Protein AF-A0A6L6YPI9-F1 (afdb_monomer)

Sequence (378 aa):
MTKISIEEDLLNRLLAKCSAEIERHAGSADSANITFEKNRCVKTLFPNSSCTQCVQVCRDQALSIKDQTISIENSECSACGACIRACPTEAFSYGRYPLFGVLAALKHRLHGASASSALAFTCPKAQSRKTGVSVGCFNGVSPALILLAHLLLNTKIELHSSDCERCPSHNGGCPTQVLADDCETLCEKLGVQFRPVCAEENDGDEISLGRRRIFSQLSDRLHGISEITSLSGGAPKTDKVFTMPEREMLIAAIELLKARRPGFEISEKIFPLPGVISGKCSGCNICTLLCPTGCLSDKTEDGHFKLTADPMRCTNCGRCIEACPTQAMVMRGIPGTEAVISDSVRIVLTEISAQKDEEEQTAEARMKKIFDVPIYRS

Radius of gyration: 22.6 Å; Cα contacts (8 Å, |Δi|>4): 584; chains: 1; bounding box: 58×54×63 Å

Mean predicted aligned error: 10.54 Å

InterPro domains:
  IPR017896 4Fe-4S ferredoxin-type, iron-sulphur binding domain [PF12838] (50-91)
  IPR017896 4Fe-4S ferredoxin-type, iron-sulphur binding domain [PF12838] (280-328)
  IPR017896 4Fe-4S ferredoxin-type, iron-sulphur binding domain [PS51379] (68-97)
  IPR017896 4Fe-4S ferredoxin-type, iron-sulphur binding domain [PS51379] (272-301)
  IPR017896 4Fe-4S ferredoxin-type, iron-sulphur binding domain [PS51379] (305-334)
  IPR017900 4Fe-4S ferredoxin, iron-sulphur binding, conserved site [PS00198] (77-88)
  IPR017900 4Fe-4S ferredoxin, iron-sulphur binding, conserved site [PS00198] (314-325)
  IPR050157 Photosystem I iron-sulfur center [PTHR24960] (163-332)

Nearest PDB structures (foldseek):
  2xin-assembly1_D  TM=3.665E-01  e=4.181E+00  Actinoplanes missouriensis

Secondary structure (DSSP, 8-state):
-----HHHHHHHHHHHHHHHHHHHHTTS-TT-SEEE-TTT-HHHH-TT----HHHHT-TT--EEEETTEEEE-TTT-----HHHHH-TT--EEESSS-HHHHHHHHHHHHTSS-TTSPEEEE-TT--S--SSEE-S-GGG--HHHHHHHHHHHTS-EEEEES-SSS-TT--SS-HHHHHHHHHHHHHHHTT----PEEEEPPS----------SSHHHHHHHTT------------S-------HHHHHHHHHHHHHHHHSTT--EEEEEEEEEEE-TTT-----HHHHT-TTS-EEEEEETTEEEEEE-TTT-----HHHHT-TT--EEEEEEEE-TTTTSTT--EEEEEEE---SS-HHHHHHHHHHHH-SGGG--

Foldseek 3Di:
DDDDDLLLVLLVVLLVQLVVVCVVVVPPDLPAQKAFALLLDPQSLFVPDPDDQLCVLQPLNQWDQDPSTIHGNRVSDPSQQLSCQRRLSNRMDGSVFRVSQVSVVLSVLLPDPPLADEAEEEEPALPPDPDHRYHHHLSNDFLLSVLLSCLSSVHAYEYEYEPQVPDPSHRPDRSLVVSQVNNCVVCVLQVHDDGHHYDYDDPPDDDDDDPDDDPPVVVVVVVPPPDDPDDPDDDPPDPQAGDDSSLSSNLSSSVSVCVVDPQRWRPDLPFKDKAFAPPQAPLLCPLCSSQNHNQWDWDADPQKIWIKGLRSRRSPNCSSQVLRPSSGIDMDGDIGGVQNSDPPDIHTRDMDRNDDDDCPVVSVVSVCVRQVPPVNPD

Solvent-accessible surface area (backbone atoms only — not comparable to full-atom values): 22036 Å² total; per-residue (Å²): 131,86,81,78,51,71,58,57,51,49,50,51,56,52,43,54,56,38,48,63,48,48,66,76,45,74,83,65,68,97,80,43,52,56,45,74,43,59,92,44,30,61,29,47,74,35,65,87,47,82,71,50,56,41,42,75,55,31,82,67,60,24,39,46,82,51,94,54,25,81,42,77,43,68,90,52,42,67,46,32,32,41,36,30,61,53,33,54,55,56,25,37,45,47,51,87,36,47,67,50,61,50,53,51,52,51,53,55,52,67,76,40,95,69,68,83,58,67,48,35,37,28,25,81,70,34,81,85,70,94,74,60,51,69,40,54,32,44,46,31,52,57,41,35,56,57,51,29,53,30,65,65,54,70,37,55,43,32,44,37,29,36,64,37,81,78,33,92,47,50,82,77,66,44,36,62,58,52,37,29,53,48,26,31,56,54,21,56,53,64,76,41,95,52,64,54,44,75,44,71,58,74,98,76,76,91,70,84,89,78,85,84,87,81,67,63,73,61,55,62,64,62,71,69,77,80,80,80,75,90,74,90,66,93,70,81,94,78,87,66,62,49,89,46,68,66,57,51,34,41,50,48,39,50,53,54,48,40,74,76,35,85,87,53,57,24,84,46,53,76,36,33,35,79,40,56,46,85,94,39,67,84,74,79,56,60,44,35,78,61,30,52,49,55,19,38,45,72,49,75,56,97,55,29,36,35,38,31,32,32,46,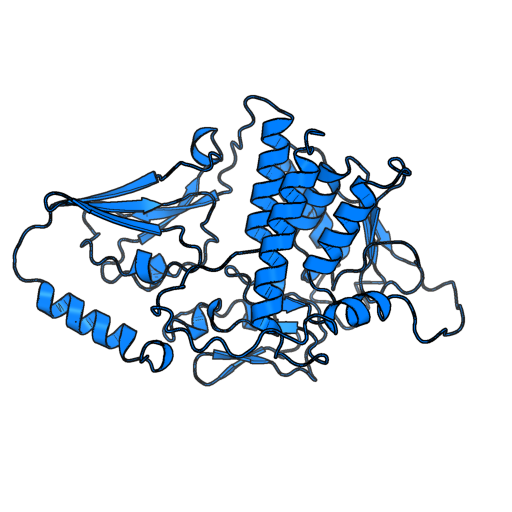78,42,42,56,71,69,54,53,42,37,77,66,32,91,63,63,16,41,45,82,43,60,38,46,35,41,66,65,52,73,35,98,81,48,64,47,76,52,50,75,43,76,61,73,89,77,88,58,69,70,57,54,54,57,50,48,47,69,67,48,70,42,74,92,64,58,126

Structure (mmCIF, N/CA/C/O backbone):
data_AF-A0A6L6YPI9-F1
#
_entry.id   AF-A0A6L6YPI9-F1
#
loop_
_atom_site.group_PDB
_atom_site.id
_atom_site.type_symbol
_atom_site.label_atom_id
_atom_site.label_alt_id
_atom_site.label_comp_id
_atom_site.label_asym_id
_atom_site.label_entity_id
_atom_site.label_seq_id
_atom_site.pdbx_PDB_ins_code
_atom_site.Cartn_x
_atom_site.Cartn_y
_atom_site.Cartn_z
_atom_site.occupancy
_atom_site.B_iso_or_equiv
_atom_site.auth_seq_id
_atom_site.auth_comp_id
_atom_site.auth_asym_id
_atom_site.auth_atom_id
_atom_site.pdbx_PDB_model_num
ATOM 1 N N . MET A 1 1 ? 12.518 34.431 -6.081 1.00 41.00 1 MET A N 1
ATOM 2 C CA . MET A 1 1 ? 12.272 33.081 -5.532 1.00 41.00 1 MET A CA 1
ATOM 3 C C . MET A 1 1 ? 11.615 32.267 -6.630 1.00 41.00 1 MET A C 1
ATOM 5 O O . MET A 1 1 ? 10.527 32.628 -7.058 1.00 41.00 1 MET A O 1
ATOM 9 N N . THR A 1 2 ? 12.304 31.269 -7.175 1.00 50.22 2 THR A N 1
ATOM 10 C CA . THR A 1 2 ? 11.758 30.406 -8.231 1.00 50.22 2 THR A CA 1
ATOM 11 C C . THR A 1 2 ? 10.652 29.549 -7.619 1.00 50.22 2 THR A C 1
ATOM 13 O O . THR A 1 2 ? 10.880 28.902 -6.600 1.00 50.22 2 THR A O 1
ATOM 16 N N . LYS A 1 3 ? 9.438 29.596 -8.175 1.00 69.44 3 LYS A N 1
ATOM 17 C CA . LYS A 1 3 ? 8.309 28.794 -7.690 1.00 69.44 3 LYS A CA 1
ATOM 18 C C . LYS A 1 3 ? 8.615 27.319 -7.981 1.00 69.44 3 LYS A C 1
ATOM 20 O O . LYS A 1 3 ? 8.748 26.960 -9.146 1.00 69.44 3 LYS A O 1
ATOM 25 N N . ILE A 1 4 ? 8.781 26.507 -6.938 1.00 80.00 4 ILE A N 1
ATOM 26 C CA . ILE A 1 4 ? 8.981 25.054 -7.053 1.00 80.00 4 ILE A CA 1
ATOM 27 C C . ILE A 1 4 ? 7.716 24.452 -7.689 1.00 80.00 4 ILE A C 1
ATOM 29 O O . ILE A 1 4 ? 6.605 24.871 -7.349 1.00 80.00 4 ILE A O 1
ATOM 33 N N . SER A 1 5 ? 7.867 23.532 -8.649 1.00 91.44 5 SER A N 1
ATOM 34 C CA . SER A 1 5 ? 6.712 22.858 -9.260 1.00 91.44 5 SER A CA 1
ATOM 35 C C . SER A 1 5 ? 6.064 21.886 -8.266 1.00 91.44 5 SER A C 1
ATOM 37 O O . SER A 1 5 ? 6.713 21.430 -7.324 1.00 91.44 5 SER A O 1
ATOM 39 N N . ILE A 1 6 ? 4.789 21.541 -8.470 1.00 93.75 6 ILE A N 1
ATOM 40 C CA . ILE A 1 6 ? 4.097 20.575 -7.601 1.00 93.75 6 ILE A CA 1
ATOM 41 C C . ILE A 1 6 ? 4.796 19.206 -7.606 1.00 93.75 6 ILE A C 1
ATOM 43 O O . ILE A 1 6 ? 4.898 18.559 -6.569 1.00 93.75 6 ILE A O 1
ATOM 47 N N . GLU A 1 7 ? 5.337 18.785 -8.751 1.00 94.88 7 GLU A N 1
ATOM 48 C CA . GLU A 1 7 ? 6.096 17.542 -8.890 1.00 94.88 7 GLU A CA 1
ATOM 49 C C . GLU A 1 7 ? 7.336 17.528 -7.990 1.00 94.88 7 GLU A C 1
ATOM 51 O O . GLU A 1 7 ? 7.607 16.535 -7.311 1.00 94.88 7 GLU A O 1
ATOM 56 N N . GLU A 1 8 ? 8.088 18.630 -7.971 1.00 94.56 8 GLU A N 1
ATOM 57 C CA . GLU A 1 8 ? 9.295 18.734 -7.157 1.00 94.56 8 GLU A CA 1
ATOM 58 C C . GLU A 1 8 ? 8.973 18.827 -5.660 1.00 94.56 8 GLU A C 1
ATOM 60 O O . GLU A 1 8 ? 9.648 18.178 -4.859 1.00 94.56 8 GLU A O 1
ATOM 65 N N . ASP A 1 9 ? 7.931 19.571 -5.278 1.00 94.88 9 ASP A N 1
ATOM 66 C CA . ASP A 1 9 ? 7.466 19.640 -3.888 1.00 94.88 9 ASP A CA 1
ATOM 67 C C . ASP A 1 9 ? 7.064 18.254 -3.358 1.00 94.88 9 ASP A C 1
ATOM 69 O O . ASP A 1 9 ? 7.566 17.798 -2.326 1.00 94.88 9 ASP A O 1
ATOM 73 N N . LEU A 1 10 ? 6.254 17.521 -4.123 1.00 95.19 10 LEU A N 1
ATOM 74 C CA . LEU A 1 10 ? 5.826 16.167 -3.782 1.00 95.19 10 LEU A CA 1
ATOM 75 C C . LEU A 1 10 ? 7.002 15.207 -3.607 1.00 95.19 10 LEU A C 1
ATOM 77 O O . LEU A 1 10 ? 7.072 14.486 -2.608 1.00 95.19 10 LEU A O 1
ATOM 81 N N . LEU A 1 11 ? 7.949 15.214 -4.548 1.00 94.94 11 LEU A N 1
ATOM 82 C CA . LEU A 1 11 ? 9.159 14.401 -4.448 1.00 94.94 11 LEU A CA 1
ATOM 83 C C . LEU A 1 11 ? 9.985 14.763 -3.213 1.00 94.94 11 LEU A C 1
ATOM 85 O O . LEU A 1 11 ? 10.482 13.863 -2.538 1.00 94.94 11 LEU A O 1
ATOM 89 N N . ASN A 1 12 ? 10.102 16.050 -2.876 1.00 94.31 12 ASN A N 1
ATOM 90 C CA . ASN A 1 12 ? 10.798 16.492 -1.668 1.00 94.31 12 ASN A CA 1
ATOM 91 C C . ASN A 1 12 ? 10.121 15.973 -0.394 1.00 94.31 12 ASN A C 1
ATOM 93 O O . ASN A 1 12 ? 10.813 15.443 0.479 1.00 94.31 12 ASN A O 1
ATOM 97 N N . ARG A 1 13 ? 8.784 16.053 -0.294 1.00 93.69 13 ARG A N 1
ATOM 98 C CA . ARG A 1 13 ? 8.040 15.506 0.856 1.00 93.69 13 ARG A CA 1
ATOM 99 C C . ARG A 1 13 ? 8.229 13.994 0.993 1.00 93.69 13 ARG A C 1
ATOM 101 O O . ARG A 1 13 ? 8.466 13.504 2.098 1.00 93.69 13 ARG A O 1
ATOM 108 N N . LEU A 1 14 ? 8.141 13.253 -0.114 1.00 93.75 14 LEU A N 1
ATOM 109 C CA . LEU A 1 14 ? 8.316 11.797 -0.118 1.00 93.75 14 LEU A CA 1
ATOM 110 C C . LEU A 1 14 ? 9.751 11.391 0.243 1.00 93.75 14 LEU A C 1
ATOM 112 O O . LEU A 1 14 ? 9.948 10.464 1.031 1.00 93.75 14 LEU A O 1
ATOM 116 N N . LEU A 1 15 ? 10.754 12.104 -0.277 1.00 91.81 15 LEU A N 1
ATOM 117 C CA . LEU A 1 15 ? 12.158 11.881 0.066 1.00 91.81 15 LEU A CA 1
ATOM 118 C C . LEU A 1 15 ? 12.420 12.136 1.551 1.00 91.81 15 LEU A C 1
ATOM 120 O O . LEU A 1 15 ? 13.037 11.292 2.190 1.00 91.81 15 LEU A O 1
ATOM 124 N N . ALA A 1 16 ? 11.900 13.228 2.120 1.00 89.06 16 ALA A N 1
ATOM 125 C CA . ALA A 1 16 ? 12.041 13.524 3.548 1.00 89.06 16 ALA A CA 1
ATOM 126 C C . ALA A 1 16 ? 11.438 12.415 4.429 1.00 89.06 16 ALA A C 1
ATOM 128 O O . ALA A 1 16 ? 12.061 11.961 5.389 1.00 89.06 16 ALA A O 1
ATOM 129 N N . LYS A 1 17 ? 10.252 11.919 4.057 1.00 87.19 17 LYS A N 1
ATOM 130 C CA . LYS A 1 17 ? 9.595 10.779 4.713 1.00 87.19 17 LYS A CA 1
ATOM 131 C C . LYS A 1 17 ? 10.434 9.498 4.651 1.00 87.19 17 LYS A C 1
ATOM 133 O O . LYS A 1 17 ? 10.517 8.787 5.651 1.00 87.19 17 LYS A O 1
ATOM 138 N N . CYS A 1 18 ? 11.057 9.219 3.505 1.00 83.81 18 CYS A N 1
ATOM 139 C CA . CYS A 1 18 ? 11.927 8.056 3.328 1.00 83.81 18 CYS A CA 1
ATOM 140 C C . CYS A 1 18 ? 13.252 8.197 4.091 1.00 83.81 18 CYS A C 1
ATOM 142 O O . CYS A 1 18 ? 13.698 7.223 4.688 1.00 83.81 18 CYS A O 1
ATOM 144 N N . SER A 1 19 ? 13.867 9.384 4.123 1.00 77.62 19 SER A N 1
ATOM 145 C CA . SER A 1 19 ? 15.088 9.633 4.905 1.00 77.62 19 SER A CA 1
ATOM 146 C C . SER A 1 19 ? 14.862 9.369 6.390 1.00 77.62 19 SER A C 1
ATOM 148 O O . SER A 1 19 ? 15.604 8.598 6.989 1.00 77.62 19 SER A O 1
ATOM 150 N N . ALA A 1 20 ? 13.769 9.898 6.950 1.00 73.00 20 ALA A N 1
ATOM 151 C CA . ALA A 1 20 ? 13.392 9.651 8.342 1.00 73.00 20 ALA A CA 1
ATOM 152 C C . ALA A 1 20 ? 13.118 8.163 8.635 1.00 73.00 20 ALA A C 1
ATOM 154 O O . ALA A 1 20 ? 13.146 7.728 9.784 1.00 73.00 20 ALA A O 1
ATOM 155 N N . GLU A 1 21 ? 12.788 7.366 7.616 1.00 69.56 21 GLU A N 1
ATOM 156 C CA . GLU A 1 21 ? 12.660 5.914 7.732 1.00 69.56 21 GLU A CA 1
ATOM 157 C C . GLU A 1 21 ? 14.008 5.202 7.653 1.00 69.56 21 GLU A C 1
ATOM 159 O O . GLU A 1 21 ? 14.249 4.292 8.436 1.00 69.56 21 GLU A O 1
ATOM 164 N N . ILE A 1 22 ? 14.906 5.624 6.767 1.00 69.31 22 ILE A N 1
ATOM 165 C CA . ILE A 1 22 ? 16.265 5.075 6.680 1.00 69.31 22 ILE A CA 1
ATOM 166 C C . ILE A 1 22 ? 17.032 5.324 7.978 1.00 69.31 22 ILE A C 1
ATOM 168 O O . ILE A 1 22 ? 17.649 4.400 8.495 1.00 69.31 22 ILE A O 1
ATOM 172 N N . GLU A 1 23 ? 16.948 6.530 8.541 1.00 66.38 23 GLU A N 1
ATOM 173 C CA . GLU A 1 23 ? 17.590 6.880 9.816 1.00 66.38 23 GLU A CA 1
ATOM 174 C C . GLU A 1 23 ? 17.121 5.971 10.961 1.00 66.38 23 GLU A C 1
ATOM 176 O O . GLU A 1 23 ? 17.937 5.499 11.751 1.00 66.38 23 GLU A O 1
ATOM 181 N N . ARG A 1 24 ? 15.825 5.627 10.999 1.00 63.88 24 ARG A N 1
ATOM 182 C CA . ARG A 1 24 ? 15.276 4.650 11.957 1.00 63.88 24 ARG A CA 1
ATOM 183 C C . ARG A 1 24 ? 15.839 3.236 11.765 1.00 63.88 24 ARG A C 1
ATOM 185 O O . ARG A 1 24 ? 15.904 2.479 12.729 1.00 63.88 24 ARG A O 1
ATOM 192 N N . HIS A 1 25 ? 16.263 2.889 10.551 1.00 61.72 25 HIS A N 1
ATOM 193 C CA . HIS A 1 25 ? 16.777 1.567 10.188 1.00 61.72 25 HIS A CA 1
ATOM 194 C C . HIS A 1 25 ? 18.308 1.496 10.061 1.00 61.72 25 HIS A C 1
ATOM 196 O O . HIS A 1 25 ? 18.828 0.425 9.754 1.00 61.72 25 HIS A O 1
ATOM 202 N N . ALA A 1 26 ? 19.051 2.577 10.324 1.00 53.56 26 ALA A N 1
ATOM 203 C CA . ALA A 1 26 ? 20.499 2.679 10.088 1.00 53.56 26 ALA A CA 1
ATOM 204 C C . ALA A 1 26 ? 21.382 1.706 10.916 1.00 53.56 26 ALA A C 1
ATOM 206 O O . ALA A 1 26 ? 22.605 1.754 10.828 1.00 53.56 26 ALA A O 1
ATOM 207 N N . GLY A 1 27 ? 20.781 0.799 11.696 1.00 47.09 27 GLY A N 1
ATOM 208 C CA . GLY A 1 27 ? 21.444 -0.312 12.388 1.00 47.09 27 GLY A CA 1
ATOM 209 C C . GLY A 1 27 ? 21.082 -1.719 11.881 1.00 47.09 27 GLY A C 1
ATOM 210 O O . GLY A 1 27 ? 21.567 -2.697 12.448 1.00 47.09 27 GLY A O 1
ATOM 211 N N . SER A 1 28 ? 20.226 -1.869 10.859 1.00 51.78 28 SER A N 1
ATOM 212 C CA . SER A 1 28 ? 19.893 -3.181 10.277 1.00 51.78 28 SER A CA 1
ATOM 213 C C . SER A 1 28 ? 20.910 -3.580 9.201 1.00 51.78 28 SER A C 1
ATOM 215 O O . SER A 1 28 ? 21.159 -2.808 8.284 1.00 51.78 28 SER A O 1
ATOM 217 N N . ALA A 1 29 ? 21.497 -4.773 9.325 1.00 45.12 29 ALA A N 1
ATOM 218 C CA . ALA A 1 29 ? 22.657 -5.227 8.553 1.00 45.12 29 ALA A CA 1
ATOM 219 C C . ALA A 1 29 ? 22.508 -5.143 7.014 1.00 45.12 29 ALA A C 1
ATOM 221 O O . ALA A 1 29 ? 21.525 -5.625 6.448 1.00 45.12 29 ALA A O 1
ATOM 222 N N . ASP A 1 30 ? 23.570 -4.664 6.351 1.00 50.66 30 ASP A N 1
ATOM 223 C CA . ASP A 1 30 ? 23.755 -4.488 4.891 1.00 50.66 30 ASP A CA 1
ATOM 224 C C . ASP A 1 30 ? 23.604 -5.763 4.023 1.00 50.66 30 ASP A C 1
ATOM 226 O O . ASP A 1 30 ? 23.730 -5.722 2.796 1.00 50.66 30 ASP A O 1
ATOM 230 N N . SER A 1 31 ? 23.343 -6.926 4.625 1.00 57.41 31 SER A N 1
ATOM 231 C CA . SER A 1 31 ? 23.269 -8.219 3.934 1.00 57.41 31 SER A CA 1
ATOM 232 C C . SER A 1 31 ? 21.851 -8.769 3.746 1.00 57.41 31 SER A C 1
ATOM 234 O O . SER A 1 31 ? 21.698 -9.764 3.035 1.00 57.41 31 SER A O 1
ATOM 236 N N . ALA A 1 32 ? 20.822 -8.153 4.338 1.00 66.38 32 ALA A N 1
ATOM 237 C CA . ALA A 1 32 ? 19.466 -8.700 4.326 1.00 66.38 32 ALA A CA 1
ATOM 238 C C . ALA A 1 32 ? 18.770 -8.561 2.956 1.00 66.38 32 ALA A C 1
ATOM 240 O O . ALA A 1 32 ? 18.809 -7.511 2.310 1.00 66.38 32 ALA A O 1
ATOM 241 N N . ASN A 1 33 ? 18.089 -9.627 2.525 1.00 79.94 33 ASN A N 1
ATOM 242 C CA . ASN A 1 33 ? 17.310 -9.644 1.280 1.00 79.94 33 ASN A CA 1
ATOM 243 C C . ASN A 1 33 ? 16.071 -8.735 1.381 1.00 79.94 33 ASN A C 1
ATOM 245 O O . ASN A 1 33 ? 15.757 -7.979 0.456 1.00 79.94 33 ASN A O 1
ATOM 249 N N . ILE A 1 34 ? 15.413 -8.767 2.539 1.00 87.81 34 ILE A N 1
ATOM 250 C CA . ILE A 1 34 ? 14.305 -7.894 2.932 1.00 87.81 34 ILE A CA 1
ATOM 251 C C . ILE A 1 34 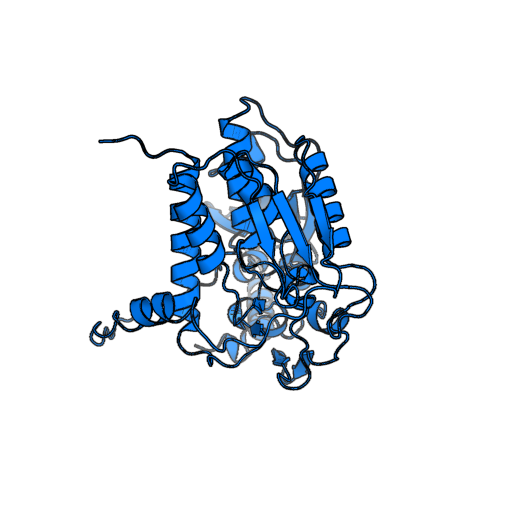? 14.522 -7.417 4.371 1.00 87.81 34 ILE A C 1
ATOM 253 O O . ILE A 1 34 ? 15.147 -8.111 5.171 1.00 87.81 34 ILE A O 1
ATOM 257 N N . THR A 1 35 ? 13.994 -6.247 4.711 1.00 87.75 35 THR A N 1
ATOM 258 C CA . THR A 1 35 ? 13.975 -5.716 6.082 1.00 87.75 35 THR A CA 1
ATOM 259 C C . THR A 1 35 ? 12.569 -5.807 6.671 1.00 87.75 35 THR A C 1
ATOM 261 O O . THR A 1 35 ? 11.590 -5.926 5.931 1.00 87.75 35 THR A O 1
ATOM 264 N N . PHE A 1 36 ? 12.466 -5.788 8.004 1.00 88.50 36 PHE A N 1
ATOM 265 C CA . PHE A 1 36 ? 11.196 -5.881 8.727 1.00 88.50 36 PHE A CA 1
ATOM 266 C C . PHE A 1 36 ? 11.131 -4.921 9.915 1.00 88.50 36 PHE A C 1
ATOM 268 O O . PHE A 1 36 ? 11.926 -5.021 10.849 1.00 88.50 36 PHE A O 1
ATOM 275 N N . GLU A 1 37 ? 10.142 -4.029 9.892 1.00 85.75 37 GLU A N 1
ATOM 276 C CA . GLU A 1 37 ? 9.864 -3.058 10.946 1.00 85.75 37 GLU A CA 1
ATOM 277 C C . GLU A 1 37 ? 8.803 -3.608 11.907 1.00 85.75 37 GLU A C 1
ATOM 279 O O . GLU A 1 37 ? 7.589 -3.567 11.664 1.00 85.75 37 GLU A O 1
ATOM 284 N N . LYS A 1 38 ? 9.280 -4.115 13.046 1.00 83.94 38 LYS A N 1
ATOM 285 C CA . LYS A 1 38 ? 8.459 -4.695 14.117 1.00 83.94 38 LYS A CA 1
ATOM 286 C C . LYS A 1 38 ? 7.358 -3.748 14.588 1.00 83.94 38 LYS A C 1
ATOM 288 O O . LYS A 1 38 ? 6.248 -4.202 14.856 1.00 83.94 38 LYS A O 1
ATOM 293 N N . ASN A 1 39 ? 7.635 -2.447 14.638 1.00 78.38 39 ASN A N 1
ATOM 294 C CA . ASN A 1 39 ? 6.688 -1.451 15.128 1.00 78.38 39 ASN A CA 1
ATOM 295 C C . ASN A 1 39 ? 5.588 -1.103 14.113 1.00 78.38 39 ASN A C 1
ATOM 297 O O . ASN A 1 39 ? 4.620 -0.434 14.458 1.00 78.38 39 ASN A O 1
ATOM 301 N N . ARG A 1 40 ? 5.682 -1.585 12.869 1.00 83.25 40 ARG A N 1
ATOM 302 C CA . ARG A 1 40 ? 4.592 -1.508 11.883 1.00 83.25 40 ARG A CA 1
ATOM 303 C C . ARG A 1 40 ? 3.763 -2.780 11.824 1.00 83.25 40 ARG A C 1
ATOM 305 O O . ARG A 1 40 ? 2.615 -2.754 11.381 1.00 83.25 40 ARG A O 1
ATOM 312 N N . CYS A 1 41 ? 4.319 -3.904 12.259 1.00 85.81 41 CYS A N 1
ATOM 313 C CA . CYS A 1 41 ? 3.653 -5.190 12.181 1.00 85.81 41 CYS A CA 1
ATOM 314 C C . CYS A 1 41 ? 2.492 -5.291 13.172 1.00 85.81 41 CYS A C 1
ATOM 316 O O . CYS A 1 41 ? 2.671 -5.230 14.390 1.00 85.81 41 CYS A O 1
ATOM 318 N N . VAL A 1 42 ? 1.292 -5.538 12.645 1.00 84.69 42 VAL A N 1
ATOM 319 C CA . VAL A 1 42 ? 0.101 -5.748 13.472 1.00 84.69 42 VAL A CA 1
ATOM 320 C C . VAL A 1 42 ? 0.269 -6.939 14.412 1.00 84.69 42 VAL A C 1
ATOM 322 O O . VAL A 1 42 ? -0.069 -6.831 15.585 1.00 84.69 42 VAL A O 1
ATOM 325 N N . LYS A 1 43 ? 0.824 -8.049 13.913 1.00 86.06 43 LYS A N 1
ATOM 326 C CA . LYS A 1 43 ? 1.021 -9.269 14.701 1.00 86.06 43 LYS A CA 1
ATOM 327 C C . LYS A 1 43 ? 1.988 -9.056 15.866 1.00 86.06 43 LYS A C 1
ATOM 329 O O . LYS A 1 43 ? 1.715 -9.530 16.961 1.00 86.06 43 LYS A O 1
ATOM 334 N N . THR A 1 44 ? 3.069 -8.308 15.634 1.00 84.62 44 THR A N 1
ATOM 335 C CA . THR A 1 44 ? 4.062 -7.991 16.667 1.00 84.62 44 THR A CA 1
ATOM 336 C C . THR A 1 44 ? 3.487 -7.046 17.717 1.00 84.62 44 THR A C 1
ATOM 338 O O . THR A 1 44 ? 3.652 -7.283 18.906 1.00 84.62 44 THR A O 1
ATOM 341 N N . LEU A 1 45 ? 2.784 -5.989 17.301 1.00 78.69 45 LEU A N 1
ATOM 342 C CA . LEU A 1 45 ? 2.215 -5.017 18.239 1.00 78.69 45 LEU A CA 1
ATOM 343 C C . LEU A 1 45 ? 0.982 -5.533 18.988 1.00 78.69 45 LEU A C 1
ATOM 345 O O . LEU A 1 45 ? 0.702 -5.086 20.095 1.00 78.69 45 LEU A O 1
ATOM 349 N N . PHE A 1 46 ? 0.221 -6.438 18.381 1.00 76.94 46 PHE A N 1
ATOM 350 C CA . PHE A 1 46 ? -0.973 -7.027 18.964 1.00 76.94 46 PHE A CA 1
ATOM 351 C C . PHE A 1 46 ? -0.866 -8.552 18.868 1.00 76.94 46 PHE A C 1
ATOM 353 O O . PHE A 1 46 ? -1.279 -9.128 17.859 1.00 76.94 46 PHE A O 1
ATOM 360 N N . PRO A 1 47 ? -0.332 -9.230 19.904 1.00 72.06 47 PRO A N 1
ATOM 361 C CA . PRO A 1 47 ? -0.087 -10.673 19.872 1.00 72.06 47 PRO A CA 1
ATOM 362 C C . PRO A 1 47 ? -1.286 -11.536 19.488 1.00 72.06 47 PRO A C 1
ATOM 364 O O . PRO A 1 47 ? -1.139 -12.556 18.805 1.00 72.06 47 PRO A O 1
ATOM 367 N N . ASN A 1 48 ? -2.479 -11.100 19.892 1.00 78.25 48 ASN A N 1
ATOM 368 C CA . ASN A 1 48 ? -3.739 -11.775 19.601 1.00 78.25 48 ASN A CA 1
ATOM 369 C C . ASN A 1 48 ? -4.229 -11.540 18.170 1.00 78.25 48 ASN A C 1
ATOM 371 O O . ASN A 1 48 ? -5.256 -12.096 17.800 1.00 78.25 48 ASN A O 1
ATOM 375 N N . SER A 1 49 ? -3.506 -10.759 17.360 1.00 84.06 49 SER A N 1
ATOM 376 C CA . SER A 1 49 ? -3.882 -10.559 15.971 1.00 84.06 49 SER A CA 1
ATOM 377 C C . SER A 1 49 ? -3.841 -11.861 15.186 1.00 84.06 49 SER A C 1
ATOM 379 O O . SER A 1 49 ? -2.881 -12.634 15.256 1.00 84.06 49 SER A O 1
ATOM 381 N N . SER A 1 50 ? -4.862 -12.057 14.373 1.00 89.56 50 SER A N 1
ATOM 382 C CA . SER A 1 50 ? -5.007 -13.127 13.392 1.00 89.56 50 SER A CA 1
ATOM 383 C C . SER A 1 50 ? -4.210 -12.883 12.103 1.00 89.56 50 SER A C 1
ATOM 385 O O . SER A 1 50 ? -4.153 -13.763 11.242 1.00 89.56 50 SER A O 1
ATOM 387 N N . CYS A 1 51 ? -3.564 -11.719 11.949 1.00 92.31 51 CYS A N 1
ATOM 388 C CA . CYS A 1 51 ? -2.816 -11.382 10.740 1.00 92.31 51 CYS A CA 1
ATOM 389 C C . CYS A 1 51 ? -1.652 -12.357 10.481 1.00 92.31 51 CYS A C 1
ATOM 391 O O . CYS A 1 51 ? -0.717 -12.466 11.276 1.00 92.31 51 CYS A O 1
ATOM 393 N N . THR A 1 52 ? -1.703 -13.029 9.327 1.00 94.56 52 THR A N 1
ATOM 394 C CA . THR A 1 52 ? -0.701 -14.002 8.849 1.00 94.56 52 THR A CA 1
ATOM 395 C C . THR A 1 52 ? -0.317 -13.780 7.378 1.00 94.56 52 THR A C 1
ATOM 397 O O . THR A 1 52 ? 0.377 -14.606 6.792 1.00 94.56 52 THR A O 1
ATOM 400 N N . GLN A 1 53 ? -0.717 -12.650 6.780 1.00 95.75 53 GLN A N 1
ATOM 401 C CA . GLN A 1 53 ? -0.653 -12.414 5.328 1.00 95.75 53 GLN A CA 1
ATOM 402 C C . GLN A 1 53 ? 0.748 -12.623 4.737 1.00 95.75 53 GLN A C 1
ATOM 404 O O . GLN A 1 53 ? 0.894 -13.311 3.733 1.00 95.75 53 GLN A O 1
ATOM 409 N N . CYS A 1 54 ? 1.795 -12.092 5.382 1.00 96.12 54 CYS A N 1
ATOM 410 C CA . CYS A 1 54 ? 3.167 -12.227 4.887 1.00 96.12 54 CYS A CA 1
ATOM 411 C C . CYS A 1 54 ? 3.668 -13.679 4.894 1.00 96.12 54 CYS A C 1
ATOM 413 O O . CYS A 1 54 ? 4.393 -14.066 3.985 1.00 96.12 54 CYS A O 1
ATOM 415 N N . VAL A 1 55 ? 3.257 -14.481 5.882 1.00 96.62 55 VAL A N 1
ATOM 416 C CA . VAL A 1 55 ? 3.576 -15.914 5.965 1.00 96.62 55 VAL A CA 1
ATOM 417 C C . VAL A 1 55 ? 2.808 -16.683 4.892 1.00 96.62 55 VAL A C 1
ATOM 419 O O . VAL A 1 55 ? 3.389 -17.521 4.214 1.00 96.62 55 VAL A O 1
ATOM 422 N N . GLN A 1 56 ? 1.529 -16.359 4.684 1.00 95.81 56 GLN A N 1
ATOM 423 C CA . GLN A 1 56 ? 0.672 -17.026 3.697 1.00 95.81 56 GLN A CA 1
ATOM 424 C C . GLN A 1 56 ? 1.165 -16.850 2.256 1.00 95.81 56 GLN A C 1
ATOM 426 O O . GLN A 1 56 ? 1.084 -17.786 1.467 1.00 95.81 56 GLN A O 1
ATOM 431 N N . VAL A 1 57 ? 1.686 -15.670 1.909 1.00 95.19 57 VAL A N 1
ATOM 432 C CA . VAL A 1 57 ? 2.212 -15.399 0.558 1.00 95.19 57 VAL A CA 1
ATOM 433 C C . VAL A 1 57 ? 3.671 -15.830 0.372 1.00 95.19 57 VAL A C 1
ATOM 435 O O . VAL A 1 57 ? 4.208 -15.710 -0.730 1.00 95.19 57 VAL A O 1
ATOM 438 N N . CYS A 1 58 ? 4.346 -16.288 1.432 1.00 93.69 58 CYS A N 1
ATOM 439 C CA . CYS A 1 58 ? 5.756 -16.659 1.387 1.00 93.69 58 CYS A CA 1
ATOM 440 C C . CYS A 1 58 ? 5.931 -18.085 0.857 1.00 93.69 58 CYS A C 1
ATOM 442 O O . CYS A 1 58 ? 5.970 -19.049 1.621 1.00 93.69 58 CYS A O 1
ATOM 444 N N . ARG A 1 59 ? 6.088 -18.213 -0.463 1.00 91.50 59 ARG A N 1
ATOM 445 C CA . ARG A 1 59 ? 6.353 -19.502 -1.116 1.00 91.50 59 ARG A CA 1
ATOM 446 C C . ARG A 1 59 ? 7.600 -20.203 -0.588 1.00 91.50 59 ARG A C 1
ATOM 448 O O . ARG A 1 59 ? 7.558 -21.409 -0.373 1.00 91.50 59 ARG A O 1
ATOM 455 N N . ASP A 1 60 ? 8.675 -19.451 -0.370 1.00 90.69 60 ASP A N 1
ATOM 456 C CA . ASP A 1 60 ? 9.953 -20.002 0.096 1.00 90.69 60 ASP A CA 1
ATOM 457 C C . ASP A 1 60 ? 9.890 -20.485 1.551 1.00 90.69 60 ASP A C 1
ATOM 459 O O . ASP A 1 60 ? 10.850 -21.052 2.056 1.00 90.69 60 ASP A O 1
ATOM 463 N N . GLN A 1 61 ? 8.783 -20.213 2.257 1.00 93.12 61 GLN A N 1
ATOM 464 C CA . GLN A 1 61 ? 8.615 -20.506 3.683 1.00 93.12 61 GLN A CA 1
ATOM 465 C C . GLN A 1 61 ? 9.688 -19.849 4.574 1.00 93.12 61 GLN A C 1
ATOM 467 O O . GLN A 1 61 ? 9.876 -20.224 5.728 1.00 93.12 61 GLN A O 1
ATOM 472 N N . ALA A 1 62 ? 10.341 -18.801 4.064 1.00 93.12 62 ALA A N 1
ATOM 473 C CA . ALA A 1 62 ? 11.332 -18.006 4.779 1.00 93.12 62 ALA A CA 1
ATOM 474 C C . ALA A 1 62 ? 10.728 -17.164 5.921 1.00 93.12 62 ALA A C 1
ATOM 476 O O . ALA A 1 62 ? 11.458 -16.671 6.779 1.00 93.12 62 ALA A O 1
ATOM 477 N N . LEU A 1 63 ? 9.406 -16.961 5.937 1.00 94.94 63 LEU A N 1
ATOM 478 C CA . LEU A 1 63 ? 8.700 -16.191 6.962 1.00 94.94 63 LEU A CA 1
ATOM 479 C C . LEU A 1 63 ? 7.890 -17.108 7.875 1.00 94.94 63 LEU A C 1
ATOM 481 O O . LEU A 1 63 ? 7.084 -17.909 7.413 1.00 94.94 63 LEU A O 1
ATOM 485 N N . SER A 1 64 ? 8.046 -16.931 9.186 1.00 95.50 64 SER A N 1
ATOM 486 C CA . SER A 1 64 ? 7.287 -17.666 10.204 1.00 95.50 64 SER A CA 1
ATOM 487 C C . SER A 1 64 ? 6.922 -16.773 11.389 1.00 95.50 64 SER A C 1
ATOM 489 O O . SER A 1 64 ? 7.493 -15.697 11.570 1.00 95.50 64 SER A O 1
ATOM 491 N N . ILE A 1 65 ? 5.961 -17.208 12.207 1.00 93.31 65 ILE A N 1
ATOM 492 C CA . ILE A 1 65 ? 5.633 -16.542 13.474 1.00 93.31 65 ILE A CA 1
ATOM 493 C C . ILE A 1 65 ? 6.344 -17.288 14.603 1.00 93.31 65 ILE A C 1
ATOM 495 O O . ILE A 1 65 ? 6.061 -18.460 14.841 1.00 93.31 65 ILE A O 1
ATOM 499 N N . LYS A 1 66 ? 7.243 -16.598 15.308 1.00 88.62 66 LYS A N 1
ATOM 500 C CA . LYS A 1 66 ? 7.946 -17.090 16.503 1.00 88.62 66 LYS A CA 1
ATOM 501 C C . LYS A 1 66 ? 7.857 -16.021 17.583 1.00 88.62 66 LYS A C 1
ATOM 503 O O . LYS A 1 66 ? 7.970 -14.840 17.271 1.00 88.62 66 LYS A O 1
ATOM 508 N N . ASP A 1 67 ? 7.593 -16.418 18.824 1.00 85.69 67 ASP A N 1
ATOM 509 C CA . ASP A 1 67 ? 7.510 -15.500 19.972 1.00 85.69 67 ASP A CA 1
ATOM 510 C C . ASP A 1 67 ? 6.617 -14.272 19.715 1.00 85.69 67 ASP A C 1
ATOM 512 O O . ASP A 1 67 ? 6.967 -13.137 20.026 1.00 85.69 67 ASP A O 1
ATOM 516 N N . GLN A 1 68 ? 5.452 -14.504 19.095 1.00 81.94 68 GLN A N 1
ATOM 517 C CA . GLN A 1 68 ? 4.450 -13.475 18.765 1.00 81.94 68 GLN A CA 1
ATOM 518 C C . GLN A 1 68 ? 4.931 -12.397 17.769 1.00 81.94 68 GLN A C 1
ATOM 520 O O . GLN A 1 68 ? 4.236 -11.409 17.550 1.00 81.94 68 GLN A O 1
ATOM 525 N N . THR A 1 69 ? 6.069 -12.594 17.099 1.00 88.62 69 THR A N 1
ATOM 526 C CA . THR A 1 69 ? 6.589 -11.699 16.057 1.00 88.62 69 THR A CA 1
ATOM 527 C C . THR A 1 69 ? 6.926 -12.468 14.779 1.00 88.62 69 THR A C 1
ATOM 529 O O . THR A 1 69 ? 6.939 -13.699 14.757 1.00 88.62 69 THR A O 1
ATOM 532 N N . ILE A 1 70 ? 7.189 -11.743 13.690 1.00 91.75 70 ILE A N 1
ATOM 533 C CA . ILE A 1 70 ? 7.683 -12.357 12.456 1.00 91.75 70 ILE A CA 1
ATOM 534 C C . ILE A 1 70 ? 9.178 -12.654 12.589 1.00 91.75 70 ILE A C 1
ATOM 536 O O . ILE A 1 70 ? 9.957 -11.800 13.019 1.00 91.75 70 ILE A O 1
ATOM 540 N N . SER A 1 71 ? 9.554 -13.871 12.209 1.00 91.12 71 SER A N 1
ATOM 541 C CA . SER A 1 71 ? 10.923 -14.350 12.045 1.00 91.12 71 SER A CA 1
ATOM 542 C C . SER A 1 71 ? 11.202 -14.555 10.555 1.00 91.12 71 SER A C 1
ATOM 544 O O . SER A 1 71 ? 10.337 -15.055 9.832 1.00 91.12 71 SER A O 1
ATOM 546 N N . ILE A 1 72 ? 12.393 -14.142 10.111 1.00 91.31 72 ILE A N 1
ATOM 547 C CA . ILE A 1 72 ? 12.841 -14.209 8.715 1.00 91.31 72 ILE A CA 1
ATOM 548 C C . ILE A 1 72 ? 14.084 -15.086 8.647 1.00 91.31 72 ILE A C 1
ATOM 550 O O . ILE A 1 72 ? 15.085 -14.764 9.286 1.00 91.31 72 ILE A O 1
ATOM 554 N N . GLU A 1 73 ? 14.026 -16.146 7.849 1.00 91.38 73 GLU A N 1
ATOM 555 C CA . GLU A 1 73 ? 15.193 -16.938 7.479 1.00 91.38 73 GLU A CA 1
ATOM 556 C C . GLU A 1 73 ? 15.790 -16.387 6.178 1.00 91.38 73 GLU A C 1
ATOM 558 O O . GLU A 1 73 ? 15.247 -16.571 5.086 1.00 91.38 73 GLU A O 1
ATOM 563 N N . ASN A 1 74 ? 16.886 -15.634 6.290 1.00 85.06 74 ASN A N 1
ATOM 564 C CA . ASN A 1 74 ? 17.451 -14.914 5.145 1.00 85.06 74 ASN A CA 1
ATOM 565 C C . ASN A 1 74 ? 18.080 -15.852 4.106 1.00 85.06 74 ASN A C 1
ATOM 567 O O . ASN A 1 74 ? 18.123 -15.473 2.935 1.00 85.06 74 ASN A O 1
ATOM 571 N N . SER A 1 75 ? 18.554 -17.042 4.505 1.00 86.81 75 SER A N 1
ATOM 572 C CA . SER A 1 75 ? 19.127 -18.023 3.569 1.00 86.81 75 SER A CA 1
ATOM 573 C C . SER A 1 75 ? 18.090 -18.576 2.595 1.00 86.81 75 SER A C 1
ATOM 575 O O . SER A 1 75 ? 18.417 -18.805 1.434 1.00 86.81 75 SER A O 1
ATOM 577 N N . GLU A 1 76 ? 16.842 -18.719 3.046 1.00 89.19 76 GLU A N 1
ATOM 578 C CA . GLU A 1 76 ? 15.745 -19.272 2.246 1.00 89.19 76 GLU A CA 1
ATOM 579 C C . GLU A 1 76 ? 14.992 -18.194 1.454 1.00 89.19 76 GLU A C 1
ATOM 581 O O . GLU A 1 76 ? 14.281 -18.489 0.500 1.00 89.19 76 GLU A O 1
ATOM 586 N N . CYS A 1 77 ? 15.127 -16.917 1.822 1.00 90.50 77 CYS A N 1
ATOM 587 C CA . CYS A 1 77 ? 14.382 -15.836 1.183 1.00 90.50 77 CYS A CA 1
ATOM 588 C C . CYS A 1 77 ? 14.921 -15.519 -0.222 1.00 90.50 77 CYS A C 1
ATOM 590 O O . CYS A 1 77 ? 15.995 -14.933 -0.362 1.00 90.50 77 CYS A O 1
ATOM 592 N N . SER A 1 78 ? 14.123 -15.759 -1.267 1.00 89.00 78 SER A N 1
ATOM 593 C CA . SER A 1 78 ? 14.469 -15.428 -2.661 1.00 89.00 78 SER A CA 1
ATOM 594 C C . SER A 1 78 ? 14.410 -13.932 -3.008 1.00 89.00 78 SER A C 1
ATOM 596 O O . SER A 1 78 ? 14.623 -13.558 -4.166 1.00 89.00 78 SER A O 1
ATOM 598 N N . ALA A 1 79 ? 14.080 -13.071 -2.038 1.00 90.00 79 ALA A N 1
ATOM 599 C CA . ALA A 1 79 ? 13.823 -11.643 -2.231 1.00 90.00 79 ALA A CA 1
ATOM 600 C C . ALA A 1 79 ? 12.726 -11.342 -3.279 1.00 90.00 79 ALA A C 1
ATOM 602 O O . ALA A 1 79 ? 12.787 -10.326 -3.972 1.00 90.00 79 ALA A O 1
ATOM 603 N N . CYS A 1 80 ? 11.709 -12.205 -3.410 1.00 91.88 80 CYS A N 1
ATOM 604 C CA . CYS A 1 80 ? 10.612 -11.992 -4.362 1.00 91.88 80 CYS A CA 1
ATOM 605 C C . CYS A 1 80 ? 9.683 -10.826 -3.980 1.00 91.88 80 CYS A C 1
ATOM 607 O O . CYS A 1 80 ? 8.937 -10.347 -4.823 1.00 91.88 80 CYS A O 1
ATOM 609 N N . GLY A 1 81 ? 9.686 -10.384 -2.718 1.00 93.00 81 GLY A N 1
ATOM 610 C CA . GLY A 1 81 ? 8.900 -9.238 -2.251 1.00 93.00 81 GLY A CA 1
ATOM 611 C C . GLY A 1 81 ? 7.389 -9.454 -2.126 1.00 93.00 81 GLY A C 1
ATOM 612 O O . GLY A 1 81 ? 6.682 -8.489 -1.861 1.00 93.00 81 GLY A O 1
ATOM 613 N N . ALA A 1 82 ? 6.879 -10.689 -2.227 1.00 94.56 82 ALA A N 1
ATOM 614 C CA . ALA A 1 82 ? 5.448 -10.973 -2.028 1.00 94.56 82 ALA A CA 1
ATOM 615 C C . ALA A 1 82 ? 4.934 -10.433 -0.679 1.00 94.56 82 ALA A C 1
ATOM 617 O O . ALA A 1 82 ? 3.851 -9.863 -0.582 1.00 94.56 82 ALA A O 1
ATOM 618 N N . CYS A 1 83 ? 5.749 -10.576 0.369 1.00 95.00 83 CYS A N 1
ATOM 619 C CA . CYS A 1 83 ? 5.458 -10.083 1.712 1.00 95.00 83 CYS A CA 1
ATOM 620 C C . CYS A 1 83 ? 5.431 -8.552 1.816 1.00 95.00 83 CYS A C 1
ATOM 622 O O . CYS A 1 83 ? 4.691 -8.036 2.650 1.00 95.00 83 CYS A O 1
ATOM 624 N N . ILE A 1 84 ? 6.197 -7.843 0.977 1.00 94.69 84 ILE A N 1
ATOM 625 C CA . ILE A 1 84 ? 6.179 -6.377 0.879 1.00 94.69 84 ILE A CA 1
ATOM 626 C C . ILE A 1 84 ? 4.810 -5.953 0.349 1.00 94.69 84 ILE A C 1
ATOM 628 O O . ILE A 1 84 ? 4.078 -5.251 1.040 1.00 94.69 84 ILE A O 1
ATOM 632 N N . ARG A 1 85 ? 4.405 -6.506 -0.802 1.00 93.88 85 ARG A N 1
ATOM 633 C CA . ARG A 1 85 ? 3.129 -6.190 -1.462 1.00 93.88 85 ARG A CA 1
ATOM 634 C C . ARG A 1 85 ? 1.896 -6.593 -0.648 1.00 93.88 85 ARG A C 1
ATOM 636 O O . ARG A 1 85 ? 0.866 -5.927 -0.729 1.00 93.88 85 ARG A O 1
ATOM 643 N N . ALA A 1 86 ? 1.983 -7.687 0.108 1.00 95.12 86 ALA A N 1
ATOM 644 C CA . ALA A 1 86 ? 0.875 -8.207 0.907 1.00 95.12 86 ALA A CA 1
ATOM 645 C C . ALA A 1 86 ? 0.726 -7.535 2.280 1.00 95.12 86 ALA A C 1
ATOM 647 O O . ALA A 1 86 ? -0.266 -7.775 2.958 1.00 95.12 86 ALA A O 1
ATOM 648 N N . CYS A 1 87 ? 1.698 -6.748 2.755 1.00 95.19 87 CYS A N 1
ATOM 649 C CA . CYS A 1 87 ? 1.633 -6.188 4.102 1.00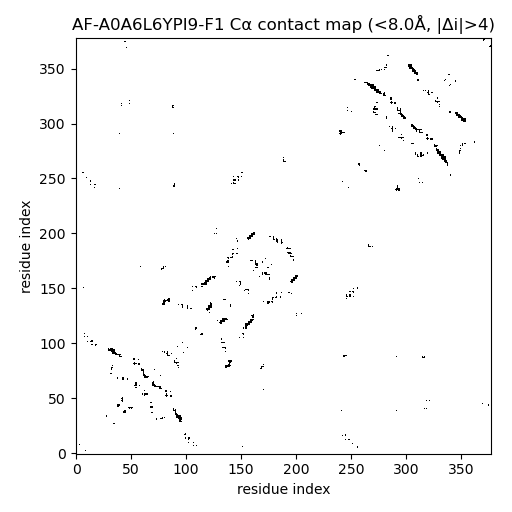 95.19 87 CYS A CA 1
ATOM 650 C C . CYS A 1 87 ? 0.803 -4.890 4.135 1.00 95.19 87 CYS A C 1
ATOM 652 O O . CYS A 1 87 ? 1.287 -3.855 3.683 1.00 95.19 87 CYS A O 1
ATOM 654 N N . PRO A 1 88 ? -0.390 -4.866 4.764 1.00 92.00 88 PRO A N 1
ATOM 655 C CA . PRO A 1 88 ? -1.238 -3.669 4.793 1.00 92.00 88 PRO A CA 1
ATOM 656 C C . PRO A 1 88 ? -0.670 -2.541 5.665 1.00 92.00 88 PRO A C 1
ATOM 658 O O . PRO A 1 88 ? -1.228 -1.452 5.716 1.00 92.00 88 PRO A O 1
ATOM 661 N N . THR A 1 89 ? 0.387 -2.795 6.431 1.00 90.62 89 THR A N 1
ATOM 662 C CA . THR A 1 89 ? 1.064 -1.780 7.248 1.00 90.62 89 THR A CA 1
ATOM 663 C C . THR A 1 89 ? 2.500 -1.544 6.809 1.00 90.62 89 THR A C 1
ATOM 665 O O . THR A 1 89 ? 3.266 -0.957 7.568 1.00 90.62 89 THR A O 1
ATOM 668 N N . GLU A 1 90 ? 2.867 -2.010 5.608 1.00 92.31 90 GLU A N 1
ATOM 669 C CA . GLU A 1 90 ? 4.157 -1.721 4.974 1.00 92.31 90 GLU A CA 1
ATOM 670 C C . GLU A 1 90 ? 5.342 -1.980 5.924 1.00 92.31 90 GLU A C 1
ATOM 672 O O . GLU A 1 90 ? 6.255 -1.169 6.097 1.00 92.31 90 GLU A O 1
ATOM 677 N N . ALA A 1 91 ? 5.266 -3.117 6.626 1.00 90.81 91 ALA A N 1
ATOM 678 C CA . ALA A 1 91 ? 6.254 -3.529 7.614 1.00 90.81 91 ALA A CA 1
ATOM 679 C C . ALA A 1 91 ? 7.484 -4.188 6.979 1.00 90.81 91 ALA A C 1
ATOM 681 O O . ALA A 1 91 ? 8.442 -4.451 7.694 1.00 90.81 91 ALA A O 1
ATOM 682 N N . PHE A 1 92 ? 7.462 -4.474 5.675 1.00 91.75 92 PHE A N 1
ATOM 683 C CA . PHE A 1 92 ? 8.582 -5.064 4.944 1.00 91.75 92 PHE A CA 1
ATOM 684 C C . PHE A 1 92 ? 9.062 -4.122 3.847 1.00 91.75 92 PHE A C 1
ATOM 686 O O . PHE A 1 92 ? 8.247 -3.466 3.206 1.00 91.75 92 PHE A O 1
ATOM 693 N N . SER A 1 93 ? 10.368 -4.132 3.591 1.00 89.56 93 SER A N 1
ATOM 694 C CA . SER A 1 93 ? 11.002 -3.371 2.511 1.00 89.56 93 SER A CA 1
ATOM 695 C C . SER A 1 93 ? 12.132 -4.175 1.870 1.00 89.56 93 SER A C 1
ATOM 697 O O . SER A 1 93 ? 12.666 -5.113 2.464 1.00 89.56 93 SER A O 1
ATOM 699 N N . TYR A 1 94 ? 12.529 -3.809 0.652 1.00 86.94 94 TYR A N 1
ATOM 700 C CA . TYR A 1 94 ? 13.731 -4.366 0.033 1.00 86.94 94 TYR A CA 1
ATOM 701 C C . TYR A 1 94 ? 14.986 -3.806 0.702 1.00 86.94 94 TYR A C 1
ATOM 703 O O . TYR A 1 94 ? 15.159 -2.590 0.748 1.00 86.94 94 TYR A O 1
ATOM 711 N N . GLY A 1 95 ? 15.899 -4.681 1.137 1.00 78.94 95 GLY A N 1
ATOM 712 C CA . GLY A 1 95 ? 17.159 -4.241 1.748 1.00 78.94 95 GLY A CA 1
ATOM 713 C C . GLY A 1 95 ? 18.076 -3.524 0.752 1.00 78.94 95 GLY A C 1
ATOM 714 O O . GLY A 1 95 ? 18.600 -2.453 1.032 1.00 78.94 95 GLY A O 1
ATOM 715 N N . ARG A 1 96 ? 18.221 -4.078 -0.460 1.00 76.19 96 ARG A N 1
ATOM 716 C CA . ARG A 1 96 ? 19.138 -3.556 -1.497 1.00 76.19 96 ARG A CA 1
ATOM 717 C C . ARG A 1 96 ? 18.530 -2.517 -2.439 1.00 76.19 96 ARG A C 1
ATOM 719 O O . ARG A 1 96 ? 19.259 -1.910 -3.218 1.00 76.19 96 ARG A O 1
ATOM 726 N N . TYR A 1 97 ? 17.214 -2.327 -2.389 1.00 77.81 97 TYR A N 1
ATOM 727 C CA . TYR A 1 97 ? 16.477 -1.455 -3.308 1.00 77.81 97 TYR A CA 1
ATOM 728 C C . TYR A 1 97 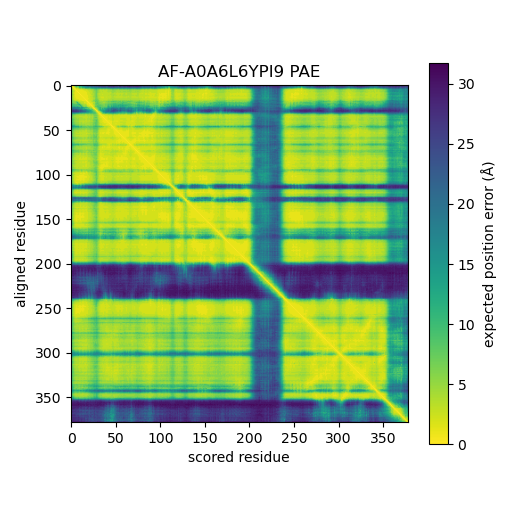? 15.556 -0.509 -2.531 1.00 77.81 97 TYR A C 1
ATOM 730 O O . TYR A 1 97 ? 14.332 -0.615 -2.641 1.00 77.81 97 TYR A O 1
ATOM 738 N N . PRO A 1 98 ? 16.118 0.395 -1.707 1.00 82.38 98 PRO A N 1
ATOM 739 C CA . PRO A 1 98 ? 15.316 1.298 -0.898 1.00 82.38 98 PRO A CA 1
ATOM 740 C C . PRO A 1 98 ? 14.550 2.285 -1.783 1.00 82.38 98 PRO A C 1
ATOM 742 O O . PRO A 1 98 ? 15.097 2.851 -2.735 1.00 82.38 98 PRO A O 1
ATOM 745 N N . LEU A 1 99 ? 13.298 2.563 -1.410 1.00 88.12 99 LEU A N 1
ATOM 746 C CA . LEU A 1 99 ? 12.430 3.504 -2.121 1.00 88.12 99 LEU A CA 1
ATOM 747 C C . LEU A 1 99 ? 13.069 4.893 -2.279 1.00 88.12 99 LEU A C 1
ATOM 749 O O . LEU A 1 99 ? 12.898 5.538 -3.310 1.00 88.12 99 LEU A O 1
ATOM 753 N N . PHE A 1 100 ? 13.862 5.331 -1.297 1.00 89.62 100 PHE A N 1
ATOM 754 C CA . PHE A 1 100 ? 14.598 6.593 -1.368 1.00 89.62 100 PHE A CA 1
ATOM 755 C C . PHE A 1 100 ? 15.448 6.712 -2.640 1.00 89.62 100 PHE A C 1
ATOM 757 O O . PHE A 1 100 ? 15.400 7.737 -3.316 1.00 89.62 100 PHE A O 1
ATOM 764 N N . GLY A 1 101 ? 16.193 5.659 -3.000 1.00 87.94 101 GLY A N 1
ATOM 765 C CA . GLY A 1 101 ? 17.042 5.664 -4.194 1.00 87.94 101 GLY A CA 1
ATOM 766 C C . GLY A 1 101 ? 16.225 5.797 -5.480 1.00 87.94 101 GLY A C 1
ATOM 767 O O . GLY A 1 101 ? 16.608 6.529 -6.391 1.00 87.94 101 GLY A O 1
ATOM 768 N N . VAL A 1 102 ? 15.056 5.155 -5.517 1.00 91.44 102 VAL A N 1
ATOM 769 C CA . VAL A 1 102 ? 14.108 5.239 -6.633 1.00 91.44 102 VAL A CA 1
ATOM 770 C C . VAL A 1 102 ? 13.560 6.661 -6.770 1.00 91.44 102 VAL A C 1
ATOM 772 O O . VAL A 1 102 ? 13.642 7.250 -7.846 1.00 91.44 102 VAL A O 1
ATOM 775 N N . LEU A 1 103 ? 13.058 7.252 -5.681 1.00 93.69 103 LEU A N 1
ATOM 776 C CA . LEU A 1 103 ? 12.525 8.619 -5.677 1.00 93.69 103 LEU A CA 1
ATOM 777 C C . LEU A 1 103 ? 13.600 9.658 -6.025 1.00 93.69 103 LEU A C 1
ATOM 779 O O . LEU A 1 103 ? 13.328 10.610 -6.757 1.00 93.69 103 LEU A O 1
ATOM 783 N N . ALA A 1 104 ? 14.835 9.461 -5.559 1.00 91.62 104 ALA A N 1
ATOM 784 C CA . ALA A 1 104 ? 15.961 10.324 -5.898 1.00 91.62 104 ALA A CA 1
ATOM 785 C C . ALA A 1 104 ? 16.282 10.260 -7.400 1.00 91.62 104 ALA A C 1
ATOM 787 O O . ALA A 1 104 ? 16.532 11.297 -8.019 1.00 91.62 104 ALA A O 1
ATOM 788 N N . ALA A 1 105 ? 16.210 9.070 -8.008 1.00 90.81 105 ALA A N 1
ATOM 789 C CA . ALA A 1 105 ? 16.370 8.906 -9.449 1.00 90.81 105 ALA A CA 1
ATOM 790 C C . ALA A 1 105 ? 15.244 9.600 -10.239 1.00 90.81 105 ALA A C 1
ATOM 792 O O . ALA A 1 105 ? 15.524 10.257 -11.244 1.00 90.81 105 ALA A O 1
ATOM 793 N N . LEU A 1 106 ? 13.992 9.526 -9.766 1.00 92.50 106 LEU A N 1
ATOM 794 C CA . LEU A 1 106 ? 12.871 10.266 -10.362 1.00 92.50 106 LEU A CA 1
ATOM 795 C C . LEU A 1 106 ? 13.088 11.781 -10.280 1.00 92.50 106 LEU A C 1
ATOM 797 O O . LEU A 1 106 ? 12.928 12.467 -11.287 1.00 92.50 106 LEU A O 1
ATOM 801 N N . LYS A 1 107 ? 13.522 12.298 -9.123 1.00 93.00 107 LYS A N 1
ATOM 802 C CA . LYS A 1 107 ? 13.825 13.725 -8.942 1.00 93.00 107 LYS A CA 1
ATOM 803 C C . LYS A 1 107 ? 14.951 14.198 -9.854 1.00 93.00 107 LYS A C 1
ATOM 805 O O . LYS A 1 107 ? 14.807 15.216 -10.522 1.00 93.00 107 LYS A O 1
ATOM 810 N N . HIS A 1 108 ? 16.043 13.442 -9.939 1.00 90.50 108 HIS A N 1
ATOM 811 C CA . HIS A 1 108 ? 17.131 13.759 -10.863 1.00 90.50 108 HIS A CA 1
ATOM 812 C C . HIS A 1 108 ? 16.638 13.808 -12.318 1.00 90.50 108 HIS A C 1
ATOM 814 O O . HIS A 1 108 ? 17.036 14.678 -13.090 1.00 90.50 108 HIS A O 1
ATOM 820 N N . ARG A 1 109 ? 15.744 12.889 -12.700 1.00 89.62 109 ARG A N 1
ATOM 821 C CA . ARG A 1 109 ? 15.182 12.837 -14.052 1.00 89.62 109 ARG A CA 1
ATOM 822 C C . ARG A 1 109 ? 14.200 13.970 -14.340 1.00 89.62 109 ARG A C 1
ATOM 824 O O . ARG A 1 109 ? 14.191 14.447 -15.468 1.00 89.62 109 ARG A O 1
ATOM 831 N N . LEU A 1 110 ? 13.441 14.427 -13.343 1.00 90.19 110 LEU A N 1
ATOM 832 C CA . LEU A 1 110 ? 12.550 15.587 -13.453 1.00 90.19 110 LEU A CA 1
ATOM 833 C C . LEU A 1 110 ? 13.314 16.860 -13.859 1.00 90.19 110 LEU A C 1
ATOM 835 O O . LEU A 1 110 ? 12.795 17.675 -14.613 1.00 90.19 110 LEU A O 1
ATOM 839 N N . HIS A 1 111 ? 14.559 17.014 -13.396 1.00 85.56 111 HIS A N 1
ATOM 840 C CA . HIS A 1 111 ? 15.424 18.157 -13.721 1.00 85.56 111 HIS A CA 1
ATOM 841 C C . HIS A 1 111 ? 16.301 17.947 -14.970 1.00 85.56 111 HIS A C 1
ATOM 843 O O . HIS A 1 111 ? 16.966 18.878 -15.423 1.00 85.56 111 HIS A O 1
ATOM 849 N N . GLY A 1 112 ? 16.332 16.737 -15.534 1.00 77.88 112 GLY A N 1
ATOM 850 C CA . GLY A 1 112 ? 17.180 16.394 -16.676 1.00 77.88 112 GLY A CA 1
ATOM 851 C C . GLY A 1 112 ? 16.603 16.849 -18.022 1.00 77.88 112 GLY A C 1
ATOM 852 O O . GLY A 1 112 ? 15.428 16.653 -18.309 1.00 77.88 112 GLY A O 1
ATOM 853 N N . ALA A 1 113 ? 17.456 17.366 -18.914 1.00 54.31 113 ALA A N 1
ATOM 854 C CA . ALA A 1 113 ? 17.081 17.904 -20.233 1.00 54.31 113 ALA A CA 1
ATOM 855 C C . ALA A 1 113 ? 16.565 16.869 -21.268 1.00 54.31 113 ALA A C 1
ATOM 857 O O . ALA A 1 113 ? 16.306 17.224 -22.415 1.00 54.31 113 ALA A O 1
ATOM 858 N N . SER A 1 114 ? 16.410 15.589 -20.905 1.00 56.22 114 SER A N 1
ATOM 859 C CA . SER A 1 114 ? 15.963 14.518 -21.813 1.00 56.22 114 SER A CA 1
ATOM 860 C C . SER A 1 114 ? 14.562 14.022 -21.441 1.00 56.22 114 SER A C 1
ATOM 862 O O . SER A 1 114 ? 14.356 12.867 -21.069 1.00 56.22 114 SER A O 1
ATOM 864 N N . ALA A 1 115 ? 13.580 14.921 -21.537 1.00 55.25 115 ALA A N 1
ATOM 865 C CA . ALA A 1 115 ? 12.181 14.664 -21.183 1.00 55.25 115 ALA A CA 1
ATOM 866 C C . ALA A 1 115 ? 11.431 13.734 -22.164 1.00 55.25 115 ALA A C 1
ATOM 868 O O . ALA A 1 115 ? 10.270 13.416 -21.936 1.00 55.25 115 ALA A O 1
ATOM 869 N N . SER A 1 116 ? 12.068 13.278 -23.252 1.00 58.22 116 SER A N 1
ATOM 870 C CA . SER A 1 116 ? 11.370 12.570 -24.339 1.00 58.22 116 SER A CA 1
ATOM 871 C C . SER A 1 116 ? 11.588 11.050 -24.383 1.00 58.22 116 SER A C 1
ATOM 873 O O . SER A 1 116 ? 10.953 10.379 -25.193 1.00 58.22 116 SER A O 1
ATOM 875 N N . SER A 1 117 ? 12.476 10.482 -23.560 1.00 79.31 117 SER A N 1
ATOM 876 C CA . SER A 1 117 ? 12.700 9.024 -23.528 1.00 79.31 117 SER A CA 1
ATOM 877 C C . SER A 1 117 ? 11.785 8.323 -22.516 1.00 79.31 117 SER A C 1
ATOM 879 O O . SER A 1 117 ? 11.456 8.884 -21.464 1.00 79.31 117 SER A O 1
ATOM 881 N N . ALA A 1 118 ? 11.396 7.077 -22.798 1.00 88.62 118 ALA A N 1
ATOM 882 C CA . ALA A 1 118 ? 10.670 6.234 -21.845 1.00 88.62 118 ALA A CA 1
ATOM 883 C C . ALA A 1 118 ? 11.503 5.985 -20.569 1.00 88.62 118 ALA A C 1
ATOM 885 O O . ALA A 1 118 ? 12.731 5.893 -20.636 1.00 88.62 118 ALA A O 1
ATOM 886 N N . LEU A 1 119 ? 10.855 5.898 -19.402 1.00 91.38 119 LEU A N 1
ATOM 887 C CA . LEU A 1 119 ? 11.502 5.477 -18.154 1.00 91.38 119 LEU A CA 1
ATOM 888 C C . LEU A 1 119 ? 11.461 3.955 -18.041 1.00 91.38 119 LEU A C 1
ATOM 890 O O . LEU A 1 119 ? 10.380 3.382 -17.936 1.00 91.38 119 LEU A O 1
ATOM 894 N N . ALA A 1 120 ? 12.623 3.313 -17.989 1.00 92.56 120 ALA A N 1
ATOM 895 C CA . ALA A 1 120 ? 12.713 1.894 -17.672 1.00 92.56 120 ALA A CA 1
ATOM 896 C C . ALA A 1 120 ? 12.848 1.688 -16.156 1.00 92.56 120 ALA A C 1
ATOM 898 O O . ALA A 1 120 ? 13.752 2.258 -15.540 1.00 92.56 120 ALA A O 1
ATOM 899 N N . PHE A 1 121 ? 11.994 0.846 -15.578 1.00 94.38 121 PHE A N 1
ATOM 900 C CA . PHE A 1 121 ? 12.249 0.172 -14.307 1.00 94.38 121 PHE A CA 1
ATOM 901 C C . PHE A 1 121 ? 12.790 -1.225 -14.603 1.00 94.38 121 PHE A C 1
ATOM 903 O O . PHE A 1 121 ? 12.253 -1.919 -15.466 1.00 94.38 121 PHE A O 1
ATOM 910 N N . THR A 1 122 ? 13.848 -1.637 -13.907 1.00 92.50 122 THR A N 1
ATOM 911 C CA . THR A 1 122 ? 14.519 -2.922 -14.153 1.00 92.50 122 THR A CA 1
ATOM 912 C C . THR A 1 122 ? 14.503 -3.788 -12.900 1.00 92.50 122 THR A C 1
ATOM 914 O O . THR A 1 122 ? 14.871 -3.333 -11.810 1.00 92.50 122 THR A O 1
ATOM 917 N N . CYS A 1 123 ? 14.083 -5.047 -13.047 1.00 89.88 123 CYS A N 1
ATOM 918 C CA . CYS A 1 123 ? 14.193 -6.018 -11.961 1.00 89.88 123 CYS A CA 1
ATOM 919 C C . CYS A 1 123 ? 15.665 -6.450 -11.761 1.00 89.88 123 CYS A C 1
ATOM 921 O O . CYS A 1 123 ? 16.466 -6.352 -12.693 1.00 89.88 123 CYS A O 1
ATOM 923 N N . PRO A 1 124 ? 16.040 -7.018 -10.600 1.00 85.62 124 PRO A N 1
ATOM 924 C CA . PRO A 1 124 ? 17.427 -7.408 -10.314 1.00 85.62 124 PRO A CA 1
ATOM 925 C C . PRO A 1 124 ? 18.009 -8.495 -11.229 1.00 85.62 124 PRO A C 1
ATOM 927 O O . PRO A 1 124 ? 19.220 -8.709 -11.234 1.00 85.62 124 PRO A O 1
ATOM 930 N N . LYS A 1 125 ? 17.149 -9.241 -11.933 1.00 85.94 125 LYS A N 1
ATOM 931 C CA . LYS A 1 125 ? 17.525 -10.376 -12.787 1.00 85.94 125 LYS A CA 1
ATOM 932 C C . LYS A 1 125 ? 17.569 -10.030 -14.279 1.00 85.94 125 LYS A C 1
ATOM 934 O O . LYS A 1 125 ? 18.089 -10.833 -15.042 1.00 85.94 125 LYS A O 1
ATOM 939 N N . ALA A 1 126 ? 17.098 -8.846 -14.673 1.00 80.81 126 ALA A N 1
ATOM 940 C CA . ALA A 1 126 ? 17.243 -8.306 -16.023 1.00 80.81 126 ALA A CA 1
ATOM 941 C C . ALA A 1 126 ? 18.678 -7.770 -16.188 1.00 80.81 126 ALA A C 1
ATOM 943 O O . ALA A 1 126 ? 18.989 -6.654 -15.767 1.00 80.81 126 ALA A O 1
ATOM 944 N N . GLN A 1 127 ? 19.591 -8.629 -16.653 1.00 61.53 127 GLN A N 1
ATOM 945 C CA . GLN A 1 127 ? 21.040 -8.387 -16.621 1.00 61.53 127 GLN A CA 1
ATOM 946 C C . GLN A 1 127 ? 21.570 -7.599 -17.832 1.00 61.53 127 GLN A C 1
ATOM 948 O O . GLN A 1 127 ? 22.698 -7.106 -17.766 1.00 61.53 127 GLN A O 1
ATOM 953 N N . SER A 1 128 ? 20.799 -7.442 -18.915 1.00 58.97 128 SER A N 1
ATOM 954 C CA . SER A 1 128 ? 21.315 -6.880 -20.174 1.00 58.97 128 SER A CA 1
ATOM 955 C C . SER A 1 128 ? 21.158 -5.355 -20.303 1.00 58.97 128 SER A C 1
ATOM 957 O O . SER A 1 128 ? 21.948 -4.713 -21.004 1.00 58.97 128 SER A O 1
ATOM 959 N N . ARG A 1 129 ? 20.230 -4.709 -19.576 1.00 58.47 129 ARG A N 1
ATOM 960 C CA . ARG A 1 129 ? 20.005 -3.254 -19.690 1.00 58.47 129 ARG A CA 1
ATOM 961 C C . ARG A 1 129 ? 20.765 -2.427 -18.645 1.00 58.47 129 ARG A C 1
ATOM 963 O O . ARG A 1 129 ? 20.441 -2.399 -17.462 1.00 58.47 129 ARG A O 1
ATOM 970 N N . LYS A 1 130 ? 21.750 -1.645 -19.110 1.00 55.59 130 LYS A N 1
ATOM 971 C CA . LYS A 1 130 ? 22.544 -0.707 -18.279 1.00 55.59 130 LYS A CA 1
ATOM 972 C C . LYS A 1 130 ? 21.808 0.589 -17.903 1.00 55.59 130 LYS A C 1
ATOM 974 O O . LYS A 1 130 ? 22.315 1.354 -17.085 1.00 55.59 130 LYS A O 1
ATOM 979 N N . THR A 1 131 ? 20.659 0.876 -18.519 1.00 68.88 131 THR A N 1
ATOM 980 C CA . THR A 1 131 ? 19.950 2.160 -18.404 1.00 68.88 131 THR A CA 1
ATOM 981 C C . THR A 1 131 ? 18.531 1.970 -17.857 1.00 68.88 131 THR A C 1
ATOM 983 O O . THR A 1 131 ? 17.670 1.381 -18.505 1.00 68.88 131 THR A O 1
ATOM 986 N N . GLY A 1 132 ? 18.275 2.481 -16.651 1.00 82.12 132 GLY A N 1
ATOM 987 C CA . GLY A 1 132 ? 16.976 2.383 -15.979 1.00 82.12 132 GLY A CA 1
ATOM 988 C C . GLY A 1 132 ? 17.079 2.607 -14.471 1.00 82.12 132 GLY A C 1
ATOM 989 O O . GLY A 1 132 ? 18.176 2.731 -13.925 1.00 82.12 132 GLY A O 1
ATOM 990 N N . VAL A 1 133 ? 15.933 2.672 -13.798 1.00 90.19 133 VAL A N 1
ATOM 991 C CA . VAL A 1 133 ? 15.843 2.727 -12.336 1.00 90.19 133 VAL A CA 1
ATOM 992 C C . VAL A 1 133 ? 15.696 1.302 -11.816 1.00 90.19 133 VAL A C 1
ATOM 994 O O . VAL A 1 133 ? 14.662 0.664 -12.011 1.00 90.19 133 VAL A O 1
ATOM 997 N N . SER A 1 134 ? 16.748 0.795 -11.175 1.00 89.00 134 SER A N 1
ATOM 998 C CA . SER A 1 134 ? 16.728 -0.553 -10.608 1.00 89.00 134 SER A CA 1
ATOM 999 C C . SER A 1 134 ? 15.856 -0.595 -9.356 1.00 89.00 134 SER A C 1
ATOM 1001 O O . SER A 1 134 ? 15.991 0.242 -8.461 1.00 89.00 134 SER A O 1
ATOM 1003 N N . VAL A 1 135 ? 14.965 -1.579 -9.307 1.00 92.06 135 VAL A N 1
ATOM 1004 C CA . VAL A 1 135 ? 14.059 -1.857 -8.187 1.00 92.06 135 VAL A CA 1
ATOM 1005 C C . VAL A 1 135 ? 14.207 -3.313 -7.753 1.00 92.06 135 VAL A C 1
ATOM 1007 O O . VAL A 1 135 ? 14.899 -4.097 -8.402 1.00 92.06 135 VAL A O 1
ATOM 1010 N N . GLY A 1 136 ? 13.556 -3.690 -6.650 1.00 90.88 136 GLY A N 1
ATOM 1011 C CA . GLY A 1 136 ? 13.400 -5.100 -6.297 1.00 90.88 136 GLY A CA 1
ATOM 1012 C C . GLY A 1 136 ? 12.526 -5.854 -7.308 1.00 90.88 136 GLY A C 1
ATOM 1013 O O . GLY A 1 136 ? 12.115 -5.314 -8.335 1.00 90.88 136 GLY A O 1
ATOM 1014 N N . CYS A 1 137 ? 12.224 -7.121 -7.030 1.00 92.88 137 CYS A N 1
ATOM 1015 C CA . CYS A 1 137 ? 11.306 -7.888 -7.873 1.00 92.88 137 CYS A CA 1
ATOM 1016 C C . CYS A 1 137 ? 9.960 -7.152 -8.031 1.00 92.88 137 CYS A C 1
ATOM 1018 O O . CYS A 1 137 ? 9.424 -6.614 -7.058 1.00 92.88 137 CYS A O 1
ATOM 1020 N N . PHE A 1 138 ? 9.378 -7.161 -9.233 1.00 94.25 138 PHE A N 1
ATOM 1021 C CA . PHE A 1 138 ? 8.100 -6.486 -9.489 1.00 94.25 138 PHE A CA 1
ATOM 1022 C C . PHE A 1 138 ? 6.940 -7.033 -8.654 1.00 94.25 138 PHE A C 1
ATOM 1024 O O . PHE A 1 138 ? 5.998 -6.303 -8.377 1.00 94.25 138 PHE A O 1
ATOM 1031 N N . ASN A 1 139 ? 7.059 -8.258 -8.143 1.00 92.69 139 ASN A N 1
ATOM 1032 C CA . ASN A 1 139 ? 6.093 -8.853 -7.221 1.00 92.69 139 ASN A CA 1
ATOM 1033 C C . ASN A 1 139 ? 5.995 -8.101 -5.872 1.00 92.69 139 ASN A C 1
ATOM 1035 O O . ASN A 1 139 ? 4.990 -8.211 -5.180 1.00 92.69 139 ASN A O 1
ATOM 1039 N N . GLY A 1 140 ? 7.019 -7.322 -5.502 1.00 93.50 140 GLY A N 1
ATOM 1040 C CA . GLY A 1 140 ? 7.013 -6.436 -4.330 1.00 93.50 140 GLY A CA 1
ATOM 1041 C C . GLY A 1 140 ? 6.954 -4.944 -4.660 1.00 93.50 140 GLY A C 1
ATOM 1042 O O . GLY A 1 140 ? 7.095 -4.128 -3.757 1.00 93.50 140 GLY A O 1
ATOM 1043 N N . VAL A 1 141 ? 6.827 -4.566 -5.936 1.00 95.19 141 VAL A N 1
ATOM 1044 C CA . VAL A 1 141 ? 6.757 -3.158 -6.348 1.00 95.19 141 VAL A CA 1
ATOM 1045 C C . VAL A 1 141 ? 5.302 -2.698 -6.330 1.00 95.19 141 VAL A C 1
ATOM 1047 O O . VAL A 1 141 ? 4.418 -3.361 -6.863 1.00 95.19 141 VAL A O 1
ATOM 1050 N N . SER A 1 142 ? 5.052 -1.539 -5.725 1.00 95.44 142 SER A N 1
ATOM 1051 C CA . SER A 1 142 ? 3.710 -0.964 -5.656 1.00 95.44 142 SER A CA 1
ATOM 1052 C C . SER A 1 142 ? 3.281 -0.360 -7.002 1.00 95.44 142 SER A C 1
ATOM 1054 O O . SER A 1 142 ? 4.050 0.418 -7.580 1.00 95.44 142 SER A O 1
ATOM 1056 N N . PRO A 1 143 ? 2.043 -0.590 -7.483 1.00 97.62 143 PRO A N 1
ATOM 1057 C CA . PRO A 1 143 ? 1.514 0.111 -8.658 1.00 97.62 143 PRO A CA 1
ATOM 1058 C C . PRO A 1 143 ? 1.453 1.635 -8.453 1.00 97.62 143 PRO A C 1
ATOM 1060 O O . PRO A 1 143 ? 1.577 2.395 -9.414 1.00 97.62 143 PRO A O 1
ATOM 1063 N N . ALA A 1 144 ? 1.343 2.102 -7.200 1.00 97.38 144 ALA A N 1
ATOM 1064 C CA . ALA A 1 144 ? 1.362 3.526 -6.871 1.00 97.38 144 ALA A CA 1
ATOM 1065 C C . ALA A 1 144 ? 2.689 4.200 -7.258 1.00 97.38 144 ALA A C 1
ATOM 1067 O O . ALA A 1 144 ? 2.675 5.334 -7.731 1.00 97.38 144 ALA A O 1
ATOM 1068 N N . LEU A 1 145 ? 3.826 3.501 -7.126 1.00 97.62 145 LEU A N 1
ATOM 1069 C CA . LEU A 1 145 ? 5.135 4.011 -7.549 1.00 97.62 145 LEU A CA 1
ATOM 1070 C C . LEU A 1 145 ? 5.190 4.217 -9.068 1.00 97.62 145 LEU A C 1
ATOM 1072 O O . LEU A 1 145 ? 5.665 5.250 -9.540 1.00 97.62 145 LEU A O 1
ATOM 1076 N N . ILE A 1 146 ? 4.709 3.234 -9.831 1.00 98.19 146 ILE A N 1
ATOM 1077 C CA . ILE A 1 146 ? 4.751 3.249 -11.297 1.00 98.19 146 ILE A CA 1
ATOM 1078 C C . ILE A 1 146 ? 3.833 4.344 -11.851 1.00 98.19 146 ILE A C 1
ATOM 1080 O O . ILE A 1 146 ? 4.256 5.130 -12.702 1.00 98.19 146 ILE A O 1
ATOM 1084 N N . LEU A 1 147 ? 2.612 4.451 -11.315 1.00 98.06 147 LEU A N 1
ATOM 1085 C CA . LEU A 1 147 ? 1.695 5.543 -11.633 1.00 98.06 147 LEU A CA 1
ATOM 1086 C C . LEU A 1 147 ? 2.298 6.906 -11.269 1.00 98.06 147 LEU A C 1
ATOM 1088 O O . LEU A 1 147 ? 2.287 7.822 -12.090 1.00 98.06 147 LEU A O 1
ATOM 1092 N N . LEU A 1 148 ? 2.853 7.053 -10.063 1.00 97.94 148 LEU A N 1
ATOM 1093 C CA . LEU A 1 148 ? 3.465 8.308 -9.631 1.00 97.94 148 LEU A CA 1
ATOM 1094 C C . LEU A 1 148 ? 4.613 8.715 -10.564 1.00 97.94 148 LEU A C 1
ATOM 1096 O O . LEU A 1 148 ? 4.681 9.871 -10.975 1.00 97.94 148 LEU A O 1
ATOM 1100 N N . ALA A 1 149 ? 5.479 7.778 -10.958 1.00 97.12 149 ALA A N 1
ATOM 1101 C CA . ALA A 1 149 ? 6.561 8.040 -11.904 1.00 97.12 149 ALA A CA 1
ATOM 1102 C C . ALA A 1 149 ? 6.042 8.498 -13.278 1.00 97.12 149 ALA A C 1
ATOM 1104 O O . ALA A 1 149 ? 6.587 9.446 -13.852 1.00 97.12 149 ALA A O 1
ATOM 1105 N N . HIS A 1 150 ? 4.976 7.867 -13.786 1.00 95.81 150 HIS A N 1
ATOM 1106 C CA . HIS A 1 150 ? 4.307 8.287 -15.017 1.00 95.81 150 HIS A CA 1
ATOM 1107 C C . HIS A 1 150 ? 3.767 9.717 -14.903 1.00 95.81 150 HIS A C 1
ATOM 1109 O O . HIS A 1 150 ? 4.028 10.541 -15.779 1.00 95.81 150 HIS A O 1
ATOM 1115 N N . LEU A 1 151 ? 3.071 10.038 -13.809 1.00 95.94 151 LEU A N 1
ATOM 1116 C CA . LEU A 1 151 ? 2.491 11.362 -13.604 1.00 95.94 151 LEU A CA 1
ATOM 1117 C C . LEU A 1 151 ? 3.567 12.435 -13.423 1.00 95.94 151 LEU A C 1
ATOM 1119 O O . LEU A 1 151 ? 3.476 13.476 -14.069 1.00 95.94 151 LEU A O 1
ATOM 1123 N N . LEU A 1 152 ? 4.588 12.201 -12.600 1.00 95.31 152 LEU A N 1
ATOM 1124 C CA . LEU A 1 152 ? 5.659 13.170 -12.342 1.00 95.31 152 LEU A CA 1
ATOM 1125 C C . LEU A 1 152 ? 6.420 13.548 -13.616 1.00 95.31 152 LEU A C 1
ATOM 1127 O O . LEU A 1 152 ? 6.720 14.717 -13.827 1.00 95.31 152 LEU A O 1
ATOM 1131 N N . LEU A 1 153 ? 6.739 12.563 -14.456 1.00 92.38 153 LEU A N 1
ATOM 1132 C CA . LEU A 1 153 ? 7.618 12.764 -15.611 1.00 92.38 153 LEU A CA 1
ATOM 1133 C C . LEU A 1 153 ? 6.872 12.899 -16.940 1.00 92.38 153 LEU A C 1
ATOM 1135 O O . LEU A 1 153 ? 7.503 13.204 -17.948 1.00 92.38 153 LEU A O 1
ATOM 1139 N N . ASN A 1 154 ? 5.562 12.636 -16.958 1.00 90.75 154 ASN A N 1
ATOM 1140 C CA . ASN A 1 154 ? 4.722 12.634 -18.156 1.00 90.75 154 ASN A CA 1
ATOM 1141 C C . ASN A 1 154 ? 5.339 11.833 -19.322 1.00 90.75 154 ASN A C 1
ATOM 1143 O O . ASN A 1 154 ? 5.379 12.286 -20.464 1.00 90.75 154 ASN A O 1
ATOM 1147 N N . THR A 1 155 ? 5.872 10.645 -19.021 1.00 89.31 155 THR A N 1
ATOM 1148 C CA . THR A 1 155 ? 6.537 9.780 -20.004 1.00 89.31 155 THR A CA 1
ATOM 1149 C C . THR A 1 155 ? 5.986 8.358 -19.975 1.00 89.31 155 THR A C 1
ATOM 1151 O O . THR A 1 155 ? 5.352 7.931 -19.005 1.00 89.31 155 THR A O 1
ATOM 1154 N N . LYS A 1 156 ? 6.261 7.601 -21.039 1.00 92.31 156 LYS A N 1
ATOM 1155 C CA . LYS A 1 156 ? 6.022 6.158 -21.092 1.00 92.31 156 LYS A CA 1
ATOM 1156 C C . LYS A 1 156 ? 6.872 5.458 -20.029 1.00 92.31 156 LYS A C 1
ATOM 1158 O O . LYS A 1 156 ? 8.049 5.782 -19.864 1.00 92.31 156 LYS A O 1
ATOM 1163 N N . ILE A 1 157 ? 6.286 4.472 -19.354 1.00 95.69 157 ILE A N 1
ATOM 1164 C CA . ILE A 1 157 ? 6.995 3.597 -18.419 1.00 95.69 157 ILE A CA 1
ATOM 1165 C C . ILE A 1 157 ? 7.163 2.211 -19.038 1.00 95.69 157 ILE A C 1
ATOM 1167 O O . ILE A 1 157 ? 6.233 1.684 -19.651 1.00 95.69 157 ILE A O 1
ATOM 1171 N N . GLU A 1 158 ? 8.344 1.628 -18.869 1.00 95.31 158 GLU A N 1
ATOM 1172 C CA . GLU A 1 158 ? 8.667 0.269 -19.295 1.00 95.31 158 GLU A CA 1
ATOM 1173 C C . GLU A 1 158 ? 9.117 -0.562 -18.092 1.00 95.31 158 GLU A C 1
ATOM 1175 O O . GLU A 1 158 ? 9.929 -0.101 -17.287 1.00 95.31 158 GLU A O 1
ATOM 1180 N N . LEU A 1 159 ? 8.603 -1.785 -17.982 1.00 95.06 159 LEU A N 1
ATOM 1181 C CA . LEU A 1 159 ? 8.997 -2.762 -16.971 1.00 95.06 159 LEU A CA 1
ATOM 1182 C C . LEU A 1 159 ? 9.853 -3.830 -17.645 1.00 95.06 159 LEU A C 1
ATOM 1184 O O . LEU A 1 159 ? 9.355 -4.578 -18.484 1.00 95.06 159 LEU A O 1
ATOM 1188 N N . HIS A 1 160 ? 11.132 -3.877 -17.283 1.00 92.56 160 HIS A N 1
ATOM 1189 C CA . HIS A 1 160 ? 12.112 -4.792 -17.863 1.00 92.56 160 HIS A CA 1
ATOM 1190 C C . HIS A 1 160 ? 12.424 -5.919 -16.885 1.00 92.56 160 HIS A C 1
ATOM 1192 O O . HIS A 1 160 ? 12.926 -5.683 -15.777 1.00 92.56 160 HIS A O 1
ATOM 1198 N N . SER A 1 161 ? 12.118 -7.146 -17.298 1.00 90.06 161 SER A N 1
ATOM 1199 C CA . SER A 1 161 ? 12.388 -8.361 -16.532 1.00 90.06 161 SER A CA 1
ATOM 1200 C C . SER A 1 161 ? 13.152 -9.397 -17.347 1.00 90.06 161 SER A C 1
ATOM 1202 O O . SER A 1 161 ? 13.115 -9.398 -18.573 1.00 90.06 161 SER A O 1
ATOM 1204 N N . SER A 1 162 ? 13.822 -10.311 -16.645 1.00 86.44 162 SER A N 1
ATOM 1205 C CA . SER A 1 162 ? 14.187 -11.605 -17.225 1.00 86.44 162 SER A CA 1
ATOM 1206 C C . SER A 1 162 ? 12.935 -12.472 -17.422 1.00 86.44 162 SER A C 1
ATOM 1208 O O . SER A 1 162 ? 11.831 -12.063 -17.048 1.00 86.44 162 SER A O 1
ATOM 1210 N N . ASP A 1 163 ? 13.124 -13.703 -17.901 1.00 86.56 163 ASP A N 1
ATOM 1211 C CA . ASP A 1 163 ? 12.090 -14.743 -17.896 1.00 86.56 163 ASP A CA 1
ATOM 1212 C C . ASP A 1 163 ? 11.572 -14.961 -16.462 1.00 86.56 163 ASP A C 1
ATOM 1214 O O . ASP A 1 163 ? 12.260 -15.505 -15.589 1.00 86.56 163 ASP A O 1
ATOM 1218 N N . CYS A 1 164 ? 10.369 -14.453 -16.196 1.00 86.88 164 CYS A N 1
ATOM 1219 C CA . CYS A 1 164 ? 9.741 -14.527 -14.884 1.00 86.88 164 CYS A CA 1
ATOM 1220 C C . CYS A 1 164 ? 9.219 -15.928 -14.566 1.00 86.88 164 CYS A C 1
ATOM 1222 O O . CYS A 1 164 ? 9.170 -16.292 -13.391 1.00 86.88 164 CYS A O 1
ATOM 1224 N N . GLU A 1 165 ? 8.842 -16.704 -15.581 1.00 80.94 165 GLU A N 1
ATOM 1225 C CA . GLU A 1 165 ? 8.287 -18.047 -15.407 1.00 80.94 165 GLU A CA 1
ATOM 1226 C C . GLU A 1 165 ? 9.364 -19.031 -14.949 1.00 80.94 165 GLU A C 1
ATOM 1228 O O . GLU A 1 165 ? 9.098 -19.910 -14.128 1.00 80.94 165 GLU A O 1
ATOM 1233 N N . ARG A 1 166 ? 10.600 -18.839 -15.422 1.00 83.50 166 ARG A N 1
ATOM 1234 C CA . ARG A 1 166 ? 11.775 -19.633 -15.027 1.00 83.50 166 ARG A CA 1
ATOM 1235 C C . ARG A 1 166 ? 12.600 -18.999 -13.909 1.00 83.50 166 ARG A C 1
ATOM 1237 O O . ARG A 1 166 ? 13.603 -19.571 -13.481 1.00 83.50 166 ARG A O 1
ATOM 1244 N N . CYS A 1 167 ? 12.207 -17.823 -13.423 1.00 84.94 167 CYS A N 1
ATOM 1245 C CA . CYS A 1 167 ? 12.943 -17.117 -12.381 1.00 84.94 167 CYS A CA 1
ATOM 1246 C C . CYS A 1 167 ? 12.898 -17.898 -11.055 1.00 84.94 167 CYS A C 1
ATOM 1248 O O . CYS A 1 167 ? 11.806 -18.214 -10.589 1.00 84.94 167 CYS A O 1
ATOM 1250 N N . PRO A 1 168 ? 14.029 -18.126 -10.360 1.00 76.06 168 PRO A N 1
ATOM 1251 C CA . PRO A 1 168 ? 14.034 -18.794 -9.053 1.00 76.06 168 PRO A CA 1
ATOM 1252 C C . PRO A 1 168 ? 13.136 -18.124 -8.001 1.00 76.06 168 PRO A C 1
ATOM 1254 O O . PRO A 1 168 ? 12.672 -18.782 -7.078 1.00 76.06 168 PRO A O 1
ATOM 1257 N N . SER A 1 169 ? 12.871 -16.824 -8.161 1.00 76.00 169 SER A N 1
ATOM 1258 C CA . SER A 1 169 ? 12.011 -16.022 -7.286 1.00 76.00 169 SER A CA 1
ATOM 1259 C C . SER A 1 169 ? 10.539 -15.974 -7.744 1.00 76.00 169 SER A C 1
ATOM 1261 O O . SER A 1 169 ? 9.792 -15.120 -7.259 1.00 76.00 169 SER A O 1
ATOM 1263 N N . HIS A 1 170 ? 10.111 -16.804 -8.709 1.00 76.19 170 HIS A N 1
ATOM 1264 C CA . HIS A 1 170 ? 8.730 -16.792 -9.210 1.00 76.19 170 HIS A CA 1
ATOM 1265 C C . HIS A 1 170 ? 7.734 -17.143 -8.088 1.00 76.19 170 HIS A C 1
ATOM 1267 O O . HIS A 1 170 ? 8.046 -17.925 -7.194 1.00 76.19 170 HIS A O 1
ATOM 1273 N N . ASN A 1 171 ? 6.525 -16.577 -8.104 1.00 69.38 171 ASN A N 1
ATOM 1274 C CA . ASN A 1 171 ? 5.507 -16.818 -7.065 1.00 69.38 171 ASN A CA 1
ATOM 1275 C C . ASN A 1 171 ? 4.151 -17.253 -7.650 1.00 69.38 171 ASN A C 1
ATOM 1277 O O . ASN A 1 171 ? 3.101 -16.994 -7.072 1.00 69.38 171 ASN A O 1
ATOM 1281 N N . GLY A 1 172 ? 4.189 -17.900 -8.820 1.00 70.75 172 GLY A N 1
ATOM 1282 C CA . GLY A 1 172 ? 3.015 -18.151 -9.659 1.00 70.75 172 GLY A CA 1
ATOM 1283 C C . GLY A 1 172 ? 2.715 -16.953 -10.566 1.00 70.75 172 GLY A C 1
ATOM 1284 O O . GLY A 1 172 ? 2.587 -15.829 -10.093 1.00 70.75 172 GLY A O 1
ATOM 1285 N N . GLY A 1 173 ? 2.635 -17.191 -11.878 1.00 81.12 173 GLY A N 1
ATOM 1286 C CA . GLY A 1 173 ? 2.475 -16.137 -12.887 1.00 81.12 173 GLY A CA 1
ATOM 1287 C C . GLY A 1 173 ? 3.730 -15.281 -13.115 1.00 81.12 173 GLY A C 1
ATOM 1288 O O . GLY A 1 173 ? 4.783 -15.515 -12.519 1.00 81.12 173 GLY A O 1
ATOM 1289 N N . CYS A 1 174 ? 3.605 -14.287 -13.999 1.00 89.69 174 CYS A N 1
ATOM 1290 C CA . CYS A 1 174 ? 4.659 -13.332 -14.344 1.00 89.69 174 CYS A CA 1
ATOM 1291 C C . CYS A 1 174 ? 4.477 -12.026 -13.543 1.00 89.69 174 CYS A C 1
ATOM 1293 O O . CYS A 1 174 ? 3.549 -11.267 -13.836 1.00 89.69 174 CYS A O 1
ATOM 1295 N N . PRO A 1 175 ? 5.342 -11.710 -12.555 1.00 92.12 175 PRO A N 1
ATOM 1296 C CA . PRO A 1 175 ? 5.215 -10.492 -11.753 1.00 92.12 175 PRO A CA 1
ATOM 1297 C C . PRO A 1 175 ? 5.208 -9.189 -12.550 1.00 92.12 175 PRO A C 1
ATOM 1299 O O . PRO A 1 175 ? 4.575 -8.222 -12.140 1.00 92.12 175 PRO A O 1
ATOM 1302 N N . THR A 1 176 ? 5.908 -9.155 -13.684 1.00 93.94 176 THR A N 1
ATOM 1303 C CA . THR A 1 176 ? 5.936 -7.998 -14.586 1.00 93.94 176 THR A CA 1
ATOM 1304 C C . THR A 1 176 ? 4.555 -7.724 -15.166 1.00 93.94 176 THR A C 1
ATOM 1306 O O . THR A 1 176 ? 4.106 -6.578 -15.177 1.00 93.94 176 THR A O 1
ATOM 1309 N N . GLN A 1 177 ? 3.870 -8.782 -15.603 1.00 94.19 177 GLN A N 1
ATOM 1310 C CA . GLN A 1 177 ? 2.520 -8.703 -16.145 1.00 94.19 177 GLN A CA 1
ATOM 1311 C C . GLN A 1 177 ? 1.508 -8.351 -15.049 1.00 94.19 177 GLN A C 1
ATOM 1313 O O . GLN A 1 177 ? 0.722 -7.426 -15.228 1.00 94.19 177 GLN A O 1
ATOM 1318 N N . VAL A 1 178 ? 1.601 -9.007 -13.885 1.00 94.69 178 VAL A N 1
ATOM 1319 C CA . VAL A 1 178 ? 0.735 -8.726 -12.726 1.00 94.69 178 VAL A CA 1
ATOM 1320 C C . VAL A 1 178 ? 0.857 -7.265 -12.285 1.00 94.69 178 VAL A C 1
ATOM 1322 O O . VAL A 1 178 ? -0.155 -6.604 -12.079 1.00 94.69 178 VAL A O 1
ATOM 1325 N N . LEU A 1 179 ? 2.075 -6.717 -12.200 1.00 96.38 179 LEU A N 1
ATOM 1326 C CA . LEU A 1 179 ? 2.269 -5.305 -11.859 1.00 96.38 179 LEU A CA 1
ATOM 1327 C C . LEU A 1 179 ? 1.657 -4.370 -12.911 1.00 96.38 179 LEU A C 1
ATOM 1329 O O . LEU A 1 179 ? 1.099 -3.333 -12.554 1.00 96.38 179 LEU A O 1
ATOM 1333 N N . ALA A 1 180 ? 1.755 -4.707 -14.198 1.00 97.62 180 ALA A N 1
ATOM 1334 C CA . ALA A 1 180 ? 1.133 -3.914 -15.253 1.00 97.62 180 ALA A CA 1
ATOM 1335 C C . ALA A 1 180 ? -0.404 -3.949 -15.179 1.00 97.62 180 ALA A C 1
ATOM 1337 O O . ALA A 1 180 ? -1.027 -2.898 -15.328 1.00 97.62 180 ALA A O 1
ATOM 1338 N N . ASP A 1 181 ? -0.995 -5.109 -14.874 1.00 97.50 181 ASP A N 1
ATOM 1339 C CA . ASP A 1 181 ? -2.440 -5.281 -14.653 1.00 97.50 181 ASP A CA 1
ATOM 1340 C C . ASP A 1 181 ? -2.926 -4.514 -13.412 1.00 97.50 181 ASP A C 1
ATOM 1342 O O . ASP A 1 181 ? -3.947 -3.821 -13.450 1.00 97.50 181 ASP A O 1
ATOM 1346 N N . ASP A 1 182 ? -2.154 -4.558 -12.324 1.00 97.25 182 ASP A N 1
ATOM 1347 C CA . ASP A 1 182 ? -2.411 -3.779 -11.112 1.00 97.25 182 ASP A CA 1
ATOM 1348 C C . ASP A 1 182 ? -2.338 -2.267 -11.377 1.00 97.25 182 ASP A C 1
ATOM 1350 O O . ASP A 1 182 ? -3.137 -1.497 -10.832 1.00 97.25 182 ASP A O 1
ATOM 1354 N N . CYS A 1 183 ? -1.387 -1.826 -12.211 1.00 98.25 183 CYS A N 1
ATOM 1355 C CA . CYS A 1 183 ? -1.277 -0.429 -12.627 1.00 98.25 183 CYS A CA 1
ATOM 1356 C C . CYS A 1 183 ? -2.503 0.001 -13.428 1.00 98.25 183 CYS A C 1
ATOM 1358 O O . CYS A 1 183 ? -3.081 1.035 -13.106 1.00 98.25 183 CYS A O 1
ATOM 1360 N N . GLU A 1 184 ? -2.911 -0.780 -14.429 1.00 97.81 184 GLU A N 1
ATOM 1361 C CA . GLU A 1 184 ? -4.097 -0.490 -15.240 1.00 97.81 184 GLU A CA 1
ATOM 1362 C C . GLU A 1 184 ? -5.353 -0.415 -14.364 1.00 97.81 184 GLU A C 1
ATOM 1364 O O . GLU A 1 184 ? -6.040 0.603 -14.372 1.00 97.81 184 GLU A O 1
ATOM 1369 N N . THR A 1 185 ? -5.564 -1.400 -13.486 1.00 97.44 185 THR A N 1
ATOM 1370 C CA . THR A 1 185 ? -6.693 -1.423 -12.538 1.00 97.44 185 THR A CA 1
ATOM 1371 C C . THR A 1 185 ? -6.717 -0.187 -11.631 1.00 97.44 185 THR A C 1
ATOM 1373 O O . THR A 1 185 ? -7.774 0.395 -11.370 1.00 97.44 185 THR A O 1
ATOM 1376 N N . LEU A 1 186 ? -5.559 0.222 -11.098 1.00 96.75 186 LEU A N 1
ATOM 1377 C CA . LEU A 1 186 ? -5.454 1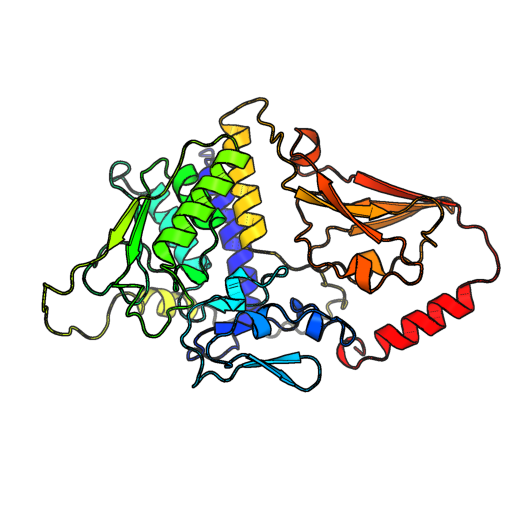.434 -10.283 1.00 96.75 186 LEU A CA 1
ATOM 1378 C C . LEU A 1 186 ? -5.753 2.687 -11.116 1.00 96.75 186 LEU A C 1
ATOM 1380 O O . LEU A 1 186 ? -6.434 3.592 -10.639 1.00 96.75 186 LEU A O 1
ATOM 1384 N N . CYS A 1 187 ? -5.262 2.743 -12.351 1.00 97.00 187 CYS A N 1
ATOM 1385 C CA . CYS A 1 187 ? -5.443 3.883 -13.240 1.00 97.00 187 CYS A CA 1
ATOM 1386 C C . CYS A 1 187 ? -6.891 4.042 -13.689 1.00 97.00 187 CYS A C 1
ATOM 1388 O O . CYS A 1 187 ? -7.406 5.154 -13.623 1.00 97.00 187 CYS A O 1
ATOM 1390 N N . GLU A 1 188 ? -7.575 2.954 -14.038 1.00 96.19 188 GLU A N 1
ATOM 1391 C CA . GLU A 1 188 ? -9.006 2.948 -14.354 1.00 96.19 188 GLU A CA 1
ATOM 1392 C C . GLU A 1 188 ? -9.829 3.535 -13.206 1.00 96.19 188 GLU A C 1
ATOM 1394 O O . GLU A 1 188 ? -10.607 4.468 -13.409 1.00 96.19 188 GLU A O 1
ATOM 1399 N N . LYS A 1 189 ? -9.576 3.073 -11.973 1.00 95.44 189 LYS A N 1
ATOM 1400 C CA . LYS A 1 189 ? -10.217 3.604 -10.759 1.00 95.44 189 LYS A CA 1
ATOM 1401 C C . LYS A 1 189 ? -9.966 5.098 -10.556 1.00 95.44 189 LYS A C 1
ATOM 1403 O O . LYS A 1 189 ? -10.809 5.783 -9.990 1.00 95.44 189 LYS A O 1
ATOM 1408 N N . LEU A 1 190 ? -8.813 5.600 -10.995 1.00 95.44 190 LEU A N 1
ATOM 1409 C CA . LEU A 1 190 ? -8.424 7.009 -10.907 1.00 95.44 190 LEU A CA 1
ATOM 1410 C C . LEU A 1 190 ? -8.747 7.804 -12.186 1.00 95.44 190 LEU A C 1
ATOM 1412 O O . LEU A 1 190 ? -8.336 8.958 -12.300 1.00 95.44 190 LEU A O 1
ATOM 1416 N N . GLY A 1 191 ? -9.437 7.221 -13.172 1.00 94.62 191 GLY A N 1
ATOM 1417 C CA . GLY A 1 191 ? -9.739 7.882 -14.446 1.00 94.62 191 GLY A CA 1
ATOM 1418 C C . GLY A 1 191 ? -8.491 8.278 -15.249 1.00 94.62 191 GLY A C 1
ATOM 1419 O O . GLY A 1 191 ? -8.471 9.314 -15.920 1.00 94.62 191 GLY A O 1
ATOM 1420 N N . VAL A 1 192 ? -7.408 7.513 -15.146 1.00 94.88 192 VAL A N 1
ATOM 1421 C CA . VAL A 1 192 ? -6.151 7.709 -15.878 1.00 94.88 192 VAL A CA 1
ATOM 1422 C C . VAL A 1 192 ? -6.033 6.630 -16.952 1.00 94.88 192 VAL A C 1
ATOM 1424 O O . VAL A 1 192 ? -6.185 5.450 -16.668 1.00 94.88 192 VAL A O 1
ATOM 1427 N N . GLN A 1 193 ? -5.731 7.022 -18.190 1.00 94.44 193 GLN A N 1
ATOM 1428 C CA . GLN A 1 193 ? -5.401 6.074 -19.256 1.00 94.44 193 GLN A CA 1
ATOM 1429 C C . GLN A 1 193 ? -3.896 5.819 -19.243 1.00 94.44 193 GLN A C 1
ATOM 1431 O O . GLN A 1 193 ? -3.127 6.558 -19.855 1.00 94.44 193 GLN A O 1
ATOM 1436 N N . PHE A 1 194 ? -3.473 4.807 -18.492 1.00 96.12 194 PHE A N 1
ATOM 1437 C CA . PHE A 1 194 ? -2.068 4.444 -18.381 1.00 96.12 194 PHE A CA 1
ATOM 1438 C C . PHE A 1 194 ? -1.909 2.955 -18.091 1.00 96.12 194 PHE A C 1
ATOM 1440 O O . PHE A 1 194 ? -2.535 2.413 -17.183 1.00 96.12 194 PHE A O 1
ATOM 1447 N N . ARG A 1 195 ? -0.995 2.333 -18.834 1.00 97.44 195 ARG A N 1
ATOM 1448 C CA . ARG A 1 195 ? -0.494 0.988 -18.583 1.00 97.44 195 ARG A CA 1
ATOM 1449 C C . ARG A 1 195 ? 0.994 0.949 -18.947 1.00 97.44 195 ARG A C 1
ATOM 1451 O O . ARG A 1 195 ? 1.349 1.397 -20.043 1.00 97.44 195 ARG A O 1
ATOM 1458 N N . PRO A 1 196 ? 1.884 0.470 -18.062 1.00 97.31 196 PRO A N 1
ATOM 1459 C CA . PRO A 1 196 ? 3.294 0.351 -18.400 1.00 97.31 196 PRO A CA 1
ATOM 1460 C C . PRO A 1 196 ? 3.511 -0.766 -19.431 1.00 97.31 196 PRO A C 1
ATOM 1462 O O . PRO A 1 196 ? 2.775 -1.750 -19.467 1.00 97.31 196 PRO A O 1
ATOM 1465 N N . VAL A 1 197 ? 4.539 -0.625 -20.268 1.00 95.88 197 VAL A N 1
ATOM 1466 C CA . VAL A 1 197 ? 4.882 -1.646 -21.270 1.00 95.88 197 VAL A CA 1
ATOM 1467 C C . VAL A 1 197 ? 5.819 -2.680 -20.661 1.00 95.88 197 VAL A C 1
ATOM 1469 O O . VAL A 1 197 ? 6.898 -2.330 -20.189 1.00 95.88 197 VAL A O 1
ATOM 1472 N N . CYS A 1 198 ? 5.418 -3.947 -20.696 1.00 94.12 198 CYS A N 1
ATOM 1473 C CA . CYS A 1 198 ? 6.248 -5.072 -20.277 1.00 94.12 198 CYS A CA 1
ATOM 1474 C C . CYS A 1 198 ? 7.234 -5.437 -21.392 1.00 94.12 198 CYS A C 1
ATOM 1476 O O . CYS A 1 198 ? 6.844 -5.556 -22.554 1.00 94.12 198 CYS A O 1
ATOM 1478 N N . ALA A 1 199 ? 8.502 -5.614 -21.038 1.00 86.75 199 ALA A N 1
ATOM 1479 C CA . ALA A 1 199 ? 9.542 -6.083 -21.938 1.00 86.75 199 ALA A CA 1
ATOM 1480 C C . ALA A 1 199 ? 10.344 -7.192 -21.251 1.00 86.75 199 ALA A C 1
ATOM 1482 O O . ALA A 1 199 ? 10.844 -7.013 -20.138 1.00 86.75 199 ALA A O 1
ATOM 1483 N N . GLU A 1 200 ? 10.457 -8.331 -21.929 1.00 77.81 200 GLU A N 1
ATOM 1484 C CA . GLU A 1 200 ? 11.319 -9.432 -21.511 1.00 77.81 200 GLU A CA 1
ATOM 1485 C C . GLU A 1 200 ? 12.638 -9.367 -22.279 1.00 77.81 200 GLU A C 1
ATOM 1487 O O . GLU A 1 200 ? 12.664 -9.171 -23.498 1.00 77.81 200 GLU A O 1
ATOM 1492 N N . GLU A 1 201 ? 13.745 -9.497 -21.554 1.00 69.62 201 GLU A N 1
ATOM 1493 C CA . GLU A 1 201 ? 15.064 -9.629 -22.163 1.00 69.62 201 GLU A CA 1
ATOM 1494 C C . GLU A 1 201 ? 15.248 -11.085 -22.625 1.00 69.62 201 GLU A C 1
ATOM 1496 O O . GLU A 1 201 ? 15.196 -12.007 -21.811 1.00 69.62 201 GLU A O 1
ATOM 1501 N N . ASN A 1 202 ? 15.459 -11.302 -23.928 1.00 52.78 202 ASN A N 1
ATOM 1502 C CA . ASN A 1 202 ? 15.881 -12.606 -24.443 1.00 52.78 202 ASN A CA 1
ATOM 1503 C C . ASN A 1 202 ? 17.353 -12.841 -24.071 1.00 52.78 202 ASN A C 1
ATOM 1505 O O . ASN A 1 202 ? 18.182 -11.954 -24.265 1.00 52.78 202 ASN A O 1
ATOM 1509 N N . ASP A 1 203 ? 17.668 -14.045 -23.591 1.00 44.47 203 ASP A N 1
ATOM 1510 C CA . ASP A 1 203 ? 18.971 -14.498 -23.062 1.00 44.47 203 ASP A CA 1
ATOM 1511 C C . ASP A 1 203 ? 20.065 -14.655 -24.159 1.00 44.47 203 ASP A C 1
ATOM 1513 O O . ASP A 1 203 ? 20.771 -15.657 -24.233 1.00 44.47 203 ASP A O 1
ATOM 1517 N N . GLY A 1 204 ? 20.156 -13.694 -25.087 1.00 39.31 204 GLY A N 1
ATOM 1518 C CA . GLY A 1 204 ? 20.933 -13.786 -26.329 1.00 39.31 204 GLY A CA 1
ATOM 1519 C C . GLY A 1 204 ? 22.229 -12.976 -26.396 1.00 39.31 204 GLY A C 1
ATOM 1520 O O . GLY A 1 204 ? 22.984 -13.174 -27.341 1.00 39.31 204 GLY A O 1
ATOM 1521 N N . ASP A 1 205 ? 22.523 -12.111 -25.424 1.00 32.75 205 ASP A N 1
ATOM 1522 C CA . ASP A 1 205 ? 23.759 -11.316 -25.423 1.00 32.75 205 ASP A CA 1
ATOM 1523 C C . ASP A 1 205 ? 24.643 -11.686 -24.222 1.00 32.75 205 ASP A C 1
ATOM 1525 O O . ASP A 1 205 ? 24.600 -11.072 -23.153 1.00 32.75 205 ASP A O 1
ATOM 1529 N N . GLU A 1 206 ? 25.485 -12.706 -24.415 1.00 33.22 206 GLU A N 1
ATOM 1530 C CA . GLU A 1 206 ? 26.649 -12.954 -23.564 1.00 33.22 206 GLU A CA 1
ATOM 1531 C C . GLU A 1 206 ? 27.579 -11.732 -23.621 1.00 33.22 206 GLU A C 1
ATOM 1533 O O . GLU A 1 206 ? 28.290 -11.508 -24.601 1.00 33.22 206 GLU A O 1
ATOM 1538 N N . ILE A 1 207 ? 27.621 -10.939 -22.548 1.00 34.56 207 ILE A N 1
ATOM 1539 C CA . ILE A 1 207 ? 28.689 -9.956 -22.350 1.00 34.56 207 ILE A CA 1
ATOM 1540 C C . ILE A 1 207 ? 29.357 -10.203 -21.001 1.00 34.56 207 ILE A C 1
ATOM 1542 O O . ILE A 1 207 ? 28.752 -10.131 -19.932 1.00 34.56 207 ILE A O 1
ATOM 1546 N N . SER A 1 208 ? 30.655 -10.484 -21.095 1.00 31.28 208 SER A N 1
ATOM 1547 C CA . SER A 1 208 ? 31.571 -10.832 -20.018 1.00 31.28 208 SER A CA 1
ATOM 1548 C C . SER A 1 208 ? 31.476 -9.913 -18.795 1.00 31.28 208 SER A C 1
ATOM 1550 O O . SER A 1 208 ? 31.546 -8.685 -18.892 1.00 31.28 208 SER A O 1
ATOM 1552 N N . LEU A 1 209 ? 31.421 -10.562 -17.634 1.00 36.78 209 LEU A N 1
ATOM 1553 C CA . LEU A 1 209 ? 31.440 -10.026 -16.275 1.00 36.78 209 LEU A CA 1
ATOM 1554 C C . LEU A 1 209 ? 32.402 -8.843 -16.059 1.00 36.78 209 LEU A C 1
ATOM 1556 O O . LEU A 1 209 ? 33.620 -9.007 -16.000 1.00 36.78 209 LEU A O 1
ATOM 1560 N N . GLY A 1 210 ? 31.832 -7.673 -15.770 1.00 28.69 210 GLY A N 1
ATOM 1561 C CA . GLY A 1 210 ? 32.511 -6.553 -15.121 1.00 28.69 210 GLY A CA 1
ATOM 1562 C C . GLY A 1 210 ? 31.947 -6.335 -13.718 1.00 28.69 210 GLY A C 1
ATOM 1563 O O . GLY A 1 210 ? 30.940 -5.656 -13.539 1.00 28.69 210 GLY A O 1
ATOM 1564 N N . ARG A 1 211 ? 32.586 -6.933 -12.708 1.00 44.41 211 ARG A N 1
ATOM 1565 C CA . ARG A 1 211 ? 32.273 -6.735 -11.284 1.00 44.41 211 ARG A CA 1
ATOM 1566 C C . ARG A 1 211 ? 32.383 -5.244 -10.917 1.00 44.41 211 ARG A C 1
ATOM 1568 O O . ARG A 1 211 ? 33.462 -4.682 -11.041 1.00 44.41 211 ARG A O 1
ATOM 1575 N N . ARG A 1 212 ? 31.314 -4.687 -10.324 1.00 46.56 212 ARG A N 1
ATOM 1576 C CA . ARG A 1 212 ? 31.246 -3.408 -9.573 1.00 46.56 212 ARG A CA 1
ATOM 1577 C C . ARG A 1 212 ? 31.448 -2.120 -10.390 1.00 46.56 212 ARG A C 1
ATOM 1579 O O . ARG A 1 212 ? 32.550 -1.849 -10.845 1.00 46.56 212 ARG A O 1
ATOM 1586 N N . ARG A 1 213 ? 30.419 -1.259 -10.398 1.00 38.59 213 ARG A N 1
ATOM 1587 C CA . ARG A 1 213 ? 30.479 0.203 -10.126 1.00 38.59 213 ARG A CA 1
ATOM 1588 C C . ARG A 1 213 ? 29.217 0.899 -10.642 1.00 38.59 213 ARG A C 1
ATOM 1590 O O . ARG A 1 213 ? 29.245 1.380 -11.761 1.00 38.59 213 ARG A O 1
ATOM 1597 N N . ILE A 1 214 ? 28.163 0.988 -9.821 1.00 37.97 214 ILE A N 1
ATOM 1598 C CA . ILE A 1 214 ? 27.195 2.116 -9.858 1.00 37.97 214 ILE A CA 1
ATOM 1599 C C . ILE A 1 214 ? 26.701 2.489 -8.434 1.00 37.97 214 ILE A C 1
ATOM 1601 O O . ILE A 1 214 ? 26.352 3.638 -8.205 1.00 37.97 214 ILE A O 1
ATOM 1605 N N . PHE A 1 215 ? 26.790 1.613 -7.421 1.00 40.81 215 PHE A N 1
ATOM 1606 C CA . PHE A 1 215 ? 26.275 1.921 -6.067 1.00 40.81 215 PHE A CA 1
ATOM 1607 C C . PHE A 1 215 ? 27.296 2.375 -5.005 1.00 40.81 215 PHE A C 1
ATOM 1609 O O . PHE A 1 215 ? 26.890 2.706 -3.895 1.00 40.8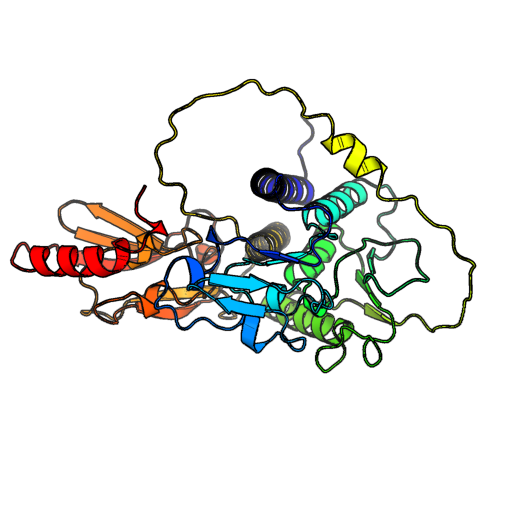1 215 PHE A O 1
ATOM 1616 N N . SER A 1 216 ? 28.597 2.481 -5.308 1.00 37.62 216 SER A N 1
ATOM 1617 C CA . SER A 1 216 ? 29.563 2.974 -4.304 1.00 37.62 216 SER A CA 1
ATOM 1618 C C . SER A 1 216 ? 29.424 4.477 -4.020 1.00 37.62 216 SER A C 1
ATOM 1620 O O . SER A 1 216 ? 29.634 4.903 -2.896 1.00 37.62 216 SER A O 1
ATOM 1622 N N . GLN A 1 217 ? 28.976 5.286 -4.988 1.00 31.16 217 GLN A N 1
ATOM 1623 C CA . GLN A 1 217 ? 28.924 6.747 -4.816 1.00 31.16 217 GLN A CA 1
ATOM 1624 C C . GLN A 1 217 ? 27.760 7.256 -3.948 1.00 31.16 217 GLN A C 1
ATOM 1626 O O . GLN A 1 217 ? 27.809 8.394 -3.485 1.00 31.16 217 GLN A O 1
ATOM 1631 N N . LEU A 1 218 ? 26.719 6.445 -3.717 1.00 40.28 218 LEU A N 1
ATOM 1632 C CA . LEU A 1 218 ? 25.637 6.802 -2.790 1.00 40.28 218 LEU A CA 1
ATOM 1633 C C . LEU A 1 218 ? 25.957 6.351 -1.355 1.00 40.28 218 LEU A C 1
ATOM 1635 O O . LEU A 1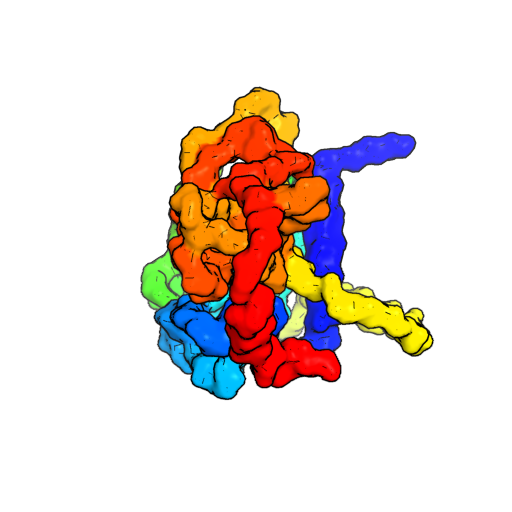 218 ? 25.660 7.089 -0.419 1.00 40.28 218 LEU A O 1
ATOM 1639 N N . SER A 1 219 ? 26.637 5.206 -1.198 1.00 38.47 219 SER A N 1
ATOM 1640 C CA . SER A 1 219 ? 27.185 4.746 0.091 1.00 38.47 219 SER A CA 1
ATOM 1641 C C . SER A 1 219 ? 28.180 5.759 0.661 1.00 38.47 219 SER A C 1
ATOM 1643 O O . SER A 1 219 ? 28.077 6.144 1.823 1.00 38.47 219 SER A O 1
ATOM 1645 N N . ASP A 1 220 ? 29.064 6.295 -0.188 1.00 30.77 220 ASP A N 1
ATOM 1646 C CA . ASP A 1 220 ? 30.078 7.274 0.223 1.00 30.77 220 ASP A CA 1
ATOM 1647 C C . ASP A 1 220 ? 29.475 8.622 0.678 1.00 30.77 220 ASP A C 1
ATOM 1649 O O . ASP A 1 220 ? 30.104 9.349 1.443 1.00 30.77 220 ASP A O 1
ATOM 1653 N N . ARG A 1 221 ? 28.239 8.961 0.268 1.00 29.97 221 ARG A N 1
ATOM 1654 C CA . ARG A 1 221 ? 27.525 10.163 0.752 1.00 29.97 221 ARG A CA 1
ATOM 1655 C C . ARG A 1 221 ? 26.813 9.963 2.092 1.00 29.97 221 ARG A C 1
ATOM 1657 O O . ARG A 1 221 ? 26.528 10.952 2.758 1.00 29.97 221 ARG A O 1
ATOM 1664 N N . LEU A 1 222 ? 26.537 8.722 2.492 1.00 32.78 222 LEU A N 1
ATOM 1665 C CA . LEU A 1 222 ? 25.924 8.400 3.787 1.00 32.78 222 LEU A CA 1
ATOM 1666 C C . LEU A 1 222 ? 26.970 8.241 4.901 1.00 32.78 222 LEU A C 1
ATOM 1668 O O . LEU A 1 222 ? 26.659 8.453 6.067 1.00 32.78 222 LEU A O 1
ATOM 1672 N N . HIS A 1 223 ? 28.229 7.956 4.554 1.00 32.19 223 HIS A N 1
ATOM 1673 C CA . HIS A 1 223 ? 29.339 7.848 5.511 1.00 32.19 223 HIS A CA 1
ATOM 1674 C C . HIS A 1 223 ? 29.834 9.195 6.077 1.00 32.19 223 HIS A C 1
ATOM 1676 O O . HIS A 1 223 ? 30.717 9.205 6.927 1.00 32.19 223 HIS A O 1
ATOM 1682 N N . GLY A 1 224 ? 29.266 10.324 5.634 1.00 27.67 224 GLY A N 1
ATOM 1683 C CA . GLY A 1 224 ? 29.643 11.676 6.067 1.00 27.67 224 GLY A CA 1
ATOM 1684 C C . GLY A 1 224 ? 28.742 12.319 7.129 1.00 27.67 224 GLY A C 1
ATOM 1685 O O . GLY A 1 224 ? 28.986 13.466 7.484 1.00 27.67 224 GLY A O 1
ATOM 1686 N N . ILE A 1 225 ? 27.719 11.625 7.647 1.00 31.27 225 ILE A N 1
ATOM 1687 C CA . ILE A 1 225 ? 26.898 12.103 8.785 1.00 31.27 225 ILE A CA 1
ATOM 1688 C C . ILE A 1 225 ? 27.438 11.505 10.097 1.00 31.27 225 ILE A C 1
ATOM 1690 O O . ILE A 1 225 ? 26.705 11.053 10.972 1.00 31.27 225 ILE A O 1
ATOM 1694 N N . SER A 1 226 ? 28.763 11.458 10.226 1.00 29.56 226 SER A N 1
ATOM 1695 C CA . SER A 1 226 ? 29.457 11.119 11.464 1.00 29.56 226 SER A CA 1
ATOM 1696 C C . SER A 1 226 ? 29.871 12.412 12.159 1.00 29.56 226 SER A C 1
ATOM 1698 O O . SER A 1 226 ? 30.993 12.864 11.978 1.00 29.56 226 SER A O 1
ATOM 1700 N N . GLU A 1 227 ? 28.928 13.027 12.873 1.00 28.50 227 GLU A N 1
ATOM 1701 C CA . GLU A 1 227 ? 29.133 13.862 14.070 1.00 28.50 227 GLU A CA 1
ATOM 1702 C C . GLU A 1 227 ? 27.811 14.566 14.415 1.00 28.50 227 GLU A C 1
ATOM 1704 O O . GLU A 1 227 ? 27.596 15.737 14.120 1.00 28.50 227 GLU A O 1
ATOM 1709 N N . ILE A 1 228 ? 26.903 13.843 15.073 1.00 25.55 228 ILE A N 1
ATOM 1710 C CA . ILE A 1 228 ? 25.996 14.479 16.031 1.00 25.55 228 ILE A CA 1
ATOM 1711 C C . ILE A 1 228 ? 26.212 13.762 17.356 1.00 25.55 228 ILE A C 1
ATOM 1713 O O . ILE A 1 228 ? 25.685 12.687 17.635 1.00 25.55 228 ILE A O 1
ATOM 1717 N N . THR A 1 229 ? 27.121 14.373 18.105 1.00 22.81 229 THR A N 1
ATOM 1718 C CA . THR A 1 229 ? 27.213 14.420 19.559 1.00 22.81 229 THR A CA 1
ATOM 1719 C C . THR A 1 229 ? 25.953 13.942 20.272 1.00 22.81 229 THR A C 1
ATOM 1721 O O . THR A 1 229 ? 24.849 14.411 20.009 1.00 22.81 229 THR A O 1
ATOM 1724 N N . SER A 1 230 ? 26.167 13.050 21.237 1.00 32.28 230 SER A N 1
ATOM 1725 C CA . SER A 1 230 ? 25.236 12.628 22.277 1.00 32.28 230 SER A CA 1
ATOM 1726 C C . SER A 1 230 ? 24.229 13.715 22.667 1.00 32.28 230 SER A C 1
ATOM 1728 O O . SER A 1 230 ? 24.520 14.580 23.490 1.00 32.28 230 SER A O 1
ATOM 1730 N N . LEU A 1 231 ? 23.014 13.629 22.129 1.00 24.91 231 LEU A N 1
ATOM 1731 C CA . LEU A 1 231 ? 21.842 14.258 22.721 1.00 24.91 231 LEU A CA 1
ATOM 1732 C C . LEU A 1 231 ? 21.143 13.208 23.576 1.00 24.91 231 LEU A C 1
ATOM 1734 O O . LEU A 1 231 ? 20.196 12.541 23.169 1.00 24.91 231 LEU A O 1
ATOM 1738 N N . SER A 1 232 ? 21.633 13.078 24.806 1.00 36.84 232 SER A N 1
ATOM 1739 C CA . SER A 1 232 ? 20.775 12.730 25.930 1.00 36.84 232 SER A CA 1
ATOM 1740 C C . SER A 1 232 ? 19.654 13.772 26.000 1.00 36.84 232 SER A C 1
ATOM 1742 O O . SER A 1 232 ? 19.868 14.892 26.460 1.00 36.84 232 SER A O 1
ATOM 1744 N N . GLY A 1 233 ? 18.477 13.410 25.495 1.00 22.88 233 GLY A N 1
ATOM 1745 C CA . GLY A 1 233 ? 17.269 14.223 25.532 1.00 22.88 233 GLY A CA 1
ATOM 1746 C C . GLY A 1 233 ? 16.072 13.331 25.828 1.00 22.88 233 GLY A C 1
ATOM 1747 O O . GLY A 1 233 ? 15.760 12.426 25.059 1.00 22.88 233 GLY A O 1
ATOM 1748 N N . GLY A 1 234 ? 15.429 13.560 26.973 1.00 29.22 234 GLY A N 1
ATOM 1749 C CA . GLY A 1 234 ? 14.206 12.876 27.375 1.00 29.22 234 GLY A CA 1
ATOM 1750 C C . GLY A 1 234 ? 13.050 13.213 26.438 1.00 29.22 234 GLY A C 1
ATOM 1751 O O . GLY A 1 234 ? 12.346 14.197 26.649 1.00 29.22 234 GLY A O 1
ATOM 1752 N N . ALA A 1 235 ? 12.850 12.387 25.414 1.00 23.47 235 ALA A N 1
ATOM 1753 C CA . ALA A 1 235 ? 11.649 12.416 24.594 1.00 23.47 235 ALA A CA 1
ATOM 1754 C C . ALA A 1 235 ? 10.490 11.727 25.347 1.00 23.47 235 ALA A C 1
ATOM 1756 O O . ALA A 1 235 ? 10.665 10.605 25.839 1.00 23.47 235 ALA A O 1
ATOM 1757 N N . PRO A 1 236 ? 9.297 12.339 25.445 1.00 27.91 236 PRO A N 1
ATOM 1758 C CA . PRO A 1 236 ? 8.106 11.642 25.913 1.00 27.91 236 PRO A CA 1
ATOM 1759 C C . PRO A 1 236 ? 7.758 10.498 24.945 1.00 27.91 236 PRO A C 1
ATOM 1761 O O . PRO A 1 236 ? 7.600 10.709 23.746 1.00 27.91 236 PRO A O 1
ATOM 1764 N N . LYS A 1 237 ? 7.626 9.272 25.464 1.00 35.38 237 LYS A N 1
ATOM 1765 C CA . LYS A 1 237 ? 7.222 8.072 24.712 1.00 35.38 237 LYS A CA 1
ATOM 1766 C C . LYS A 1 237 ? 5.749 8.146 24.277 1.00 35.38 237 LYS A C 1
ATOM 1768 O O . LYS A 1 237 ? 4.927 7.500 24.914 1.00 35.38 237 LYS A O 1
ATOM 1773 N N . THR A 1 238 ? 5.418 8.823 23.174 1.00 42.75 238 THR A N 1
ATOM 1774 C CA . THR A 1 238 ? 4.214 8.502 22.369 1.00 42.75 238 THR A CA 1
ATOM 1775 C C . THR A 1 238 ? 4.344 8.916 20.887 1.00 42.75 238 THR A C 1
ATOM 1777 O O . THR A 1 238 ? 3.569 9.741 20.419 1.00 42.75 238 THR A O 1
ATOM 1780 N N . ASP A 1 239 ? 5.244 8.293 20.116 1.00 48.94 239 ASP A N 1
ATOM 1781 C CA . ASP A 1 239 ? 5.271 8.368 18.636 1.00 48.94 239 ASP A CA 1
ATOM 1782 C C . ASP A 1 239 ? 4.808 7.025 18.029 1.00 48.94 239 ASP A C 1
ATOM 1784 O O . ASP A 1 239 ? 5.614 6.158 17.699 1.00 48.94 239 ASP A O 1
ATOM 1788 N N . LYS A 1 240 ? 3.488 6.791 17.944 1.00 58.03 240 LYS A N 1
ATOM 1789 C CA . LYS A 1 240 ? 2.890 5.512 17.473 1.00 58.03 240 LYS A CA 1
ATOM 1790 C C . LYS A 1 240 ? 2.352 5.549 16.031 1.00 58.03 240 LYS A C 1
ATOM 1792 O O . LYS A 1 240 ? 1.768 4.564 15.578 1.00 58.03 240 LYS A O 1
ATOM 1797 N N . VAL A 1 241 ? 2.517 6.671 15.327 1.00 70.12 241 VAL A N 1
ATOM 1798 C CA . VAL A 1 241 ? 2.055 6.856 13.943 1.00 70.12 241 VAL A CA 1
ATOM 1799 C C . VAL A 1 241 ? 3.228 6.700 12.986 1.00 70.12 241 VAL A C 1
ATOM 1801 O O . VAL A 1 241 ? 4.220 7.415 13.080 1.00 70.12 241 VAL A O 1
ATOM 1804 N N . PHE A 1 242 ? 3.094 5.782 12.036 1.00 75.50 242 PHE A N 1
ATOM 1805 C CA . PHE A 1 242 ? 4.113 5.495 11.038 1.00 75.50 242 PHE A CA 1
ATOM 1806 C C . PHE A 1 242 ? 3.691 6.014 9.672 1.00 75.50 242 PHE A C 1
ATOM 1808 O O . PHE A 1 242 ? 2.557 5.819 9.229 1.00 75.50 242 PHE A O 1
ATOM 1815 N N . THR A 1 243 ? 4.647 6.614 8.968 1.00 82.44 243 THR A N 1
ATOM 1816 C CA . THR A 1 243 ? 4.517 6.852 7.532 1.00 82.44 243 THR A CA 1
ATOM 1817 C C . THR A 1 243 ? 4.364 5.518 6.812 1.00 82.44 243 THR A C 1
ATOM 1819 O O . THR A 1 243 ? 5.092 4.578 7.129 1.00 82.44 243 THR A O 1
ATOM 1822 N N . MET A 1 244 ? 3.447 5.468 5.850 1.00 88.06 244 MET A N 1
ATOM 1823 C CA . MET A 1 244 ? 3.179 4.328 4.974 1.00 88.06 244 MET A CA 1
ATOM 1824 C C . MET A 1 244 ? 3.598 4.734 3.551 1.00 88.06 244 MET A C 1
ATOM 1826 O O . MET A 1 244 ? 2.817 5.406 2.874 1.00 88.06 244 MET A O 1
ATOM 1830 N N . PRO A 1 245 ? 4.860 4.495 3.146 1.00 88.56 245 PRO A N 1
ATOM 1831 C CA . PRO A 1 245 ? 5.392 4.928 1.856 1.00 88.56 245 PRO A CA 1
ATOM 1832 C C . PRO A 1 245 ? 4.507 4.686 0.622 1.00 88.56 245 PRO A C 1
ATOM 1834 O O . PRO A 1 245 ? 4.322 5.614 -0.166 1.00 88.56 245 PRO A O 1
ATOM 1837 N N . GLU A 1 246 ? 3.939 3.493 0.431 1.00 91.50 246 GLU A N 1
ATOM 1838 C CA . GLU A 1 246 ? 3.059 3.213 -0.712 1.00 91.50 246 GLU A CA 1
ATOM 1839 C C . GLU A 1 246 ? 1.798 4.067 -0.658 1.00 91.50 246 GLU A C 1
ATOM 1841 O O . GLU A 1 246 ? 1.388 4.656 -1.666 1.00 91.50 246 GLU A O 1
ATOM 1846 N N . ARG A 1 247 ? 1.211 4.200 0.534 1.00 91.38 247 ARG A N 1
ATOM 1847 C CA . ARG A 1 247 ? 0.053 5.069 0.733 1.00 91.38 247 ARG A CA 1
ATOM 1848 C C . ARG A 1 247 ? 0.368 6.535 0.433 1.00 91.38 247 ARG A C 1
ATOM 1850 O O . ARG A 1 247 ? -0.450 7.211 -0.184 1.00 91.38 247 ARG A O 1
ATOM 1857 N N . GLU A 1 248 ? 1.541 7.018 0.827 1.00 92.56 248 GLU A N 1
ATOM 1858 C CA . GLU A 1 248 ? 1.997 8.386 0.553 1.00 92.56 248 GLU A CA 1
ATOM 1859 C C . GLU A 1 248 ? 2.245 8.617 -0.944 1.00 92.56 248 GLU A C 1
ATOM 1861 O O . GLU A 1 248 ? 1.906 9.680 -1.460 1.00 92.56 248 GLU A O 1
ATOM 1866 N N . MET A 1 249 ? 2.756 7.618 -1.675 1.00 95.62 249 MET A N 1
ATOM 1867 C CA . MET A 1 249 ? 2.884 7.698 -3.137 1.00 95.62 249 MET A CA 1
ATOM 1868 C C . MET A 1 249 ? 1.522 7.774 -3.835 1.00 95.62 249 MET A C 1
ATOM 1870 O O . MET A 1 249 ? 1.363 8.550 -4.777 1.00 95.62 249 MET A O 1
ATOM 1874 N N . LEU A 1 250 ? 0.526 7.016 -3.363 1.00 94.69 250 LEU A N 1
ATOM 1875 C CA . LEU A 1 250 ? -0.841 7.107 -3.880 1.00 94.69 250 LEU A CA 1
ATOM 1876 C C . LEU A 1 250 ? -1.457 8.488 -3.606 1.00 94.69 250 LEU A C 1
ATOM 1878 O O . LEU A 1 250 ? -2.069 9.068 -4.501 1.00 94.69 250 LEU A O 1
ATOM 1882 N N . ILE A 1 251 ? -1.272 9.027 -2.396 1.00 93.25 251 ILE A N 1
ATOM 1883 C CA . ILE A 1 251 ? -1.707 10.387 -2.042 1.00 93.25 251 ILE A CA 1
ATOM 1884 C C . ILE A 1 251 ? -1.054 11.410 -2.985 1.00 93.25 251 ILE A C 1
ATOM 1886 O O . ILE A 1 251 ? -1.761 12.208 -3.594 1.00 93.25 251 ILE A O 1
ATOM 1890 N N . ALA A 1 252 ? 0.263 11.329 -3.197 1.00 95.69 252 ALA A N 1
ATOM 1891 C CA . ALA A 1 252 ? 0.982 12.219 -4.109 1.00 95.69 252 ALA A CA 1
ATOM 1892 C C . ALA A 1 252 ? 0.479 12.119 -5.563 1.00 95.69 252 ALA A C 1
ATOM 1894 O O . ALA A 1 252 ? 0.341 13.134 -6.246 1.00 95.69 252 ALA A O 1
ATOM 1895 N N . ALA A 1 253 ? 0.157 10.913 -6.043 1.00 96.56 253 ALA A N 1
ATOM 1896 C CA . ALA A 1 253 ? -0.433 10.723 -7.367 1.00 96.56 253 ALA A CA 1
ATOM 1897 C C . ALA A 1 253 ? -1.810 11.405 -7.483 1.00 96.56 253 ALA A C 1
ATOM 1899 O O . ALA A 1 253 ? -2.088 12.071 -8.481 1.00 96.56 253 ALA A O 1
ATOM 1900 N N . ILE A 1 254 ? -2.653 11.294 -6.451 1.00 94.94 254 ILE A N 1
ATOM 1901 C CA . ILE A 1 254 ? -3.960 11.965 -6.391 1.00 94.94 254 ILE A CA 1
ATOM 1902 C C . ILE A 1 254 ? -3.793 13.489 -6.347 1.00 94.94 254 ILE A C 1
ATOM 1904 O O . ILE A 1 254 ? -4.500 14.193 -7.066 1.00 94.94 254 ILE A O 1
ATOM 1908 N N . GLU A 1 255 ? -2.839 14.009 -5.571 1.00 93.94 255 GLU A N 1
ATOM 1909 C CA . GLU A 1 255 ? -2.526 15.445 -5.522 1.00 93.94 255 GLU A CA 1
ATOM 1910 C C . GLU A 1 255 ? -2.135 15.990 -6.911 1.00 93.94 255 GLU A C 1
ATOM 1912 O O . GLU A 1 255 ? -2.652 17.030 -7.331 1.00 93.94 255 GLU A O 1
ATOM 1917 N N . LEU A 1 256 ? -1.315 15.257 -7.681 1.00 95.12 256 LEU A N 1
ATOM 1918 C CA . LEU A 1 256 ? -0.987 15.618 -9.070 1.00 95.12 256 LEU A CA 1
ATOM 1919 C C . LEU A 1 256 ? -2.216 15.624 -9.983 1.00 95.12 256 LEU A C 1
ATOM 1921 O O . LEU A 1 256 ? -2.372 16.531 -10.804 1.00 95.12 256 LEU A O 1
ATOM 1925 N N . LEU A 1 257 ? -3.087 14.619 -9.863 1.00 94.88 257 LEU A N 1
ATOM 1926 C CA . LEU A 1 257 ? -4.303 14.533 -10.672 1.00 94.88 257 LEU A CA 1
ATOM 1927 C C . LEU A 1 257 ? -5.246 15.701 -10.380 1.00 94.88 257 LEU A C 1
ATOM 1929 O O . LEU A 1 257 ? -5.698 16.349 -11.323 1.00 94.88 257 LEU A O 1
ATOM 1933 N N . LYS A 1 258 ? -5.463 16.031 -9.102 1.00 93.19 258 LYS A N 1
ATOM 1934 C CA . LYS A 1 258 ? -6.257 17.197 -8.683 1.00 93.19 258 LYS A CA 1
ATOM 1935 C C . LYS A 1 258 ? -5.695 18.501 -9.242 1.00 93.19 258 LYS A C 1
ATOM 1937 O O . LYS A 1 258 ? -6.448 19.321 -9.758 1.00 93.19 258 LYS A O 1
ATOM 1942 N N . ALA A 1 259 ? -4.377 18.687 -9.175 1.00 92.56 259 ALA A N 1
ATOM 1943 C CA . ALA A 1 259 ? -3.735 19.900 -9.675 1.00 92.56 259 ALA A CA 1
ATOM 1944 C C . ALA A 1 259 ? -3.874 20.068 -11.198 1.00 92.56 259 ALA A C 1
ATOM 1946 O O . ALA A 1 259 ? -3.942 21.191 -11.693 1.00 92.56 259 ALA A O 1
ATOM 1947 N N . ARG A 1 260 ? -3.930 18.959 -11.945 1.00 93.25 260 ARG A N 1
ATOM 1948 C CA . ARG A 1 260 ? -4.049 18.953 -13.414 1.00 93.25 260 ARG A CA 1
ATOM 1949 C C . ARG A 1 260 ? -5.494 18.940 -13.911 1.00 93.25 260 ARG A C 1
ATOM 1951 O O . ARG A 1 260 ? -5.737 19.297 -15.060 1.00 93.25 260 ARG A O 1
ATOM 1958 N N . ARG A 1 261 ? -6.439 18.496 -13.081 1.00 92.44 261 ARG A N 1
ATOM 1959 C CA . ARG A 1 261 ? -7.855 18.317 -13.423 1.00 92.44 261 ARG A CA 1
ATOM 1960 C C . ARG A 1 261 ? -8.727 18.931 -12.317 1.00 92.44 261 ARG A C 1
ATOM 1962 O O . ARG A 1 261 ? -9.074 18.237 -11.363 1.00 92.44 261 ARG A O 1
ATOM 1969 N N . PRO A 1 262 ? -9.084 20.224 -12.412 1.00 87.94 262 PRO A N 1
ATOM 1970 C CA . PRO A 1 262 ? -10.024 20.841 -11.478 1.00 87.94 262 PRO A CA 1
ATOM 1971 C C . PRO A 1 262 ? -11.344 20.059 -11.430 1.00 87.94 262 PRO A C 1
ATOM 1973 O O . PRO A 1 262 ? -11.871 19.686 -12.476 1.00 87.94 262 PRO A O 1
ATOM 1976 N N . GLY A 1 263 ? -11.859 19.787 -10.228 1.00 87.19 263 GLY A N 1
ATOM 1977 C CA . GLY A 1 263 ? -13.043 18.937 -10.038 1.00 87.19 263 GLY A CA 1
ATOM 1978 C C . GLY A 1 263 ? -12.772 17.433 -10.168 1.00 87.19 263 GLY A C 1
ATOM 1979 O O . GLY A 1 263 ? -13.709 16.663 -10.352 1.00 87.19 263 GLY A O 1
ATOM 1980 N N . PHE A 1 264 ? -11.507 17.001 -10.106 1.00 92.19 264 PHE A N 1
ATOM 1981 C CA . PHE A 1 264 ? -11.159 15.584 -10.051 1.00 92.19 264 PHE A CA 1
ATOM 1982 C C . PHE A 1 264 ? -11.801 14.899 -8.842 1.00 92.19 264 PHE A C 1
ATOM 1984 O O . PHE A 1 264 ? -11.531 15.264 -7.698 1.00 92.19 264 PHE A O 1
ATOM 1991 N N . GLU A 1 265 ? -12.579 13.856 -9.114 1.00 92.62 265 GLU A N 1
ATOM 1992 C CA . GLU A 1 265 ? -13.162 12.970 -8.116 1.00 92.62 265 GLU A CA 1
ATOM 1993 C C . GLU A 1 265 ? -12.953 11.511 -8.517 1.00 92.62 265 GLU A C 1
ATOM 1995 O O . GLU A 1 265 ? -12.769 11.177 -9.689 1.00 92.62 265 GLU A O 1
ATOM 2000 N N . ILE A 1 266 ? -13.014 10.631 -7.524 1.00 93.19 266 ILE A N 1
ATOM 2001 C CA . ILE A 1 266 ? -12.909 9.187 -7.701 1.00 93.19 266 ILE A CA 1
ATOM 2002 C C . ILE A 1 266 ? -14.251 8.573 -7.316 1.00 93.19 266 ILE A C 1
ATOM 2004 O O . ILE A 1 266 ? -14.570 8.468 -6.131 1.00 93.19 266 ILE A O 1
ATOM 2008 N N . SER A 1 267 ? -15.044 8.167 -8.307 1.00 91.38 267 SER A N 1
ATOM 2009 C CA . SER A 1 267 ? -16.365 7.563 -8.072 1.00 91.38 267 SER A CA 1
ATOM 2010 C C . SER A 1 267 ? -16.275 6.174 -7.428 1.00 91.38 267 SER A C 1
ATOM 2012 O O . SER A 1 267 ? -17.166 5.770 -6.680 1.00 91.38 267 SER A O 1
ATOM 2014 N N . GLU A 1 268 ? -15.183 5.455 -7.688 1.00 92.69 268 GLU A N 1
ATOM 2015 C CA . GLU A 1 268 ? -14.934 4.121 -7.148 1.00 92.69 268 GLU A CA 1
ATOM 2016 C C . GLU A 1 268 ? -14.631 4.145 -5.645 1.00 92.69 268 GLU A C 1
ATOM 2018 O O . GLU A 1 268 ? -13.924 5.016 -5.137 1.00 92.69 268 GLU A O 1
ATOM 2023 N N . LYS A 1 269 ? -15.117 3.138 -4.910 1.00 91.56 269 LYS A N 1
ATOM 2024 C CA . LYS A 1 269 ? -14.963 3.035 -3.446 1.00 91.56 269 LYS A CA 1
ATOM 2025 C C . LYS A 1 269 ? -13.582 2.516 -3.027 1.00 91.56 269 LYS A C 1
ATOM 2027 O O . LYS A 1 269 ? -13.474 1.479 -2.373 1.00 91.56 269 LYS A O 1
ATOM 2032 N N . ILE A 1 270 ? -12.524 3.219 -3.419 1.00 90.31 270 ILE A N 1
ATOM 2033 C CA . ILE A 1 270 ? -11.140 2.745 -3.264 1.00 90.31 270 ILE A CA 1
ATOM 2034 C C . ILE A 1 270 ? -10.499 3.098 -1.920 1.00 90.31 270 ILE A C 1
ATOM 2036 O O . ILE A 1 270 ? -9.467 2.524 -1.571 1.00 90.31 270 ILE A O 1
ATOM 2040 N N . PHE A 1 271 ? -11.073 4.036 -1.163 1.00 90.38 271 PHE A N 1
ATOM 2041 C CA . PHE A 1 271 ? -10.524 4.438 0.129 1.00 90.38 271 PHE A CA 1
ATOM 2042 C C . PHE A 1 271 ? -11.129 3.571 1.230 1.00 90.38 271 PHE A C 1
ATOM 2044 O O . PHE A 1 271 ? -12.334 3.669 1.482 1.00 90.38 271 PHE A O 1
ATOM 2051 N N . PRO A 1 272 ? -10.338 2.723 1.906 1.00 92.50 272 PRO A N 1
ATOM 2052 C CA . PRO A 1 272 ? -10.830 2.049 3.093 1.00 92.50 272 PRO A CA 1
ATOM 2053 C C . PRO A 1 272 ? -11.096 3.093 4.183 1.00 92.50 272 PRO A C 1
ATOM 2055 O O . PRO A 1 272 ? -10.299 4.001 4.394 1.00 92.50 272 PRO A O 1
ATOM 2058 N N . LEU A 1 273 ? -12.211 2.964 4.894 1.00 89.88 273 LEU A N 1
ATOM 2059 C CA . LEU A 1 273 ? -12.533 3.789 6.051 1.00 89.88 273 LEU A CA 1
ATOM 2060 C C . LEU A 1 273 ? -13.173 2.934 7.150 1.00 89.88 273 LEU A C 1
ATOM 2062 O O . LEU A 1 273 ? -14.158 2.240 6.872 1.00 89.88 273 LEU A O 1
ATOM 2066 N N . PRO A 1 274 ? -12.674 2.989 8.396 1.00 92.81 274 PRO A N 1
ATOM 2067 C CA . PRO A 1 274 ? -13.377 2.390 9.516 1.00 92.81 274 PRO A CA 1
ATOM 2068 C C . PRO A 1 274 ? -14.769 3.014 9.679 1.00 92.81 274 PRO A C 1
ATOM 2070 O O . PRO A 1 274 ? -14.967 4.212 9.482 1.00 92.81 274 PRO A O 1
ATOM 2073 N N . GLY A 1 275 ? -15.747 2.192 10.024 1.00 91.38 275 GLY A N 1
ATOM 2074 C CA . GLY A 1 275 ? -17.096 2.601 10.392 1.00 91.38 275 GLY A CA 1
ATOM 2075 C C . GLY A 1 275 ? -17.435 2.124 11.797 1.00 91.38 275 GLY A C 1
ATOM 2076 O O . GLY A 1 275 ? -16.785 1.221 12.324 1.00 91.38 275 GLY A O 1
ATOM 2077 N N . VAL A 1 276 ? -18.469 2.722 12.383 1.00 91.25 276 VAL A N 1
ATOM 2078 C CA . VAL A 1 276 ? -18.999 2.342 13.694 1.00 91.25 276 VAL A CA 1
ATOM 2079 C C . VAL A 1 276 ? -20.454 1.916 13.535 1.00 91.25 276 VAL A C 1
ATOM 2081 O O . VAL A 1 276 ? -21.254 2.627 12.930 1.00 91.25 276 VAL A O 1
ATOM 2084 N N . ILE A 1 277 ? -20.802 0.752 14.077 1.00 89.50 277 ILE A N 1
ATOM 2085 C CA . ILE A 1 277 ? -22.184 0.292 14.190 1.00 89.50 277 ILE A CA 1
ATOM 2086 C C . ILE A 1 277 ? -22.876 1.122 15.273 1.00 89.50 277 ILE A C 1
ATOM 2088 O O . ILE A 1 277 ? -22.432 1.155 16.425 1.00 89.50 277 ILE A O 1
ATOM 2092 N N . SER A 1 278 ? -23.978 1.768 14.893 1.00 85.62 278 SER A N 1
ATOM 2093 C CA . SER A 1 278 ? -24.778 2.607 15.789 1.00 85.62 278 SER A CA 1
ATOM 2094 C C . SER A 1 278 ? -25.180 1.858 17.065 1.00 85.62 278 SER A C 1
ATOM 2096 O O . SER A 1 278 ? -25.558 0.687 17.011 1.00 85.62 278 SER A O 1
ATOM 2098 N N . GLY A 1 279 ? -25.062 2.527 18.214 1.00 83.00 279 GLY A N 1
ATOM 2099 C CA . GLY A 1 279 ? -25.442 1.994 19.526 1.00 83.00 279 GLY A CA 1
ATOM 2100 C C . GLY A 1 279 ? -24.507 0.936 20.128 1.00 83.00 279 GLY A C 1
ATOM 2101 O O . GLY A 1 279 ? -24.764 0.492 21.240 1.00 83.00 279 GLY A O 1
ATOM 2102 N N . LYS A 1 280 ? -23.431 0.519 19.441 1.00 88.62 280 LYS A N 1
ATOM 2103 C CA . LYS A 1 280 ? -22.484 -0.485 19.974 1.00 88.62 280 LYS A CA 1
ATOM 2104 C C . LYS A 1 280 ? -21.197 0.093 20.551 1.00 88.62 280 LYS A C 1
ATOM 2106 O O . LYS A 1 280 ? -20.507 -0.582 21.311 1.00 88.62 280 LYS A O 1
ATOM 2111 N N . CYS A 1 281 ? -20.790 1.282 20.124 1.00 88.62 281 CYS A N 1
ATOM 2112 C CA . CYS A 1 281 ? -19.534 1.861 20.587 1.00 88.62 281 CYS A CA 1
ATOM 2113 C C . CYS A 1 281 ? -19.695 2.376 22.021 1.00 88.62 281 CYS A C 1
ATOM 2115 O O . CYS A 1 281 ? -20.663 3.069 22.311 1.00 88.62 281 CYS A O 1
ATOM 2117 N N . SER A 1 282 ? -18.740 2.046 22.892 1.00 88.12 282 SER A N 1
ATOM 2118 C CA . SER A 1 282 ? -18.709 2.491 24.293 1.00 88.12 282 SER A CA 1
ATOM 2119 C C . SER A 1 282 ? -17.800 3.700 24.536 1.00 88.12 282 SER A C 1
ATOM 2121 O O . SER A 1 282 ? -17.647 4.142 25.664 1.00 88.12 282 SER A O 1
ATOM 2123 N N . GLY A 1 283 ? -17.127 4.216 23.501 1.00 88.00 283 GLY A N 1
ATOM 2124 C CA . GLY A 1 283 ? -16.187 5.332 23.652 1.00 88.00 283 GLY A CA 1
ATOM 2125 C C . GLY A 1 283 ? -14.842 4.969 24.297 1.00 88.00 283 GLY A C 1
ATOM 2126 O O . GLY A 1 283 ? -14.072 5.853 24.642 1.00 88.00 283 GLY A O 1
ATOM 2127 N N . CYS A 1 284 ? -14.502 3.679 24.405 1.00 86.38 284 CYS A N 1
ATOM 2128 C CA . CYS A 1 284 ? -13.284 3.198 25.079 1.00 86.38 284 CYS A CA 1
ATOM 2129 C C . CYS A 1 284 ? -11.933 3.544 24.418 1.00 86.38 284 CYS A C 1
ATOM 2131 O O . CYS A 1 284 ? -10.929 3.007 24.860 1.00 86.38 284 CYS A O 1
ATOM 2133 N N . ASN A 1 285 ? -11.913 4.308 23.318 1.00 86.69 285 ASN A N 1
ATOM 2134 C CA . ASN A 1 285 ? -10.748 4.761 22.531 1.00 86.69 285 ASN A CA 1
ATOM 2135 C C . ASN A 1 285 ? -9.677 3.737 22.066 1.00 86.69 285 ASN A C 1
ATOM 2137 O O . ASN A 1 285 ? -8.776 4.105 21.319 1.00 86.69 285 ASN A O 1
ATOM 2141 N N . ILE A 1 286 ? -9.795 2.437 22.357 1.00 86.50 286 ILE A N 1
ATOM 2142 C CA . ILE A 1 286 ? -8.807 1.406 21.957 1.00 86.50 286 ILE A CA 1
ATOM 2143 C C . ILE A 1 286 ? -8.457 1.458 20.455 1.00 86.50 286 ILE A C 1
ATOM 2145 O O . ILE A 1 286 ? -7.305 1.270 20.061 1.00 86.50 286 ILE A O 1
ATOM 2149 N N . CYS A 1 287 ? -9.442 1.736 19.597 1.00 87.12 287 CYS A N 1
ATOM 2150 C CA . CYS A 1 287 ? -9.237 1.818 18.152 1.00 87.12 287 CYS A CA 1
ATOM 2151 C C . CYS A 1 287 ? -8.302 2.965 17.720 1.00 87.12 287 CYS A C 1
ATOM 2153 O O . CYS A 1 287 ? -7.577 2.793 16.738 1.00 87.12 287 CYS A O 1
ATOM 2155 N N . THR A 1 288 ? -8.277 4.091 18.443 1.00 87.31 288 THR A N 1
ATOM 2156 C CA . THR A 1 288 ? -7.381 5.225 18.160 1.00 87.31 288 THR A CA 1
ATOM 2157 C C . THR A 1 288 ? -5.966 4.892 18.615 1.00 87.31 288 THR A C 1
ATOM 2159 O O . THR A 1 288 ? -5.029 4.994 17.825 1.00 87.31 288 THR A O 1
ATOM 2162 N N . LEU A 1 289 ? -5.825 4.340 19.826 1.00 82.75 289 LEU A N 1
ATOM 2163 C CA . LEU A 1 289 ? -4.545 3.912 20.405 1.00 82.75 289 LEU A CA 1
ATOM 2164 C C . LEU A 1 289 ? -3.809 2.853 19.573 1.00 82.75 289 LEU A C 1
ATOM 2166 O O . LEU A 1 289 ? -2.578 2.783 19.603 1.00 82.75 289 LEU A O 1
ATOM 2170 N N . LEU A 1 290 ? -4.553 2.006 18.857 1.00 82.69 290 LEU A N 1
ATOM 2171 C CA . LEU A 1 290 ? -4.002 0.926 18.039 1.00 82.69 290 LEU A CA 1
ATOM 2172 C C . LEU A 1 290 ? -3.881 1.278 16.553 1.00 82.69 290 LEU A C 1
ATOM 2174 O O . LEU A 1 290 ? -3.424 0.436 15.784 1.00 82.69 290 LEU A O 1
ATOM 2178 N N . CYS A 1 291 ? -4.282 2.469 16.108 1.00 85.88 291 CYS A N 1
ATOM 2179 C CA . CYS A 1 291 ? -4.199 2.829 14.696 1.00 85.88 291 CYS A CA 1
ATOM 2180 C C . CYS A 1 291 ? -2.748 3.175 14.298 1.00 85.88 291 CYS A C 1
ATOM 2182 O O . CYS A 1 291 ? -2.247 4.218 14.710 1.00 85.88 291 CYS A O 1
ATOM 2184 N N . PRO A 1 292 ? -2.062 2.365 13.463 1.00 80.56 292 PRO A N 1
ATOM 2185 C CA . PRO A 1 292 ? -0.647 2.590 13.155 1.00 80.56 292 PRO A CA 1
ATOM 2186 C C . PRO A 1 292 ? -0.416 3.776 12.217 1.00 80.56 292 PRO A C 1
ATOM 2188 O O . PRO A 1 292 ? 0.702 4.261 12.109 1.00 80.56 292 PRO A O 1
ATOM 2191 N N . THR A 1 293 ? -1.452 4.225 11.510 1.00 84.94 293 THR A N 1
ATOM 2192 C CA . THR A 1 293 ? -1.348 5.280 10.495 1.00 84.94 293 THR A CA 1
ATOM 2193 C C . THR A 1 293 ? -1.883 6.623 10.971 1.00 84.94 293 THR A C 1
ATOM 2195 O O . THR A 1 293 ? -1.877 7.587 10.209 1.00 84.94 293 THR A O 1
ATOM 2198 N N . GLY A 1 294 ? -2.392 6.692 12.207 1.00 84.75 294 GLY A N 1
ATOM 2199 C CA . GLY A 1 294 ? -3.067 7.885 12.715 1.00 84.75 294 GLY A CA 1
ATOM 2200 C C . GLY A 1 294 ? -4.382 8.201 11.996 1.00 84.75 294 GLY A C 1
ATOM 2201 O O . GLY A 1 294 ? -4.885 9.311 12.118 1.00 84.75 294 GLY A O 1
ATOM 2202 N N . CYS A 1 295 ? -4.951 7.242 11.251 1.00 89.94 295 CYS A N 1
ATOM 2203 C CA . CYS A 1 295 ? -6.255 7.400 10.608 1.00 89.94 295 CYS A CA 1
ATOM 2204 C C . CYS A 1 295 ? -7.345 7.742 11.624 1.00 89.94 295 CYS A C 1
ATOM 2206 O O . CYS A 1 295 ? -8.166 8.600 11.339 1.00 89.94 295 CYS A O 1
ATOM 2208 N N . LEU A 1 296 ? -7.353 7.106 12.796 1.00 89.94 296 LEU A N 1
ATOM 2209 C CA . LEU A 1 296 ? -8.368 7.328 13.823 1.00 89.94 296 LEU A CA 1
ATOM 2210 C C . LEU A 1 296 ? -7.889 8.339 14.867 1.00 89.94 296 LEU A C 1
ATOM 2212 O O . LEU A 1 296 ? -6.741 8.303 15.302 1.00 89.94 296 LEU A O 1
ATOM 2216 N N . SER A 1 297 ? -8.785 9.218 15.303 1.00 87.62 297 SER A N 1
ATOM 2217 C CA . SER A 1 297 ? -8.546 10.145 16.412 1.00 87.62 297 SER A CA 1
ATOM 2218 C C . SER A 1 297 ? -9.825 10.392 17.189 1.00 87.62 297 SER A C 1
ATOM 2220 O O . SER A 1 297 ? -10.892 10.547 16.591 1.00 87.62 297 SER A O 1
ATOM 2222 N N . ASP A 1 298 ? -9.706 10.485 18.503 1.00 85.69 298 ASP A N 1
ATOM 2223 C CA . ASP A 1 298 ? -10.792 10.840 19.401 1.00 85.69 298 ASP A CA 1
ATOM 2224 C C . ASP A 1 298 ? -10.640 12.256 19.962 1.00 85.69 298 ASP A C 1
ATOM 2226 O O . ASP A 1 298 ? -9.547 12.822 20.014 1.00 85.69 298 ASP A O 1
ATOM 2230 N N . LYS A 1 299 ? -11.772 12.837 20.353 1.00 83.00 299 LYS A N 1
ATOM 2231 C CA . LYS A 1 299 ? -11.853 14.074 21.124 1.00 83.00 299 LYS A CA 1
ATOM 2232 C C . LYS A 1 299 ? -12.981 13.925 22.136 1.00 83.00 299 LYS A C 1
ATOM 2234 O O . LYS A 1 299 ? -14.060 13.467 21.765 1.00 83.00 299 LYS A O 1
ATOM 2239 N N . THR A 1 300 ? -12.740 14.336 23.375 1.00 80.75 300 THR A N 1
ATOM 2240 C CA . THR A 1 300 ? -13.774 14.395 24.410 1.00 80.75 300 THR A CA 1
ATOM 2241 C C . THR A 1 300 ? -13.950 15.845 24.831 1.00 80.75 300 THR A C 1
ATOM 2243 O O . THR A 1 300 ? -13.024 16.439 25.378 1.00 80.75 300 THR A O 1
ATOM 2246 N N . GLU A 1 301 ? -15.117 16.420 24.555 1.00 78.25 301 GLU A N 1
ATOM 2247 C CA . GLU A 1 301 ? -15.494 17.783 24.956 1.00 78.25 301 GLU A CA 1
ATOM 2248 C C . GLU A 1 301 ? -16.887 17.754 25.574 1.00 78.25 301 GLU A C 1
ATOM 2250 O O . GLU A 1 301 ? -17.752 17.032 25.089 1.00 78.25 301 GLU A O 1
ATOM 2255 N N . ASP A 1 302 ? -17.089 18.489 26.670 1.00 76.88 302 ASP A N 1
ATOM 2256 C CA . ASP A 1 302 ? -18.383 18.616 27.362 1.00 76.88 302 ASP A CA 1
ATOM 2257 C C . ASP A 1 302 ? -19.058 17.279 27.719 1.00 76.88 302 ASP A C 1
ATOM 2259 O O . ASP A 1 302 ? -20.279 17.159 27.771 1.00 76.88 302 ASP A O 1
ATOM 2263 N N . GLY A 1 303 ? -18.253 16.242 27.972 1.00 76.44 303 GLY A N 1
ATOM 2264 C CA . GLY A 1 303 ? -18.754 14.898 28.251 1.00 76.44 303 GLY A CA 1
ATOM 2265 C C . GLY A 1 303 ? -19.234 14.141 27.011 1.00 76.44 303 GLY A C 1
ATOM 2266 O O . GLY A 1 303 ? -19.887 13.121 27.160 1.00 76.44 303 GLY A O 1
ATOM 2267 N N . HIS A 1 304 ? -18.913 14.577 25.796 1.00 82.19 304 HIS A N 1
ATOM 2268 C CA . HIS A 1 304 ? -19.200 13.850 24.561 1.00 82.19 304 HIS A CA 1
ATOM 2269 C C . HIS A 1 304 ? -17.915 13.281 23.963 1.00 82.19 304 HIS A C 1
ATOM 2271 O O . HIS A 1 304 ? -17.002 14.017 23.590 1.00 82.19 304 HIS A O 1
ATOM 2277 N N . PHE A 1 305 ? -17.846 11.954 23.855 1.00 85.94 305 PHE A N 1
ATOM 2278 C CA . PHE A 1 305 ? -16.790 11.266 23.123 1.00 85.94 305 PHE A CA 1
ATOM 2279 C C . PHE A 1 305 ? -17.094 11.315 21.629 1.00 85.94 305 PHE A C 1
ATOM 2281 O O . PHE A 1 305 ? -18.144 10.851 21.181 1.00 85.94 305 PHE A O 1
ATOM 2288 N N . LYS A 1 306 ? -16.144 11.812 20.841 1.00 88.69 306 LYS A N 1
ATOM 2289 C CA . LYS A 1 306 ? -16.246 11.915 19.389 1.00 88.69 306 LYS A CA 1
ATOM 2290 C C . LYS A 1 306 ? -15.101 11.173 18.726 1.00 88.69 306 LYS A C 1
ATOM 2292 O O . LYS A 1 306 ? -13.939 11.520 18.917 1.00 88.69 306 LYS A O 1
ATOM 2297 N N . LEU A 1 307 ? -15.432 10.194 17.888 1.00 88.56 307 LEU A N 1
ATOM 2298 C CA . LEU A 1 307 ? -14.456 9.464 17.083 1.00 88.56 307 LEU A CA 1
ATOM 2299 C C . LEU A 1 307 ? -14.447 10.000 15.654 1.00 88.56 307 LEU A C 1
ATOM 2301 O O . LEU A 1 307 ? -15.494 10.114 15.016 1.00 88.56 307 LEU A O 1
ATOM 2305 N N . THR A 1 308 ? -13.257 10.278 15.133 1.00 88.94 308 THR A N 1
ATOM 2306 C CA . THR A 1 308 ? -13.047 10.800 13.782 1.00 88.94 308 THR A CA 1
ATOM 2307 C C . THR A 1 308 ? -12.027 9.977 13.003 1.00 88.94 308 THR A C 1
ATOM 2309 O O . THR A 1 308 ? -11.188 9.298 13.600 1.00 88.94 308 THR A O 1
ATOM 2312 N N . ALA A 1 309 ? -12.104 10.037 11.673 1.00 88.81 309 ALA A N 1
ATOM 2313 C CA . ALA A 1 309 ? -11.193 9.347 10.773 1.00 88.81 309 ALA A CA 1
ATOM 2314 C C . ALA A 1 309 ? -10.682 10.238 9.632 1.00 88.81 309 ALA A C 1
ATOM 2316 O O . ALA A 1 309 ? -11.474 10.905 8.968 1.00 88.81 309 ALA A O 1
ATOM 2317 N N . ASP A 1 310 ? -9.378 10.184 9.368 1.00 89.25 310 ASP A N 1
ATOM 2318 C CA . ASP A 1 310 ? -8.762 10.656 8.127 1.00 89.25 310 ASP A CA 1
ATOM 2319 C C . ASP A 1 310 ? -8.879 9.545 7.055 1.00 89.25 310 ASP A C 1
ATOM 2321 O O . ASP A 1 310 ? -8.243 8.486 7.185 1.00 89.25 310 ASP A O 1
ATOM 2325 N N . PRO A 1 311 ? -9.691 9.745 6.001 1.00 84.44 311 PRO A N 1
ATOM 2326 C CA . PRO A 1 311 ? -9.931 8.735 4.971 1.00 84.44 311 PRO A CA 1
ATOM 2327 C C . PRO A 1 311 ? -8.703 8.430 4.104 1.00 84.44 311 PRO A C 1
ATOM 2329 O O . PRO A 1 311 ? -8.590 7.337 3.540 1.00 84.44 311 PRO A O 1
ATOM 2332 N N . MET A 1 312 ? -7.750 9.357 4.015 1.00 86.81 312 MET A N 1
ATOM 2333 C CA . MET A 1 312 ? -6.534 9.182 3.230 1.00 86.81 312 MET A CA 1
ATOM 2334 C C . MET A 1 312 ? -5.489 8.360 3.984 1.00 86.81 312 MET A C 1
ATOM 2336 O O . MET A 1 312 ? -4.587 7.821 3.355 1.00 86.81 312 MET A O 1
ATOM 2340 N N . ARG A 1 313 ? -5.627 8.147 5.295 1.00 88.88 313 ARG A N 1
ATOM 2341 C CA . ARG A 1 313 ? -4.619 7.440 6.112 1.00 88.88 313 ARG A CA 1
ATOM 2342 C C . ARG A 1 313 ? -4.906 5.963 6.355 1.00 88.88 313 ARG A C 1
ATOM 2344 O O . ARG A 1 313 ? -4.007 5.237 6.778 1.00 88.88 313 ARG A O 1
ATOM 2351 N N . CYS A 1 314 ? -6.137 5.489 6.173 1.00 91.25 314 CYS A N 1
ATOM 2352 C CA . CYS A 1 314 ? -6.440 4.084 6.441 1.00 91.25 314 CYS A CA 1
ATOM 2353 C C . CYS A 1 314 ? -5.757 3.175 5.409 1.00 91.25 314 CYS A C 1
ATOM 2355 O O . CYS A 1 314 ? -5.855 3.406 4.206 1.00 91.25 314 CYS A O 1
ATOM 2357 N N . THR A 1 315 ? -5.127 2.102 5.882 1.00 91.38 315 THR A N 1
ATOM 2358 C CA . THR A 1 315 ? -4.521 1.065 5.032 1.00 91.38 315 THR A CA 1
ATOM 2359 C C . THR A 1 315 ? -5.257 -0.272 5.107 1.00 91.38 315 THR A C 1
ATOM 2361 O O . THR A 1 315 ? -4.745 -1.299 4.679 1.00 91.38 315 THR A O 1
ATOM 2364 N N . ASN A 1 316 ? -6.471 -0.281 5.670 1.00 92.94 316 ASN A N 1
ATOM 2365 C CA . ASN A 1 316 ? -7.293 -1.485 5.823 1.00 92.94 316 ASN A CA 1
ATOM 2366 C C . ASN A 1 316 ? -6.639 -2.605 6.668 1.00 92.94 316 ASN A C 1
ATOM 2368 O O . ASN A 1 316 ? -6.888 -3.786 6.452 1.00 92.94 316 ASN A O 1
ATOM 2372 N N . CYS A 1 317 ? -5.810 -2.255 7.660 1.00 90.44 317 CYS A N 1
ATOM 2373 C CA . CYS A 1 317 ? -5.091 -3.245 8.476 1.00 90.44 317 CYS A CA 1
ATOM 2374 C C . CYS A 1 317 ? -5.965 -4.057 9.457 1.00 90.44 317 CYS A C 1
ATOM 2376 O O . CYS A 1 317 ? -5.456 -4.958 10.116 1.00 90.44 317 CYS A O 1
ATOM 2378 N N . GLY A 1 318 ? -7.248 -3.714 9.624 1.00 90.50 318 GLY A N 1
ATOM 2379 C CA . GLY A 1 318 ? -8.206 -4.471 10.446 1.00 90.50 318 GLY A CA 1
ATOM 2380 C C . GLY A 1 318 ? -8.050 -4.362 11.972 1.00 90.50 318 GLY A C 1
ATOM 2381 O O . GLY A 1 318 ? -8.949 -4.780 12.697 1.00 90.50 318 GLY A O 1
ATOM 2382 N N . ARG A 1 319 ? -6.980 -3.738 12.486 1.00 87.81 319 ARG A N 1
ATOM 2383 C CA . ARG A 1 319 ? -6.691 -3.638 13.937 1.00 87.81 319 ARG A CA 1
ATOM 2384 C C . ARG A 1 319 ? -7.839 -3.098 14.776 1.00 87.81 319 ARG A C 1
ATOM 2386 O O . ARG A 1 319 ? -8.122 -3.614 15.850 1.00 87.81 319 ARG A O 1
ATOM 2393 N N . CYS A 1 320 ? -8.483 -2.040 14.290 1.00 90.06 320 CYS A N 1
ATOM 2394 C CA . CYS A 1 320 ? -9.588 -1.407 14.999 1.00 90.06 320 CYS A CA 1
ATOM 2395 C C . CYS A 1 320 ? -10.809 -2.327 15.127 1.00 90.06 320 CYS A C 1
ATOM 2397 O O . CYS A 1 320 ? -11.525 -2.215 16.113 1.00 90.06 320 CYS A O 1
ATOM 2399 N N . ILE A 1 321 ? -11.023 -3.239 14.173 1.00 92.38 321 ILE A N 1
ATOM 2400 C CA . ILE A 1 321 ? -12.090 -4.243 14.232 1.00 92.38 321 ILE A CA 1
ATOM 2401 C C . ILE A 1 321 ? -11.744 -5.298 15.269 1.00 92.38 321 ILE A C 1
ATOM 2403 O O . ILE A 1 321 ? -12.515 -5.534 16.194 1.00 92.38 321 ILE A O 1
ATOM 2407 N N . GLU A 1 322 ? -10.565 -5.897 15.125 1.00 89.75 322 GLU A N 1
ATOM 2408 C CA . GLU A 1 322 ? -10.139 -7.037 15.931 1.00 89.75 322 GLU A CA 1
ATOM 2409 C C . GLU A 1 322 ? -10.027 -6.692 17.421 1.00 89.75 322 GLU A C 1
ATOM 2411 O O . GLU A 1 322 ? -10.383 -7.494 18.279 1.00 89.75 322 GLU A O 1
ATOM 2416 N N . ALA A 1 323 ? -9.584 -5.474 17.735 1.00 87.50 323 ALA A N 1
ATOM 2417 C CA . ALA A 1 323 ? -9.423 -5.021 19.111 1.00 87.50 323 ALA A CA 1
ATOM 2418 C C . ALA A 1 323 ? -10.695 -4.415 19.730 1.00 87.50 323 ALA A C 1
ATOM 2420 O O . ALA A 1 323 ? -10.668 -4.037 20.901 1.00 87.50 323 ALA A O 1
ATOM 2421 N N . CYS A 1 324 ? -11.795 -4.268 18.979 1.00 89.25 324 CYS A N 1
ATOM 2422 C CA . CYS A 1 324 ? -12.998 -3.614 19.488 1.00 89.25 324 CYS A CA 1
ATOM 2423 C C . CYS A 1 324 ? -13.750 -4.527 20.476 1.00 89.25 324 CYS A C 1
ATOM 2425 O O . CYS A 1 324 ? -14.330 -5.529 20.051 1.00 89.25 324 CYS A O 1
ATOM 2427 N N . PRO A 1 325 ? -13.834 -4.177 21.775 1.00 87.69 325 PRO A N 1
ATOM 2428 C CA . PRO A 1 325 ? -14.420 -5.060 22.786 1.00 87.69 325 PRO A CA 1
ATOM 2429 C C . PRO A 1 325 ? -15.930 -5.253 22.614 1.00 87.69 325 PRO A C 1
ATOM 2431 O O . PRO A 1 325 ? -16.468 -6.282 23.009 1.00 87.69 325 PRO A O 1
ATOM 2434 N N . THR A 1 326 ? -16.612 -4.274 22.019 1.00 91.19 326 THR A N 1
ATOM 2435 C CA . THR A 1 326 ? -18.057 -4.312 21.757 1.00 91.19 326 THR A CA 1
ATOM 2436 C C . THR A 1 326 ? -18.390 -4.680 20.311 1.00 91.19 326 THR A C 1
ATOM 2438 O O . THR A 1 326 ? -19.554 -4.633 19.914 1.00 91.19 326 THR A O 1
ATOM 2441 N N . GLN A 1 327 ? -17.376 -5.028 19.504 1.00 92.81 327 GLN A N 1
ATOM 2442 C CA . GLN A 1 327 ? -17.529 -5.359 18.082 1.00 92.81 327 GLN A CA 1
ATOM 2443 C C . GLN A 1 327 ? -18.285 -4.272 17.291 1.00 92.81 327 GLN A C 1
ATOM 2445 O O . GLN A 1 327 ? -19.078 -4.559 16.394 1.00 92.81 327 GLN A O 1
ATOM 2450 N N . ALA A 1 328 ? -18.071 -3.006 17.654 1.00 93.56 328 ALA A N 1
ATOM 2451 C CA . ALA A 1 328 ? -18.698 -1.856 17.013 1.00 93.56 328 ALA A CA 1
ATOM 2452 C C . ALA A 1 328 ? -18.004 -1.446 15.707 1.00 93.56 328 ALA A C 1
ATOM 2454 O O . ALA A 1 328 ? -18.632 -0.824 14.857 1.00 93.56 328 ALA A O 1
ATOM 2455 N N . MET A 1 329 ? -16.717 -1.758 15.548 1.00 94.25 329 MET A N 1
ATOM 2456 C CA . MET A 1 329 ? -15.921 -1.323 14.400 1.00 94.25 329 MET A CA 1
ATOM 2457 C C . MET A 1 329 ? -16.133 -2.240 13.189 1.00 94.25 329 MET A C 1
ATOM 2459 O O . MET A 1 329 ? -16.096 -3.462 13.310 1.00 94.25 329 MET A O 1
ATOM 2463 N N . VAL A 1 330 ? -16.292 -1.644 12.008 1.00 93.25 330 VAL A N 1
ATOM 2464 C CA . VAL A 1 330 ? -16.396 -2.334 10.708 1.00 93.25 330 VAL A CA 1
ATOM 2465 C C . VAL A 1 330 ? -15.528 -1.640 9.662 1.00 93.25 330 VAL A C 1
ATOM 2467 O O . VAL A 1 330 ? -15.101 -0.507 9.869 1.00 93.25 330 VAL A O 1
ATOM 2470 N N . MET A 1 331 ? -15.285 -2.290 8.523 1.00 93.62 331 MET A N 1
ATOM 2471 C CA . MET A 1 331 ? -14.610 -1.671 7.383 1.00 93.62 331 MET A CA 1
ATOM 2472 C C . MET A 1 331 ? -15.591 -1.425 6.245 1.00 93.62 331 MET A C 1
ATOM 2474 O O . MET A 1 331 ? -16.426 -2.271 5.933 1.00 93.62 331 MET A O 1
ATOM 2478 N N . ARG A 1 332 ? -15.463 -0.265 5.599 1.00 90.75 332 ARG A N 1
ATOM 2479 C CA . ARG A 1 332 ? -16.172 0.085 4.366 1.00 90.75 332 ARG A CA 1
ATOM 2480 C C . ARG A 1 332 ? -15.223 0.758 3.380 1.00 90.75 332 ARG A C 1
ATOM 2482 O O . ARG A 1 332 ? -14.209 1.316 3.786 1.00 90.75 332 ARG A O 1
ATOM 2489 N N . GLY A 1 333 ? -15.573 0.722 2.100 1.00 90.12 333 GL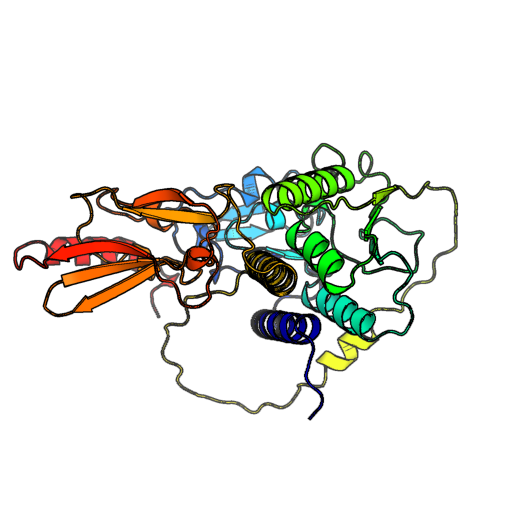Y A N 1
ATOM 2490 C CA . GLY A 1 333 ? -14.951 1.556 1.073 1.00 90.12 333 GLY A CA 1
ATOM 2491 C C . GLY A 1 333 ? -15.760 2.833 0.858 1.00 90.12 333 GLY A C 1
ATOM 2492 O O . GLY A 1 333 ? -16.995 2.781 0.844 1.00 90.12 333 GLY A O 1
ATOM 2493 N N . ILE A 1 334 ? -15.081 3.962 0.678 1.00 89.38 334 ILE A N 1
ATOM 2494 C CA . ILE A 1 334 ? -15.696 5.243 0.311 1.00 89.38 334 ILE A CA 1
ATOM 2495 C C . ILE A 1 334 ? -15.090 5.780 -0.997 1.00 89.38 334 ILE A C 1
ATOM 2497 O O . ILE A 1 334 ? -13.931 5.470 -1.296 1.00 89.38 334 ILE A O 1
ATOM 2501 N N . PRO A 1 335 ? -15.857 6.555 -1.787 1.00 89.75 335 PRO A N 1
ATOM 2502 C CA . PRO A 1 335 ? -15.334 7.245 -2.962 1.00 89.75 335 PRO A CA 1
ATOM 2503 C C . PRO A 1 335 ? -14.406 8.402 -2.574 1.00 89.75 335 PRO A C 1
ATOM 2505 O O . PRO A 1 335 ? -14.479 8.923 -1.460 1.00 89.75 335 PRO A O 1
ATOM 2508 N N . GLY A 1 336 ? -13.564 8.836 -3.507 1.00 86.94 336 GLY A N 1
ATOM 2509 C CA . GLY A 1 336 ? -12.717 10.022 -3.363 1.00 86.94 336 GLY A CA 1
ATOM 2510 C C . GLY A 1 336 ? -13.400 11.279 -3.881 1.00 86.94 336 GLY A C 1
ATOM 2511 O O . GLY A 1 336 ? -12.983 11.818 -4.900 1.00 86.94 336 GLY A O 1
ATOM 2512 N N . THR A 1 337 ? -14.450 11.729 -3.196 1.00 82.94 337 THR A N 1
ATOM 2513 C CA . THR A 1 337 ? -15.037 13.069 -3.421 1.00 82.94 337 THR A CA 1
ATOM 2514 C C . THR A 1 337 ? -14.029 14.166 -3.090 1.00 82.94 337 THR A C 1
ATOM 2516 O O . THR A 1 337 ? -13.094 13.907 -2.326 1.00 82.94 337 THR A O 1
ATOM 2519 N N . GLU A 1 338 ? -14.250 15.397 -3.561 1.00 79.38 338 GLU A N 1
ATOM 2520 C CA . GLU A 1 338 ? -13.380 16.545 -3.247 1.00 79.38 338 GLU A CA 1
ATOM 2521 C C . GLU A 1 338 ? -13.095 16.689 -1.737 1.00 79.38 338 GLU A C 1
ATOM 2523 O O . GLU A 1 338 ? -11.956 16.929 -1.331 1.00 79.38 338 GLU A O 1
ATOM 2528 N N . ALA A 1 339 ? -14.110 16.454 -0.898 1.00 76.38 339 ALA A N 1
ATOM 2529 C CA . ALA A 1 339 ? -13.971 16.472 0.554 1.00 76.38 339 ALA A CA 1
ATOM 2530 C C . ALA A 1 339 ? -13.082 15.331 1.079 1.00 76.38 339 ALA A C 1
ATOM 2532 O O . ALA A 1 339 ? -12.253 15.543 1.955 1.00 76.38 339 ALA A O 1
ATOM 2533 N N . VAL A 1 340 ? -13.220 14.115 0.551 1.00 81.25 340 VAL A N 1
ATOM 2534 C CA . VAL A 1 340 ? -12.448 12.948 1.016 1.00 81.25 340 VAL A CA 1
ATOM 2535 C C . VAL A 1 340 ? -10.962 13.088 0.695 1.00 81.25 340 VAL A C 1
ATOM 2537 O O . VAL A 1 340 ? -10.123 12.721 1.510 1.00 81.25 340 VAL A O 1
ATOM 2540 N N . ILE A 1 341 ? -10.635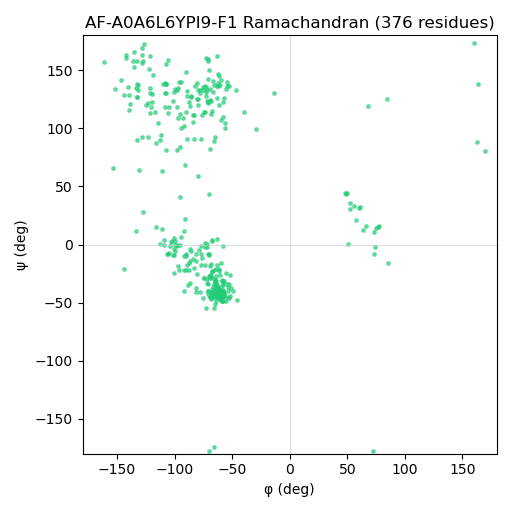 13.638 -0.472 1.00 81.06 341 ILE A N 1
ATOM 2541 C CA . ILE A 1 341 ? -9.252 13.811 -0.936 1.00 81.06 341 ILE A CA 1
ATOM 2542 C C . ILE A 1 341 ? -8.659 15.172 -0.530 1.00 81.06 341 ILE A C 1
ATOM 2544 O O . ILE A 1 341 ? -7.741 15.668 -1.185 1.00 81.06 341 ILE A O 1
ATOM 2548 N N . SER A 1 342 ? -9.211 15.818 0.500 1.00 75.25 342 SER A N 1
ATOM 2549 C CA . SER A 1 342 ? -8.727 17.085 1.057 1.00 75.25 342 SER A CA 1
ATOM 2550 C C . SER A 1 342 ? -7.895 16.849 2.320 1.00 75.25 342 SER A C 1
ATOM 2552 O O . SER A 1 342 ? -8.330 16.138 3.225 1.00 75.25 342 SER A O 1
ATOM 2554 N N . ASP A 1 343 ? -6.731 17.501 2.416 1.00 63.81 343 ASP A N 1
ATOM 2555 C CA . ASP A 1 343 ? -5.736 17.309 3.488 1.00 63.81 343 ASP A CA 1
ATOM 2556 C C . ASP A 1 343 ? -6.250 17.605 4.907 1.00 63.81 343 ASP A C 1
ATOM 2558 O O . ASP A 1 343 ? -5.611 17.246 5.893 1.00 63.81 343 ASP A O 1
ATOM 2562 N N . SER A 1 344 ? -7.389 18.291 5.035 1.00 68.19 344 SER A N 1
ATOM 2563 C CA . SER A 1 344 ? -7.923 18.758 6.323 1.00 68.19 344 SER A CA 1
ATOM 2564 C C . SER A 1 344 ? -9.178 18.018 6.788 1.00 68.19 344 SER A C 1
ATOM 2566 O O . SER A 1 344 ? -9.723 18.348 7.843 1.00 68.19 344 SER A O 1
ATOM 2568 N N . VAL A 1 345 ? -9.681 17.043 6.024 1.00 77.19 345 VAL A N 1
ATOM 2569 C CA . VAL A 1 345 ? -10.974 16.427 6.337 1.00 77.19 345 VAL A CA 1
ATOM 2570 C C . VAL A 1 345 ? -10.836 15.288 7.337 1.00 77.19 345 VAL A C 1
ATOM 2572 O O . VAL A 1 345 ? -10.091 14.328 7.155 1.00 77.19 345 VAL A O 1
ATOM 2575 N N . ARG A 1 346 ? -11.642 15.380 8.398 1.00 82.25 346 ARG A N 1
ATOM 2576 C CA . ARG A 1 346 ? -11.871 14.305 9.359 1.00 82.25 346 ARG A CA 1
ATOM 2577 C C . ARG A 1 346 ? -13.347 13.945 9.378 1.00 82.25 346 ARG A C 1
ATOM 2579 O O . ARG A 1 346 ? -14.195 14.764 9.725 1.00 82.25 346 ARG A O 1
ATOM 2586 N N . ILE A 1 347 ? -13.650 12.705 9.015 1.00 84.75 347 ILE A N 1
ATOM 2587 C CA . ILE A 1 347 ? -15.012 12.175 9.000 1.00 84.75 347 ILE A CA 1
ATOM 2588 C C . ILE A 1 347 ? -15.384 11.771 10.421 1.00 84.75 347 ILE A C 1
ATOM 2590 O O . ILE A 1 347 ? -14.687 10.968 11.038 1.00 84.75 347 ILE A O 1
ATOM 2594 N N . VAL A 1 348 ? -16.494 12.291 10.937 1.00 88.56 348 VAL A N 1
ATOM 2595 C CA . VAL A 1 348 ? -17.049 11.841 12.219 1.00 88.56 348 VAL A CA 1
ATOM 2596 C C . VAL A 1 348 ? -17.631 10.442 12.037 1.00 88.56 348 VAL A C 1
ATOM 2598 O O . VAL A 1 348 ? -18.488 10.227 11.182 1.00 88.56 348 VAL A O 1
ATOM 2601 N N . LEU A 1 349 ? -17.144 9.484 12.824 1.00 88.38 349 LEU A N 1
ATOM 2602 C CA . LEU A 1 349 ? -17.607 8.097 12.787 1.00 88.38 349 LEU A CA 1
ATOM 2603 C C . LEU A 1 349 ? -18.734 7.838 13.785 1.00 88.38 349 LEU A C 1
ATOM 2605 O O . LEU A 1 349 ? -19.664 7.103 13.470 1.00 88.38 349 LEU A O 1
ATOM 2609 N N . THR A 1 350 ? -18.632 8.410 14.985 1.00 87.69 350 THR A N 1
ATOM 2610 C CA . THR A 1 350 ? -19.659 8.332 16.029 1.00 87.69 350 THR A CA 1
ATOM 2611 C C . THR A 1 350 ? -19.455 9.442 17.053 1.00 87.69 350 THR A C 1
ATOM 2613 O O . THR A 1 350 ? -18.333 9.921 17.242 1.00 87.69 350 THR A O 1
ATOM 2616 N N . GLU A 1 351 ? -20.533 9.786 17.748 1.00 88.31 351 GLU A N 1
ATOM 2617 C CA . GLU A 1 351 ? -20.535 10.654 18.920 1.00 88.31 351 GLU A CA 1
ATOM 2618 C C . GLU A 1 351 ? -21.367 9.988 20.020 1.00 88.31 351 GLU A C 1
ATOM 2620 O O . GLU A 1 351 ? -22.430 9.436 19.736 1.00 88.31 351 GLU A O 1
ATOM 2625 N N . ILE A 1 352 ? -20.847 9.950 21.246 1.00 83.00 352 ILE A N 1
ATOM 2626 C CA . ILE A 1 352 ? -21.455 9.252 22.384 1.00 83.00 352 ILE A CA 1
ATOM 2627 C C . ILE A 1 352 ? -21.441 10.198 23.577 1.00 83.00 352 ILE A C 1
ATOM 2629 O O . ILE A 1 352 ? -20.387 10.714 23.943 1.00 83.00 352 ILE A O 1
ATOM 2633 N N . SER A 1 353 ? -22.594 10.405 24.208 1.00 76.62 353 SER A N 1
ATOM 2634 C CA . SER A 1 353 ? -22.665 11.071 25.508 1.00 76.62 353 SER A CA 1
ATOM 2635 C C . SER A 1 353 ? -22.031 10.173 26.571 1.00 76.62 353 SER A C 1
ATOM 2637 O O . SER A 1 353 ? -22.479 9.039 26.750 1.00 76.62 353 SER A O 1
ATOM 2639 N N . ALA A 1 354 ? -21.026 10.666 27.287 1.00 60.28 354 ALA A N 1
ATOM 2640 C CA . ALA A 1 354 ? -20.460 10.016 28.458 1.00 60.28 354 ALA A CA 1
ATOM 2641 C C . ALA A 1 354 ? -21.525 9.998 29.558 1.00 60.28 354 ALA A C 1
ATOM 2643 O O . ALA A 1 354 ? -21.652 10.928 30.354 1.00 60.28 354 ALA A O 1
ATOM 2644 N N . GLN A 1 355 ? -22.339 8.947 29.584 1.00 54.50 355 GLN A N 1
ATOM 2645 C CA . GLN A 1 355 ? -23.120 8.649 30.770 1.00 54.50 355 GLN A CA 1
ATOM 2646 C C . GLN A 1 355 ? -22.124 8.213 31.847 1.00 54.50 355 GLN A C 1
ATOM 2648 O O . GLN A 1 355 ? -21.454 7.191 31.713 1.00 54.50 355 GLN A O 1
ATOM 2653 N N . LYS A 1 356 ? -21.982 9.045 32.886 1.00 47.44 356 LYS A N 1
ATOM 2654 C CA . LYS A 1 356 ? -21.431 8.609 34.168 1.00 47.44 356 LYS A CA 1
ATOM 2655 C C . LYS A 1 356 ? -22.329 7.475 34.648 1.00 47.44 356 LYS A C 1
ATOM 2657 O O . LYS A 1 356 ? -23.504 7.728 34.886 1.00 47.44 356 LYS A O 1
ATOM 2662 N N . ASP A 1 357 ? -21.823 6.247 34.647 1.00 42.41 357 ASP A N 1
ATOM 2663 C CA . ASP A 1 357 ? -21.799 5.359 35.817 1.00 42.41 357 ASP A CA 1
ATOM 2664 C C . ASP A 1 357 ? -21.533 3.885 35.409 1.00 42.41 357 ASP A C 1
ATOM 2666 O O . ASP A 1 357 ? -22.046 3.375 34.417 1.00 42.41 357 ASP A O 1
ATOM 2670 N N . GLU A 1 358 ? -20.684 3.231 36.214 1.00 42.34 358 GLU A N 1
ATOM 2671 C CA . GLU A 1 358 ? -20.418 1.781 36.373 1.00 42.34 358 GLU A CA 1
ATOM 2672 C C . GLU A 1 358 ? -19.411 1.006 35.477 1.00 42.34 358 GLU A C 1
ATOM 2674 O O . GLU A 1 358 ? -18.941 -0.045 35.919 1.00 42.34 358 GLU A O 1
ATOM 2679 N N . GLU A 1 359 ? -18.937 1.476 34.313 1.00 47.59 359 GLU A N 1
ATOM 2680 C CA . GLU A 1 359 ? -18.054 0.642 33.445 1.00 47.59 359 GLU A CA 1
ATOM 2681 C C . GLU A 1 359 ? -16.525 0.764 33.652 1.00 47.59 359 GLU A C 1
ATOM 2683 O O . GLU A 1 359 ? -15.766 -0.056 33.115 1.00 47.59 359 GLU A O 1
ATOM 2688 N N . GLU A 1 360 ? -16.046 1.729 34.443 1.00 45.88 360 GLU A N 1
ATOM 2689 C CA . GLU A 1 360 ? -14.617 2.096 34.552 1.00 45.88 360 GLU A CA 1
ATOM 2690 C C . GLU A 1 360 ? -13.717 0.914 34.990 1.00 45.88 360 GLU A C 1
ATOM 2692 O O . GLU A 1 360 ? -12.623 0.716 34.456 1.00 45.88 360 GLU A O 1
ATOM 2697 N N . GLN A 1 361 ? -14.240 0.008 35.828 1.00 42.38 361 GLN A N 1
ATOM 2698 C CA . GLN A 1 361 ? -13.534 -1.209 36.264 1.00 42.38 361 GLN A CA 1
ATOM 2699 C C . GLN A 1 361 ? -13.346 -2.262 35.155 1.00 42.38 361 GLN A C 1
ATOM 2701 O O . GLN A 1 361 ? -12.403 -3.056 35.204 1.00 42.38 361 GLN A O 1
ATOM 2706 N N . THR A 1 362 ? -14.207 -2.297 34.131 1.00 51.16 362 THR A N 1
ATOM 2707 C CA . THR A 1 362 ? -14.089 -3.281 33.038 1.00 51.16 362 THR A CA 1
ATOM 2708 C C . THR A 1 362 ? -13.163 -2.814 31.921 1.00 51.16 362 THR A C 1
ATOM 2710 O O . THR A 1 362 ? -12.465 -3.643 31.330 1.00 51.16 362 THR A O 1
ATOM 2713 N N . ALA A 1 363 ? -13.110 -1.508 31.649 1.00 48.97 363 ALA A N 1
ATOM 2714 C CA . ALA A 1 363 ? -12.203 -0.926 30.664 1.00 48.97 363 ALA A CA 1
ATOM 2715 C C . ALA A 1 363 ? -10.739 -1.030 31.120 1.00 48.97 363 ALA A C 1
ATOM 2717 O O . ALA A 1 363 ? -9.915 -1.548 30.363 1.00 48.97 363 ALA A O 1
ATOM 2718 N N . GLU A 1 364 ? -10.429 -0.676 32.374 1.00 48.84 364 GLU A N 1
ATOM 2719 C CA . GLU A 1 364 ? -9.084 -0.842 32.947 1.00 48.84 364 GLU A CA 1
ATOM 2720 C C . GLU A 1 364 ? -8.645 -2.310 32.987 1.00 48.84 364 GLU A C 1
ATOM 2722 O O . GLU A 1 364 ? -7.529 -2.634 32.581 1.00 48.84 364 GLU A O 1
ATOM 2727 N N . ALA A 1 365 ? -9.519 -3.236 33.397 1.00 51.12 365 ALA A N 1
ATOM 2728 C CA . ALA A 1 365 ? -9.195 -4.664 33.424 1.00 51.12 365 ALA A CA 1
ATOM 2729 C C . ALA A 1 365 ? -8.927 -5.249 32.018 1.00 51.12 365 ALA A C 1
ATOM 2731 O O . ALA A 1 365 ? -8.091 -6.144 31.857 1.00 51.12 365 ALA A O 1
ATOM 2732 N N . ARG A 1 366 ? -9.613 -4.744 30.982 1.00 53.88 366 ARG A N 1
ATOM 2733 C CA . ARG A 1 366 ? -9.413 -5.145 29.575 1.00 53.88 366 ARG A CA 1
ATOM 2734 C C . ARG A 1 366 ? -8.168 -4.498 28.970 1.00 53.88 366 ARG A C 1
ATOM 2736 O O . ARG A 1 366 ? -7.402 -5.190 28.302 1.00 53.88 366 ARG A O 1
ATOM 2743 N N . MET A 1 367 ? -7.925 -3.220 29.260 1.00 52.03 367 MET A N 1
ATOM 2744 C CA . MET A 1 367 ? -6.685 -2.523 28.915 1.00 52.03 367 MET A CA 1
ATOM 2745 C C . MET A 1 367 ? -5.485 -3.216 29.556 1.00 52.03 367 MET A C 1
ATOM 2747 O O . MET A 1 367 ? -4.517 -3.490 28.859 1.00 52.03 367 MET A O 1
ATOM 2751 N N . LYS A 1 368 ? -5.571 -3.616 30.828 1.00 53.69 368 LYS A N 1
ATOM 2752 C CA . LYS A 1 368 ? -4.516 -4.371 31.512 1.00 53.69 368 LYS A CA 1
ATOM 2753 C C . LYS A 1 368 ? -4.189 -5.684 30.798 1.00 53.69 368 LYS A C 1
ATOM 2755 O O . LYS A 1 368 ? -3.021 -5.967 30.588 1.00 53.69 368 LYS A O 1
ATOM 2760 N N . LYS A 1 369 ? -5.182 -6.431 30.294 1.00 55.88 369 LYS A N 1
ATOM 2761 C CA . LYS A 1 369 ? -4.936 -7.632 29.464 1.00 55.88 369 LYS A CA 1
ATOM 2762 C C . LYS A 1 369 ? -4.262 -7.342 28.114 1.00 55.88 369 LYS A C 1
ATOM 2764 O O . LYS A 1 369 ? -3.530 -8.196 27.625 1.00 55.88 369 LYS A O 1
ATOM 2769 N N . ILE A 1 370 ? -4.516 -6.182 27.501 1.00 51.59 370 ILE A N 1
ATOM 2770 C CA . ILE A 1 370 ? -3.911 -5.776 26.215 1.00 51.59 370 ILE A CA 1
ATOM 2771 C C . ILE A 1 370 ? -2.500 -5.194 26.421 1.00 51.59 370 ILE A C 1
ATOM 2773 O O . ILE A 1 370 ? -1.607 -5.446 25.615 1.00 51.59 370 ILE A O 1
ATOM 2777 N N . PHE A 1 371 ? -2.290 -4.441 27.502 1.00 52.56 371 PHE A N 1
ATOM 2778 C CA . PHE A 1 371 ? -1.064 -3.694 27.791 1.00 52.56 371 PHE A CA 1
ATOM 2779 C C . PHE A 1 371 ? -0.115 -4.389 28.790 1.00 52.56 371 PHE A C 1
ATOM 2781 O O . PHE A 1 371 ? 1.013 -3.933 28.943 1.00 52.56 371 PHE A O 1
ATOM 2788 N N . ASP A 1 372 ? -0.489 -5.521 29.408 1.00 50.47 372 ASP A N 1
ATOM 2789 C CA . ASP A 1 372 ? 0.448 -6.388 30.159 1.00 50.47 372 ASP A CA 1
ATOM 2790 C C . ASP A 1 372 ? 1.427 -7.160 29.248 1.00 50.47 372 ASP A C 1
ATOM 2792 O O . ASP A 1 372 ? 2.282 -7.907 29.728 1.00 50.47 372 ASP A O 1
ATOM 2796 N N . VAL A 1 373 ? 1.339 -6.959 27.930 1.00 45.34 373 VAL A N 1
ATOM 2797 C CA . VAL A 1 373 ? 2.300 -7.466 26.947 1.00 45.34 373 VAL A CA 1
ATOM 2798 C C . VAL A 1 373 ? 3.621 -6.679 27.067 1.00 45.34 373 VAL A C 1
ATOM 2800 O O . VAL A 1 373 ? 3.586 -5.446 27.070 1.00 45.34 373 VAL A O 1
ATOM 2803 N N . PRO A 1 374 ? 4.798 -7.344 27.101 1.00 40.94 374 PRO A N 1
ATOM 2804 C CA . PRO A 1 374 ? 6.102 -6.707 27.338 1.00 40.94 374 PRO A CA 1
ATOM 2805 C C . PRO A 1 374 ? 6.436 -5.503 26.444 1.00 40.94 374 PRO A C 1
ATOM 2807 O O . PRO A 1 374 ? 7.173 -4.624 26.866 1.00 40.94 374 PRO A O 1
ATOM 2810 N N . ILE A 1 375 ? 5.869 -5.431 25.237 1.00 39.16 375 ILE A N 1
ATOM 2811 C CA . ILE A 1 375 ? 6.104 -4.357 24.254 1.00 39.16 375 ILE A CA 1
ATOM 2812 C C . ILE A 1 375 ? 5.540 -2.998 24.721 1.00 39.16 375 ILE A C 1
ATOM 2814 O O . ILE A 1 375 ? 6.015 -1.953 24.284 1.00 39.16 375 ILE A O 1
ATOM 2818 N N . TYR A 1 376 ? 4.551 -2.990 25.622 1.00 37.78 376 TYR A N 1
ATOM 2819 C CA . TYR A 1 376 ? 3.941 -1.767 26.162 1.00 37.78 376 TYR A CA 1
ATOM 2820 C C . TYR A 1 376 ? 4.451 -1.379 27.555 1.00 37.78 376 TYR A C 1
ATOM 2822 O O . TYR A 1 376 ? 4.082 -0.319 28.062 1.00 37.78 376 TYR A O 1
ATOM 2830 N N . ARG A 1 377 ? 5.312 -2.202 28.166 1.00 41.06 377 ARG A N 1
ATOM 2831 C CA . ARG A 1 377 ? 6.002 -1.857 29.411 1.00 41.06 377 ARG A CA 1
ATOM 2832 C C . ARG A 1 377 ? 7.234 -1.038 29.041 1.00 41.06 377 ARG A C 1
ATOM 2834 O O . ARG A 1 377 ? 8.184 -1.556 28.466 1.00 41.06 377 ARG A O 1
ATOM 2841 N N . SER A 1 378 ? 7.136 0.266 29.283 1.00 36.56 378 SER A N 1
ATOM 2842 C CA . SER A 1 378 ? 8.185 1.258 29.039 1.00 36.56 378 SER A CA 1
ATOM 2843 C C . SER A 1 378 ? 9.503 0.897 29.701 1.00 36.56 378 SER A C 1
ATOM 2845 O O . SER A 1 378 ? 9.453 0.546 30.899 1.00 36.56 378 SER A O 1
#

pLDDT: mean 78.7, std 20.33, range [22.81, 98.25]

Organism: NCBI:txid2565572